Protein AF-A0AAW0BLL5-F1 (afdb_monomer)

InterPro domains:
  IPR046528 Domain of unknown function DUF6593 [PF20236] (553-670)

Nearest PDB structures (foldseek):
  6ybp-assembly1_L  TM=1.704E-01  e=4.106E+00  Methylorubrum extorquens AM1

Organism: NCBI:txid297713

Foldseek 3Di:
DDDDDDDPDDDPPPDDDPDDDDDDDDDDDDDDDPPPDPPQDLQQLQQQQQLLVLQAGFAPFLQDDPLADPVCNQAADDAQFKFFQDPNRYTGTQAGQQDDQPPPRNVSRGDFPPRDHDHPPPFDFWDKDWFAAFDKGKFLVVVFKDKDQDDLVNDDVVVLVVLVVCVVVVVFDPVQNWHMKIWGPDQWMKMKTFRRIKMKTAGPPQVSVVVVCLVCLLRRCCCCCVVVVPLAFQFGMWRFGMFIWHLKMKIKIAHRDDRIDMWIKGQDPPAQARIDIDDGDRMDMDIDDRVVSVPPPDPPRPNRNRTRHTWGKGKGFDPVSNVPDDPPDDDDQDDDDPVPDDPVRVPDPPPRDPDDDPDDDDDDDDDDDDDDDPDDDDDPPDNPPHDPHDDLVSLVFVVLCVVDVQARIEIETSVLQNVLNDPSRRGDDDSVSSVVSQVVFWDWDADPSYIYTDGDDPPDDPPDPPDDPDDDDDDDDDDDDDDDDDDDDDDDDDDDDDDDDDDDDDDDDDDDDDDDDDDDDDDDDDDDDDDDDDDPDDLPQDDKDKWQWADLQNQQIFTADPVGTAWGWDDDPQKIWIWGQDPPDRDIDTQKIFGQDPVPDHTQWMDGDNDIDGVCQLFPDDPVDPLKGWHQAPVRFIKIWDADPVPVRQKIFIATPVRWGQKIKHADDFDADPRHTGGIMIMGNSNTPSNVCVDSSNVSSVSVSVSSSSVCVVVVD

Structure (mmCIF, N/CA/C/O backbone):
data_AF-A0AAW0BLL5-F1
#
_entry.id   AF-A0AAW0BLL5-F1
#
loop_
_atom_site.group_PDB
_atom_site.id
_atom_site.type_symbol
_atom_site.label_atom_id
_atom_site.label_alt_id
_atom_site.label_comp_id
_atom_site.label_asym_id
_atom_site.label_entity_id
_atom_site.label_seq_id
_atom_site.pdbx_PDB_ins_code
_atom_site.Cartn_x
_atom_site.Cartn_y
_atom_site.Cartn_z
_atom_site.occupancy
_atom_site.B_iso_or_equiv
_atom_site.auth_seq_id
_atom_site.auth_comp_id
_atom_site.auth_asym_id
_atom_site.auth_atom_id
_atom_site.pdbx_PDB_model_num
ATOM 1 N N . MET A 1 1 ? 34.070 11.604 49.510 1.00 28.98 1 MET A N 1
ATOM 2 C CA . MET A 1 1 ? 33.841 10.903 50.792 1.00 28.98 1 MET A CA 1
ATOM 3 C C . MET A 1 1 ? 32.939 9.720 50.487 1.00 28.98 1 MET A C 1
ATOM 5 O O . MET A 1 1 ? 31.862 9.936 49.952 1.00 28.98 1 MET A O 1
ATOM 9 N N . ASN A 1 2 ? 33.438 8.503 50.698 1.00 28.92 2 ASN A N 1
ATOM 10 C CA . ASN A 1 2 ? 32.759 7.248 50.365 1.00 28.92 2 ASN A CA 1
ATOM 11 C C . ASN A 1 2 ? 31.466 7.073 51.177 1.00 28.92 2 ASN A C 1
ATOM 13 O O . ASN A 1 2 ? 31.506 7.176 52.401 1.00 28.92 2 ASN A O 1
ATOM 17 N N . LEU A 1 3 ? 30.361 6.737 50.506 1.00 26.28 3 LEU A N 1
ATOM 18 C CA . LEU A 1 3 ? 29.150 6.177 51.114 1.00 26.28 3 LEU A CA 1
ATOM 19 C C . LEU A 1 3 ? 28.816 4.844 50.416 1.00 26.28 3 LEU A C 1
ATOM 21 O O . LEU A 1 3 ? 29.040 4.729 49.209 1.00 26.28 3 LEU A O 1
ATOM 25 N N . PRO A 1 4 ? 28.353 3.821 51.157 1.00 29.73 4 PRO A N 1
ATOM 26 C CA . PRO A 1 4 ? 28.261 2.454 50.662 1.00 29.73 4 PRO A CA 1
ATOM 27 C C . PRO A 1 4 ? 26.994 2.225 49.829 1.00 29.73 4 PRO A C 1
ATOM 29 O O . PRO A 1 4 ? 25.919 2.728 50.150 1.00 29.73 4 PRO A O 1
ATOM 32 N N . TYR A 1 5 ? 27.135 1.415 48.779 1.00 30.62 5 TYR A N 1
ATOM 33 C CA . TYR A 1 5 ? 26.040 0.875 47.977 1.00 30.62 5 TYR A CA 1
ATOM 34 C C . TYR A 1 5 ? 25.144 -0.030 48.834 1.00 30.62 5 TYR A C 1
ATOM 36 O O . TYR A 1 5 ? 25.553 -1.126 49.217 1.00 30.62 5 TYR A O 1
ATOM 44 N N . THR A 1 6 ? 23.909 0.396 49.093 1.00 31.52 6 THR A N 1
ATOM 45 C CA . THR A 1 6 ? 22.823 -0.487 49.532 1.00 31.52 6 THR A CA 1
ATOM 46 C C . THR A 1 6 ? 21.923 -0.798 48.339 1.00 31.52 6 THR A C 1
ATOM 48 O O . THR A 1 6 ? 21.369 0.081 47.684 1.00 31.52 6 THR A O 1
ATOM 51 N N . SER A 1 7 ? 21.837 -2.086 48.017 1.00 33.00 7 SER A N 1
ATOM 52 C CA . SER A 1 7 ? 21.013 -2.660 46.957 1.00 33.00 7 SER A CA 1
ATOM 53 C C . SER A 1 7 ? 19.534 -2.304 47.128 1.00 33.00 7 SER A C 1
ATOM 55 O O . SER A 1 7 ? 18.974 -2.508 48.202 1.00 33.00 7 SER A O 1
ATOM 57 N N . LEU A 1 8 ? 18.885 -1.871 46.044 1.00 38.97 8 LEU A N 1
ATOM 58 C CA . LEU A 1 8 ? 17.465 -1.485 45.976 1.00 38.97 8 LEU A CA 1
ATOM 59 C C . LEU A 1 8 ? 16.452 -2.627 46.222 1.00 38.97 8 LEU A C 1
ATOM 61 O O . LEU A 1 8 ? 15.250 -2.405 46.111 1.00 38.97 8 LEU A O 1
ATOM 65 N N . PHE A 1 9 ? 16.911 -3.838 46.549 1.00 35.56 9 PHE A N 1
ATOM 66 C CA . PHE A 1 9 ? 16.061 -4.992 46.838 1.00 35.56 9 PHE A CA 1
ATOM 67 C C . PHE A 1 9 ? 16.647 -5.789 48.001 1.00 35.56 9 PHE A C 1
ATOM 69 O O . PHE A 1 9 ? 17.462 -6.689 47.810 1.00 35.56 9 PHE A O 1
ATOM 76 N N . VAL A 1 10 ? 16.239 -5.445 49.218 1.00 29.97 10 VAL A N 1
ATOM 77 C CA . VAL A 1 10 ? 16.421 -6.314 50.383 1.00 29.97 10 VAL A CA 1
ATOM 78 C C . VAL A 1 10 ? 15.165 -7.194 50.471 1.00 29.97 10 VAL A C 1
ATOM 80 O O . VAL A 1 10 ? 14.057 -6.669 50.445 1.00 29.97 10 VAL A O 1
ATOM 83 N N . ASP A 1 11 ? 15.349 -8.519 50.507 1.00 33.34 11 ASP A N 1
ATOM 84 C CA . ASP A 1 11 ? 14.316 -9.572 50.648 1.00 33.34 11 ASP A CA 1
ATOM 85 C C . ASP A 1 11 ? 13.387 -9.901 49.456 1.00 33.34 11 ASP A C 1
ATOM 87 O O . ASP A 1 11 ? 12.201 -10.183 49.625 1.00 33.34 11 ASP A O 1
ATOM 91 N N . ALA A 1 12 ? 13.929 -10.014 48.238 1.00 36.16 12 ALA A N 1
ATOM 92 C CA . ALA A 1 12 ? 13.234 -10.676 47.122 1.00 36.16 12 ALA A CA 1
ATOM 93 C C . ALA A 1 12 ? 13.733 -12.119 46.898 1.00 36.16 12 ALA A C 1
ATOM 95 O O . ALA A 1 12 ? 14.298 -12.447 45.855 1.00 36.16 12 ALA A O 1
ATOM 96 N N . SER A 1 13 ? 13.528 -13.015 47.865 1.00 31.67 13 SER A N 1
ATOM 97 C CA . SER A 1 13 ? 13.696 -14.455 47.635 1.00 31.67 13 SER A CA 1
ATOM 98 C C . SER A 1 13 ? 12.507 -14.990 46.821 1.00 31.67 13 SER A C 1
ATOM 100 O O . SER A 1 13 ? 11.453 -15.309 47.361 1.00 31.67 13 SER A O 1
ATOM 102 N N . GLY A 1 14 ? 12.659 -15.066 45.492 1.00 34.56 14 GLY A N 1
ATOM 103 C CA . GLY A 1 14 ? 11.693 -15.771 44.632 1.00 34.56 14 GLY A CA 1
ATOM 104 C C . GLY A 1 14 ? 11.524 -15.286 43.190 1.00 34.56 14 GLY A C 1
ATOM 105 O O . GLY A 1 14 ? 10.816 -15.944 42.434 1.00 34.56 14 GLY A O 1
ATOM 106 N N . PHE A 1 15 ? 12.162 -14.189 42.768 1.00 30.89 15 PHE A N 1
ATOM 107 C CA . PHE A 1 15 ? 12.068 -13.708 41.384 1.00 30.89 15 PHE A CA 1
ATOM 108 C C . PHE A 1 15 ? 13.418 -13.790 40.669 1.00 30.89 15 PHE A C 1
ATOM 110 O O . PHE A 1 15 ? 14.371 -13.113 41.039 1.00 30.89 15 PHE A O 1
ATOM 117 N N . ALA A 1 16 ? 13.486 -14.595 39.608 1.00 26.45 16 ALA A N 1
ATOM 118 C CA . ALA A 1 16 ? 14.581 -14.554 38.647 1.00 26.45 16 ALA A CA 1
ATOM 119 C C . ALA A 1 16 ? 14.215 -13.576 37.520 1.00 26.45 16 ALA A C 1
ATOM 121 O O . ALA A 1 16 ? 13.350 -13.870 36.697 1.00 26.45 16 ALA A O 1
ATOM 122 N N . ILE A 1 17 ? 14.869 -12.413 37.479 1.00 32.06 17 ILE A N 1
ATOM 123 C CA . ILE A 1 17 ? 14.867 -11.533 36.304 1.00 32.06 17 ILE A CA 1
ATOM 124 C C . ILE A 1 17 ? 16.175 -11.795 35.564 1.00 32.06 17 ILE A C 1
ATOM 126 O O . ILE A 1 17 ? 17.236 -11.320 35.958 1.00 32.06 17 ILE A O 1
ATOM 130 N N . SER A 1 18 ? 16.116 -12.589 34.502 1.00 26.69 18 SER A N 1
ATOM 131 C CA . SER A 1 18 ? 17.258 -12.824 33.623 1.00 26.69 18 SER A CA 1
ATOM 132 C C . SER A 1 18 ? 17.246 -11.832 32.459 1.00 26.69 18 SER A C 1
ATOM 134 O O . SER A 1 18 ? 16.441 -11.976 31.540 1.00 26.69 18 SER A O 1
ATOM 136 N N . GLY A 1 19 ? 18.177 -10.871 32.489 1.00 25.64 19 GLY A N 1
ATOM 137 C CA . GLY A 1 19 ? 18.662 -10.153 31.304 1.00 25.64 19 GLY A CA 1
ATOM 138 C C . GLY A 1 19 ? 18.459 -8.635 31.312 1.00 25.64 19 GLY A C 1
ATOM 139 O O . GLY A 1 19 ? 17.373 -8.154 31.006 1.00 25.64 19 GLY A O 1
ATOM 140 N N . GLY A 1 20 ? 19.542 -7.892 31.566 1.00 26.08 20 GLY A N 1
ATOM 141 C CA . GLY A 1 20 ? 19.657 -6.460 31.268 1.00 26.08 20 GLY A CA 1
ATOM 142 C C . GLY A 1 20 ? 20.627 -5.733 32.201 1.00 26.08 20 GLY A C 1
ATOM 143 O O . GLY A 1 20 ? 20.253 -5.391 33.317 1.00 26.08 20 GLY A O 1
ATOM 144 N N . GLU A 1 21 ? 21.863 -5.490 31.753 1.00 25.39 21 GLU A N 1
ATOM 145 C CA . GLU A 1 21 ? 22.774 -4.542 32.411 1.00 25.39 21 GLU A CA 1
ATOM 146 C C . GLU A 1 21 ? 22.278 -3.107 32.182 1.00 25.39 21 GLU A C 1
ATOM 148 O O . GLU A 1 21 ? 22.071 -2.684 31.043 1.00 25.39 21 GLU A O 1
ATOM 153 N N . PHE A 1 22 ? 22.094 -2.348 33.263 1.00 24.59 22 PHE A N 1
ATOM 154 C CA . PHE A 1 22 ? 21.776 -0.922 33.218 1.00 24.59 22 PHE A CA 1
ATOM 155 C C . PHE A 1 22 ? 23.043 -0.115 33.512 1.00 24.59 22 PHE A C 1
ATOM 157 O O . PHE A 1 22 ? 23.469 -0.028 34.661 1.00 24.59 22 PHE A O 1
ATOM 164 N N . ASN A 1 23 ? 23.631 0.499 32.483 1.00 26.11 23 ASN A N 1
ATOM 165 C CA . ASN A 1 23 ? 24.697 1.485 32.658 1.00 26.11 23 ASN A CA 1
ATOM 166 C C . ASN A 1 23 ? 24.082 2.881 32.830 1.00 26.11 23 ASN A C 1
ATOM 168 O O . ASN A 1 23 ? 23.466 3.418 31.908 1.00 26.11 23 ASN A O 1
ATOM 172 N N . PHE A 1 24 ? 24.252 3.464 34.017 1.00 23.66 24 PHE A N 1
ATOM 173 C CA . PHE A 1 24 ? 23.923 4.858 34.300 1.00 23.66 24 PHE A CA 1
ATOM 174 C C . PHE A 1 24 ? 25.091 5.750 33.865 1.00 23.66 24 PHE A C 1
ATOM 176 O O . PHE A 1 24 ? 26.174 5.667 34.439 1.00 23.66 24 PHE A O 1
ATOM 183 N N . TYR A 1 25 ? 24.873 6.618 32.875 1.00 26.02 25 TYR A N 1
ATOM 184 C CA . TYR A 1 25 ? 25.766 7.746 32.608 1.00 26.02 25 TYR A CA 1
ATOM 185 C C . TYR A 1 25 ? 25.210 8.998 33.294 1.00 26.02 25 TYR A C 1
ATOM 187 O O . TYR A 1 25 ? 24.037 9.336 33.133 1.00 26.02 25 TYR A O 1
ATOM 195 N N . GLU A 1 26 ? 26.063 9.648 34.085 1.00 24.44 26 GLU A N 1
ATOM 196 C CA . GLU A 1 26 ? 25.800 10.892 34.811 1.00 24.44 26 GLU A CA 1
ATOM 197 C C . GLU A 1 26 ? 25.256 11.993 33.891 1.00 24.44 26 GLU A C 1
ATOM 199 O O . GLU A 1 26 ? 25.853 12.355 32.876 1.00 24.44 26 GLU A O 1
ATOM 204 N N . ALA A 1 27 ? 24.108 12.548 34.277 1.00 29.27 27 ALA A N 1
ATOM 205 C CA . ALA A 1 27 ? 23.470 13.657 33.594 1.00 29.27 27 ALA A CA 1
ATOM 206 C C . ALA A 1 27 ? 24.204 14.968 33.905 1.00 29.27 27 ALA A C 1
ATOM 208 O O . ALA A 1 27 ? 24.096 15.509 35.004 1.00 29.27 27 ALA A O 1
ATOM 209 N N . SER A 1 28 ? 24.893 15.529 32.915 1.00 25.80 28 SER A N 1
ATOM 210 C CA . SER A 1 28 ? 25.250 16.946 32.927 1.00 25.80 28 SER A CA 1
ATOM 211 C C . SER A 1 28 ? 25.034 17.574 31.545 1.00 25.80 28 SER A C 1
ATOM 213 O O . SER A 1 28 ? 25.518 17.089 30.528 1.00 25.80 28 SER A O 1
ATOM 215 N N . SER A 1 29 ? 24.272 18.674 31.546 1.00 26.89 29 SER A N 1
ATOM 216 C CA . SER A 1 29 ? 23.929 19.557 30.419 1.00 26.89 29 SER A CA 1
ATOM 217 C C . SER A 1 29 ? 22.899 19.037 29.397 1.00 26.89 29 SER A C 1
ATOM 219 O O . SER A 1 29 ? 23.215 18.597 28.293 1.00 26.89 29 SER A O 1
ATOM 221 N N . LEU A 1 30 ? 21.616 19.187 29.748 1.00 27.44 30 LEU A N 1
ATOM 222 C CA . LEU A 1 30 ? 20.492 19.156 28.809 1.00 27.44 30 LEU A CA 1
ATOM 223 C C . LEU A 1 30 ? 20.574 20.361 27.851 1.00 27.44 30 LEU A C 1
ATOM 225 O O . LEU A 1 30 ? 20.083 21.446 28.160 1.00 27.44 30 LEU A O 1
ATOM 229 N N . ARG A 1 31 ? 21.126 20.162 26.650 1.00 26.16 31 ARG A N 1
ATOM 230 C CA . ARG A 1 31 ? 20.551 20.810 25.463 1.00 26.16 31 ARG A CA 1
ATOM 231 C C . ARG A 1 31 ? 19.366 19.961 25.034 1.00 26.16 31 ARG A C 1
ATOM 233 O O . ARG A 1 31 ? 19.500 18.749 24.882 1.00 26.16 31 ARG A O 1
ATOM 240 N N . SER A 1 32 ? 18.210 20.596 24.871 1.00 25.44 32 SER A N 1
ATOM 241 C CA . SER A 1 32 ? 17.046 19.975 24.249 1.00 25.44 32 SER A CA 1
ATOM 242 C C . SER A 1 32 ? 17.483 19.305 22.941 1.00 25.44 32 SER A C 1
ATOM 244 O O . SER A 1 32 ? 18.130 19.959 22.116 1.00 25.44 32 SER A O 1
ATOM 246 N N . PRO A 1 33 ? 17.192 18.007 22.740 1.00 25.20 33 PRO A N 1
ATOM 247 C CA . PRO A 1 33 ? 17.473 17.381 21.463 1.00 25.20 33 PRO A CA 1
ATOM 248 C C . PRO A 1 33 ? 16.667 18.129 20.392 1.00 25.20 33 PRO A C 1
ATOM 250 O O . PRO A 1 33 ? 15.486 18.421 20.621 1.00 25.20 33 PRO A O 1
ATOM 253 N N . PRO A 1 34 ? 17.273 18.480 19.243 1.00 24.16 34 PRO A N 1
ATOM 254 C CA . PRO A 1 34 ? 16.509 19.013 18.129 1.00 24.16 34 PRO A CA 1
ATOM 255 C C . PRO A 1 34 ? 15.421 17.997 17.780 1.00 24.16 34 PRO A C 1
ATOM 257 O O . PRO A 1 34 ? 15.668 16.789 17.789 1.00 24.16 34 PRO A O 1
ATOM 260 N N . SER A 1 35 ? 14.207 18.489 17.532 1.00 26.72 35 SER A N 1
ATOM 261 C CA . SER A 1 35 ? 13.072 17.677 17.100 1.00 26.72 35 SER A CA 1
ATOM 262 C C . SER A 1 35 ? 13.528 16.720 16.004 1.00 26.72 35 SER A C 1
ATOM 264 O O . SER A 1 35 ? 13.932 17.165 14.928 1.00 26.72 35 SER A O 1
ATOM 266 N N . VAL A 1 36 ? 13.504 15.419 16.291 1.00 30.33 36 VAL A N 1
ATOM 267 C CA . VAL A 1 36 ? 13.809 14.374 15.317 1.00 30.33 36 VAL A CA 1
ATOM 268 C C . VAL A 1 36 ? 12.790 14.520 14.191 1.00 30.33 36 VAL A C 1
ATOM 270 O O . VAL A 1 36 ? 11.631 14.140 14.347 1.00 30.33 36 VAL A O 1
ATOM 273 N N . GLY A 1 37 ? 13.199 15.131 13.079 1.00 29.41 37 GLY A N 1
ATOM 274 C CA . GLY A 1 37 ? 12.426 15.106 11.847 1.00 29.41 37 GLY A CA 1
ATOM 275 C C . GLY A 1 37 ? 12.238 13.643 11.470 1.00 29.41 37 GLY A C 1
ATOM 276 O O . GLY A 1 37 ? 13.215 12.925 11.266 1.00 29.41 37 GLY A O 1
ATOM 277 N N . SER A 1 38 ? 10.995 13.172 11.463 1.00 38.88 38 SER A N 1
ATOM 278 C CA . SER A 1 38 ? 10.661 11.829 11.007 1.00 38.88 38 SER A CA 1
ATOM 279 C C . SER A 1 38 ? 11.177 11.659 9.581 1.00 38.88 38 SER A C 1
ATOM 281 O O . SER A 1 38 ? 10.716 12.365 8.686 1.00 38.88 38 SER A O 1
ATOM 283 N N . VAL A 1 39 ? 12.127 10.748 9.362 1.00 46.22 39 VAL A N 1
ATOM 284 C CA . VAL A 1 39 ? 12.511 10.332 8.009 1.00 46.22 39 VAL A CA 1
ATOM 285 C C . VAL A 1 39 ? 11.271 9.695 7.387 1.00 46.22 39 VAL A C 1
ATOM 287 O O . VAL A 1 39 ? 10.833 8.628 7.819 1.00 46.22 39 VAL A O 1
ATOM 290 N N . GLU A 1 40 ? 10.643 10.392 6.444 1.00 60.44 40 GLU A N 1
ATOM 291 C CA . GLU A 1 40 ? 9.487 9.868 5.725 1.00 60.44 40 GLU A CA 1
ATOM 292 C C . GLU A 1 40 ? 9.938 8.718 4.829 1.00 60.44 40 GLU A C 1
ATOM 294 O O . GLU A 1 40 ? 10.860 8.861 4.031 1.00 60.44 40 GLU A O 1
ATOM 299 N N . THR A 1 41 ? 9.295 7.562 4.978 1.00 73.75 41 THR A N 1
ATOM 300 C CA . THR A 1 41 ? 9.522 6.415 4.098 1.00 73.75 41 THR A CA 1
ATOM 301 C C . THR A 1 41 ? 8.913 6.675 2.721 1.00 73.75 41 THR A C 1
ATOM 303 O O . THR A 1 41 ? 8.006 7.495 2.556 1.00 73.75 41 THR A O 1
ATOM 306 N N . GLU A 1 42 ? 9.354 5.928 1.715 1.00 76.56 42 GLU A N 1
ATOM 307 C CA . GLU A 1 42 ? 8.877 6.040 0.331 1.00 76.56 42 GLU A CA 1
ATOM 308 C C . GLU A 1 42 ? 7.381 5.723 0.224 1.00 76.56 42 GLU A C 1
ATOM 310 O O . GLU A 1 42 ? 6.656 6.313 -0.579 1.00 76.56 42 GLU A O 1
ATOM 315 N N . TYR A 1 43 ? 6.910 4.841 1.105 1.00 84.31 43 TYR A N 1
ATOM 316 C CA . TYR A 1 43 ? 5.500 4.582 1.361 1.00 84.31 43 TYR A CA 1
ATOM 317 C C . TYR A 1 43 ? 4.747 5.840 1.816 1.00 84.31 43 TYR A C 1
ATOM 319 O O . TYR A 1 43 ? 3.695 6.169 1.272 1.00 84.31 43 TYR A O 1
ATOM 327 N N . THR A 1 44 ? 5.279 6.555 2.808 1.00 85.50 44 THR A N 1
ATOM 328 C CA . THR A 1 44 ? 4.633 7.747 3.371 1.00 85.50 44 THR A CA 1
ATOM 329 C C . THR A 1 44 ? 4.527 8.854 2.329 1.00 85.50 44 THR A C 1
ATOM 331 O O . THR A 1 44 ? 3.472 9.481 2.218 1.00 85.50 44 THR A O 1
ATOM 334 N N . VAL A 1 45 ? 5.571 9.037 1.512 1.00 86.62 45 VAL A N 1
ATOM 335 C CA . VAL A 1 45 ? 5.546 9.960 0.368 1.00 86.62 45 VAL A CA 1
ATOM 336 C C . VAL A 1 45 ? 4.454 9.549 -0.621 1.00 86.62 45 VAL A C 1
ATOM 338 O O . VAL A 1 45 ? 3.614 10.375 -0.974 1.00 86.62 45 VAL A O 1
ATOM 341 N N . TYR A 1 46 ? 4.405 8.270 -1.014 1.00 91.00 46 TYR A N 1
ATOM 342 C CA . TYR A 1 46 ? 3.385 7.750 -1.930 1.00 91.00 46 TYR A CA 1
ATOM 343 C C . TYR A 1 46 ? 1.961 8.021 -1.430 1.00 91.00 46 TYR A C 1
ATOM 345 O O . TYR A 1 46 ? 1.140 8.584 -2.158 1.00 91.00 46 TYR A O 1
ATOM 353 N N . VAL A 1 47 ? 1.683 7.676 -0.169 1.00 91.31 47 VAL A N 1
ATOM 354 C CA . VAL A 1 47 ? 0.359 7.850 0.431 1.00 91.31 47 VAL A CA 1
ATOM 355 C C . VAL A 1 47 ? -0.015 9.323 0.498 1.00 91.31 47 VAL A C 1
ATOM 357 O O . VAL A 1 47 ? -1.037 9.715 -0.063 1.00 91.31 47 VAL A O 1
ATOM 360 N N . ARG A 1 48 ? 0.822 10.159 1.123 1.00 88.81 48 ARG A N 1
ATOM 361 C CA . ARG A 1 48 ? 0.549 11.595 1.287 1.00 88.81 48 ARG A CA 1
ATOM 362 C C . ARG A 1 48 ? 0.241 12.270 -0.047 1.00 88.81 48 ARG A C 1
ATOM 364 O O . ARG A 1 48 ? -0.700 13.054 -0.137 1.00 88.81 48 ARG A O 1
ATOM 371 N N . MET A 1 49 ? 1.030 11.959 -1.072 1.00 88.88 49 MET A N 1
ATOM 372 C CA . MET A 1 49 ? 0.924 12.583 -2.389 1.00 88.88 49 MET A CA 1
ATOM 373 C C . MET A 1 49 ? -0.364 12.192 -3.122 1.00 88.88 49 MET A C 1
ATOM 375 O O . MET A 1 49 ? -0.960 13.032 -3.799 1.00 88.88 49 MET A O 1
ATOM 379 N N . LEU A 1 50 ? -0.825 10.945 -2.973 1.00 92.19 50 LEU A N 1
ATOM 380 C CA . LEU A 1 50 ? -2.023 10.453 -3.658 1.00 92.19 50 LEU A CA 1
ATOM 381 C C . LEU A 1 50 ? -3.329 10.661 -2.882 1.00 92.19 50 LEU A C 1
ATOM 383 O O . LEU A 1 50 ? -4.390 10.647 -3.506 1.00 92.19 50 LEU A O 1
ATOM 387 N N . LEU A 1 51 ? -3.291 10.925 -1.571 1.00 91.56 51 LEU A N 1
ATOM 388 C CA . LEU A 1 51 ? -4.501 11.242 -0.797 1.00 91.56 51 LEU A CA 1
ATOM 389 C C . LEU A 1 51 ? -5.255 12.455 -1.371 1.00 91.56 51 LEU A C 1
ATOM 391 O O . LEU A 1 51 ? -6.482 12.452 -1.411 1.00 91.56 51 LEU A O 1
ATOM 395 N N . THR A 1 52 ? -4.547 13.442 -1.929 1.00 89.00 52 THR A N 1
ATOM 396 C CA . THR A 1 52 ? -5.151 14.619 -2.594 1.00 89.00 52 THR A CA 1
ATOM 397 C C . THR A 1 52 ? -6.086 14.272 -3.762 1.00 89.00 52 THR A C 1
ATOM 399 O O . THR A 1 52 ? -6.865 15.114 -4.201 1.00 89.00 52 THR A O 1
ATOM 402 N N . LYS A 1 53 ? -6.062 13.028 -4.260 1.00 90.19 53 LYS A N 1
ATOM 403 C CA . LYS A 1 53 ? -6.920 12.559 -5.356 1.00 90.19 53 LYS A CA 1
ATOM 404 C C . LYS A 1 53 ? -8.311 12.118 -4.951 1.00 90.19 53 LYS A C 1
ATOM 406 O O . LYS A 1 53 ? -9.077 11.760 -5.840 1.00 90.19 53 LYS A O 1
ATOM 411 N N . LYS A 1 54 ? -8.645 12.128 -3.656 1.00 92.44 54 LYS A N 1
ATOM 412 C CA . LYS A 1 54 ? -9.991 11.777 -3.162 1.00 92.44 54 LYS A CA 1
ATOM 413 C C . LYS A 1 54 ? -10.463 10.392 -3.654 1.00 92.44 54 LYS A C 1
ATOM 415 O O . LYS A 1 54 ? -11.650 10.149 -3.843 1.00 92.44 54 LYS A O 1
ATOM 420 N N . LYS A 1 55 ? -9.522 9.467 -3.893 1.00 92.94 55 LYS A N 1
ATOM 421 C CA . LYS A 1 55 ? -9.798 8.094 -4.360 1.00 92.94 55 LYS A CA 1
ATOM 422 C C . LYS A 1 55 ? -9.815 7.062 -3.228 1.00 92.94 55 LYS A C 1
ATOM 424 O O . LYS A 1 55 ? -10.094 5.898 -3.491 1.00 92.94 55 LYS A O 1
ATOM 429 N N . GLY A 1 56 ? -9.593 7.480 -1.983 1.00 94.31 56 GLY A N 1
ATOM 430 C CA . GLY A 1 56 ? -9.443 6.605 -0.816 1.00 94.31 56 GLY A CA 1
ATOM 431 C C . GLY A 1 56 ? -7.989 6.461 -0.395 1.00 94.31 56 GLY A C 1
ATOM 432 O O . GLY A 1 56 ? -7.141 7.267 -0.782 1.00 94.31 56 GLY A O 1
ATOM 433 N N . TYR A 1 57 ? -7.705 5.425 0.384 1.00 95.38 57 TYR A N 1
ATOM 434 C CA . TYR A 1 57 ? -6.362 5.091 0.823 1.00 95.38 57 TYR A CA 1
ATOM 435 C C . TYR A 1 57 ? -5.567 4.384 -0.290 1.00 95.38 57 TYR A C 1
ATOM 437 O O . TYR A 1 57 ? -5.958 3.289 -0.706 1.00 95.38 57 TYR A O 1
ATOM 445 N N . PRO A 1 58 ? -4.462 4.969 -0.786 1.00 95.69 58 PRO A N 1
ATOM 446 C CA . PRO A 1 58 ? -3.608 4.337 -1.792 1.00 95.69 58 PRO A CA 1
ATOM 447 C C . PRO A 1 58 ? -2.789 3.186 -1.190 1.00 95.69 58 PRO A C 1
ATOM 449 O O . PRO A 1 58 ? -2.100 3.356 -0.184 1.00 95.69 58 PRO A O 1
ATOM 452 N N . LEU A 1 59 ? -2.796 2.023 -1.843 1.00 95.19 59 LEU A N 1
ATOM 453 C CA . LEU A 1 59 ? -1.975 0.877 -1.446 1.00 95.19 59 LEU A CA 1
ATOM 454 C C . LEU A 1 59 ? -0.633 0.888 -2.183 1.00 95.19 59 LEU A C 1
ATOM 456 O O . LEU A 1 59 ? -0.572 0.892 -3.412 1.00 95.19 59 LEU A O 1
ATOM 460 N N . TRP A 1 60 ? 0.458 0.868 -1.419 1.00 92.69 60 TRP A N 1
ATOM 461 C CA . TRP A 1 60 ? 1.822 0.745 -1.951 1.00 92.69 60 TRP A CA 1
ATOM 462 C C . TRP A 1 60 ? 2.156 -0.684 -2.380 1.00 92.69 60 TRP A C 1
ATOM 464 O O . TRP A 1 60 ? 2.967 -0.909 -3.282 1.00 92.69 60 TRP A O 1
ATOM 474 N N . ASN A 1 61 ? 1.510 -1.667 -1.751 1.00 91.62 61 ASN A N 1
ATOM 475 C CA . ASN A 1 61 ? 1.583 -3.060 -2.155 1.00 91.62 61 ASN A CA 1
ATOM 476 C C . ASN A 1 61 ? 0.176 -3.618 -2.440 1.00 91.62 61 ASN A C 1
ATOM 478 O O . ASN A 1 61 ? -0.407 -4.272 -1.577 1.00 91.62 61 ASN A O 1
ATOM 482 N N . PRO A 1 62 ? -0.344 -3.426 -3.667 1.00 93.00 62 PRO A N 1
ATOM 483 C CA . PRO A 1 62 ? -1.610 -4.014 -4.124 1.00 93.00 62 PRO A CA 1
ATOM 484 C C . PRO A 1 62 ? -1.648 -5.552 -4.187 1.00 93.00 62 PRO A C 1
ATOM 486 O O . PRO A 1 62 ? -2.687 -6.128 -4.514 1.00 93.00 62 PRO A O 1
ATOM 489 N N . SER A 1 63 ? -0.520 -6.231 -3.940 1.00 87.19 63 SER A N 1
ATOM 490 C CA . SER A 1 63 ? -0.416 -7.686 -4.081 1.00 87.19 63 SER A CA 1
ATOM 491 C C . SER A 1 63 ? -1.269 -8.422 -3.053 1.00 87.19 63 SER A C 1
ATOM 493 O O . SER A 1 63 ? -1.177 -8.171 -1.854 1.00 87.19 63 SER A O 1
ATOM 495 N N . VAL A 1 64 ? -2.013 -9.427 -3.512 1.00 86.56 64 VAL A N 1
ATOM 496 C CA . VAL A 1 64 ? -2.749 -10.330 -2.622 1.00 86.56 64 VAL A CA 1
ATOM 497 C C . VAL A 1 64 ? -1.796 -11.354 -1.997 1.00 86.56 64 VAL A C 1
ATOM 499 O O . VAL A 1 64 ? -0.976 -11.962 -2.688 1.00 86.56 64 VAL A O 1
ATOM 502 N N . SER A 1 65 ? -1.904 -11.558 -0.682 1.00 83.69 65 SER A N 1
ATOM 503 C CA . SER A 1 65 ? -1.055 -12.501 0.053 1.00 83.69 65 SER A CA 1
ATOM 504 C C . SER A 1 65 ? -1.273 -13.954 -0.384 1.00 83.69 65 SER A C 1
ATOM 506 O O . SER A 1 65 ? -2.401 -14.442 -0.456 1.00 83.69 65 SER A O 1
ATOM 508 N N . ASN A 1 66 ? -0.171 -14.687 -0.575 1.00 81.75 66 ASN A N 1
ATOM 509 C CA . ASN A 1 66 ? -0.190 -16.121 -0.890 1.00 81.75 66 ASN A CA 1
ATOM 510 C C . ASN A 1 66 ? -0.679 -17.003 0.269 1.00 81.75 66 ASN A C 1
ATOM 512 O O . ASN A 1 66 ? -0.973 -18.176 0.052 1.00 81.75 66 ASN A O 1
ATOM 516 N N . ALA A 1 67 ? -0.777 -16.449 1.481 1.00 82.00 67 ALA A N 1
ATOM 517 C CA . ALA A 1 67 ? -1.309 -17.149 2.646 1.00 82.00 67 ALA A CA 1
ATOM 518 C C . ALA A 1 67 ? -2.848 -17.225 2.659 1.00 82.00 67 ALA A C 1
ATOM 520 O O . ALA A 1 67 ? -3.410 -17.913 3.507 1.00 82.00 67 ALA A O 1
ATOM 521 N N . LEU A 1 68 ? -3.537 -16.506 1.763 1.00 84.94 68 LEU A N 1
ATOM 522 C CA . LEU A 1 68 ? -4.999 -16.490 1.696 1.00 84.94 68 LEU A CA 1
ATOM 523 C C . LEU A 1 68 ? -5.547 -17.600 0.775 1.00 84.94 68 LEU A C 1
ATOM 525 O O . LEU A 1 68 ? -4.850 -18.046 -0.150 1.00 84.94 68 LEU A O 1
ATOM 529 N N . PRO A 1 69 ? -6.799 -18.052 0.995 1.00 86.38 69 PRO A N 1
ATOM 530 C CA . PRO A 1 69 ? -7.454 -19.041 0.139 1.00 86.38 69 PRO A CA 1
ATOM 531 C C . PRO A 1 69 ? -7.435 -18.652 -1.344 1.00 86.38 69 PRO A C 1
ATOM 533 O O . PRO A 1 69 ? -7.405 -17.469 -1.689 1.00 86.38 69 PRO A O 1
ATOM 536 N N . LEU A 1 70 ? -7.454 -19.652 -2.232 1.00 83.50 70 LEU A N 1
ATOM 537 C CA . LEU A 1 70 ? -7.420 -19.424 -3.684 1.00 83.50 70 LEU A CA 1
ATOM 538 C C . LEU A 1 70 ? -8.565 -18.528 -4.160 1.00 83.50 70 LEU A C 1
ATOM 540 O O . LEU A 1 70 ? -8.324 -17.644 -4.975 1.00 83.50 70 LEU A O 1
ATOM 544 N N . ASP A 1 71 ? -9.766 -18.706 -3.616 1.00 84.25 71 ASP A N 1
ATOM 545 C CA . ASP A 1 71 ? -10.938 -17.923 -4.017 1.00 84.25 71 ASP A CA 1
ATOM 546 C C . ASP A 1 71 ? -10.777 -16.438 -3.675 1.00 84.25 71 ASP A C 1
ATOM 548 O O . ASP A 1 71 ? -11.079 -15.579 -4.497 1.00 84.25 71 ASP A O 1
ATOM 552 N N . TYR A 1 72 ? -10.175 -16.116 -2.525 1.00 88.62 72 TYR A N 1
ATOM 553 C CA . TYR A 1 72 ? -9.831 -14.728 -2.208 1.00 88.62 72 TYR A CA 1
ATOM 554 C C . TYR A 1 72 ? -8.726 -14.201 -3.119 1.00 88.62 72 TYR A C 1
ATOM 556 O O . TYR A 1 72 ? -8.759 -13.055 -3.550 1.00 88.62 72 TYR A O 1
ATOM 564 N N . ARG A 1 73 ? -7.729 -15.033 -3.442 1.00 87.31 73 ARG A N 1
ATOM 565 C CA . ARG A 1 73 ? -6.641 -14.637 -4.346 1.00 87.31 73 ARG A CA 1
ATOM 566 C C . ARG A 1 73 ? -7.130 -14.308 -5.751 1.00 87.31 73 ARG A C 1
ATOM 568 O O . ARG A 1 73 ? -6.470 -13.518 -6.411 1.00 87.31 73 ARG A O 1
ATOM 575 N N . LYS A 1 74 ? -8.253 -14.867 -6.199 1.00 85.81 74 LYS A N 1
ATOM 576 C CA . LYS A 1 74 ? -8.868 -14.544 -7.495 1.00 85.81 74 LYS A CA 1
ATOM 577 C C . LYS A 1 74 ? -9.560 -13.184 -7.514 1.00 85.81 74 LYS A C 1
ATOM 579 O O . LYS A 1 74 ? -9.496 -12.501 -8.523 1.00 85.81 74 LYS A O 1
ATOM 584 N N . ILE A 1 75 ? -10.167 -12.778 -6.400 1.00 89.06 75 ILE A N 1
ATOM 585 C CA . ILE A 1 75 ? -11.020 -11.577 -6.335 1.00 89.06 75 ILE A CA 1
ATOM 586 C C . ILE A 1 75 ? -10.277 -10.374 -5.723 1.00 89.06 75 ILE A C 1
ATOM 588 O O . ILE A 1 75 ? -10.503 -9.221 -6.101 1.00 89.06 75 ILE A O 1
ATOM 592 N N . GLY A 1 76 ? -9.366 -10.635 -4.784 1.00 92.38 76 GLY A N 1
ATOM 593 C CA . GLY A 1 76 ? -8.683 -9.623 -3.983 1.00 92.38 76 GLY A CA 1
ATOM 594 C C . GLY A 1 76 ? -9.593 -8.963 -2.942 1.00 92.38 76 GLY A C 1
ATOM 595 O O . GLY A 1 76 ? -10.657 -9.478 -2.601 1.00 92.38 76 GLY A O 1
ATOM 596 N N . VAL A 1 77 ? -9.150 -7.805 -2.442 1.00 95.75 77 VAL A N 1
ATOM 597 C CA . VAL A 1 77 ? -9.908 -6.967 -1.489 1.00 95.75 77 VAL A CA 1
ATOM 598 C C . VAL A 1 77 ? -11.294 -6.667 -2.045 1.00 95.75 77 VAL A C 1
ATOM 600 O O . VAL A 1 77 ? -11.405 -6.316 -3.211 1.00 95.75 77 VAL A O 1
ATOM 603 N N . SER A 1 78 ? -12.344 -6.797 -1.251 1.00 94.88 78 SER A N 1
ATOM 604 C CA . SER A 1 78 ? -13.733 -6.693 -1.694 1.00 94.88 78 SER A CA 1
ATOM 605 C C . SER A 1 78 ? -14.584 -5.886 -0.719 1.00 94.88 78 SER A C 1
ATOM 607 O O . SER A 1 78 ? -14.272 -5.766 0.466 1.00 94.88 78 SER A O 1
ATOM 609 N N . ILE A 1 79 ? -15.697 -5.343 -1.216 1.00 96.62 79 ILE A N 1
ATOM 610 C CA . ILE A 1 79 ? -16.680 -4.645 -0.381 1.00 96.62 79 ILE A CA 1
ATOM 611 C C . ILE A 1 79 ? -17.176 -5.597 0.723 1.00 96.62 79 ILE A C 1
ATOM 613 O O . ILE A 1 79 ? -17.527 -6.756 0.473 1.00 96.62 79 ILE A O 1
ATOM 617 N N . GLY A 1 80 ? -17.186 -5.096 1.957 1.00 96.75 80 GLY A N 1
ATOM 618 C CA . GLY A 1 80 ? -17.513 -5.841 3.170 1.00 96.75 80 GLY A CA 1
ATOM 619 C C . GLY A 1 80 ? -16.322 -6.496 3.868 1.00 96.75 80 GLY A C 1
ATOM 620 O O . GLY A 1 80 ? -16.505 -7.045 4.954 1.00 96.75 80 GLY A O 1
ATOM 621 N N . ASP A 1 81 ? -15.116 -6.448 3.300 1.00 97.69 81 ASP A N 1
ATOM 622 C CA . ASP A 1 81 ? -13.927 -6.930 4.000 1.00 97.69 81 ASP A CA 1
ATOM 623 C C . ASP A 1 81 ? -13.624 -6.050 5.217 1.00 97.69 81 ASP A C 1
ATOM 625 O O . ASP A 1 81 ? -13.591 -4.822 5.135 1.00 97.69 81 ASP A O 1
ATOM 629 N N . VAL A 1 82 ? -13.349 -6.690 6.348 1.00 97.56 82 VAL A N 1
ATOM 630 C CA . VAL A 1 82 ? -12.769 -6.066 7.536 1.00 97.56 82 VAL A CA 1
ATOM 631 C C . VAL A 1 82 ? -11.298 -6.436 7.576 1.00 97.56 82 VAL A C 1
ATOM 633 O O . VAL A 1 82 ? -10.924 -7.611 7.499 1.00 97.56 82 VAL A O 1
ATOM 636 N N . GLY A 1 83 ? -10.443 -5.428 7.691 1.00 95.06 83 GLY A N 1
ATOM 637 C CA . GLY A 1 83 ? -9.004 -5.623 7.622 1.00 95.06 83 GLY A CA 1
ATOM 638 C C . GLY A 1 83 ? -8.203 -4.472 8.194 1.00 95.06 83 GLY A C 1
ATOM 639 O O . GLY A 1 83 ? -8.730 -3.574 8.847 1.00 95.06 83 GLY A O 1
ATOM 640 N N . SER A 1 84 ? -6.894 -4.509 7.964 1.00 93.00 84 SER A N 1
ATOM 641 C CA . SER A 1 84 ? -5.985 -3.444 8.380 1.00 93.00 84 SER A CA 1
ATOM 642 C C . SER A 1 84 ? -4.842 -3.269 7.377 1.00 93.00 84 SER A C 1
ATOM 644 O O . SER A 1 84 ? -4.428 -4.227 6.734 1.00 93.00 84 SER A O 1
ATOM 646 N N . ILE A 1 85 ? -4.289 -2.060 7.252 1.00 90.62 85 ILE A N 1
ATOM 647 C CA . ILE A 1 85 ? -3.134 -1.818 6.366 1.00 90.62 85 ILE A CA 1
ATOM 648 C C . ILE A 1 85 ? -1.819 -2.235 7.042 1.00 90.62 85 ILE A C 1
ATOM 650 O O . ILE A 1 85 ? -1.505 -1.740 8.123 1.00 90.62 85 ILE A O 1
ATOM 654 N N . SER A 1 86 ? -1.055 -3.155 6.460 1.00 85.69 86 SER A N 1
ATOM 655 C CA . SER A 1 86 ? 0.257 -3.582 6.970 1.00 85.69 86 SER A CA 1
ATOM 656 C C . SER A 1 86 ? 1.346 -2.527 6.778 1.00 85.69 86 SER A C 1
ATOM 658 O O . SER A 1 86 ? 1.222 -1.644 5.936 1.00 85.69 86 SER A O 1
ATOM 660 N N . GLU A 1 87 ? 2.457 -2.667 7.508 1.00 81.81 87 GLU A N 1
ATOM 661 C CA . GLU A 1 87 ? 3.642 -1.799 7.388 1.00 81.81 87 GLU A CA 1
ATOM 662 C C . GLU A 1 87 ? 4.252 -1.764 5.978 1.00 81.81 87 GLU A C 1
ATOM 664 O O . GLU A 1 87 ? 4.822 -0.749 5.589 1.00 81.81 87 GLU A O 1
ATOM 669 N N . ASP A 1 88 ? 4.105 -2.832 5.185 1.00 81.44 88 ASP A N 1
ATOM 670 C CA . ASP A 1 88 ? 4.539 -2.865 3.780 1.00 81.44 88 ASP A CA 1
ATOM 671 C C . ASP A 1 88 ? 3.514 -2.252 2.805 1.00 81.44 88 ASP A C 1
ATOM 673 O O . ASP A 1 88 ? 3.724 -2.274 1.590 1.00 81.44 88 ASP A O 1
ATOM 677 N N . GLY A 1 89 ? 2.415 -1.695 3.323 1.00 87.25 89 GLY A N 1
ATOM 678 C CA . GLY A 1 89 ? 1.394 -0.995 2.551 1.00 87.25 89 GLY A CA 1
ATOM 679 C C . GLY A 1 89 ? 0.422 -1.904 1.804 1.00 87.25 89 GLY A C 1
ATOM 680 O O . GLY A 1 89 ? -0.115 -1.487 0.775 1.00 87.25 89 GLY A O 1
ATOM 681 N N . SER A 1 90 ? 0.226 -3.135 2.285 1.00 89.81 90 SER A N 1
ATOM 682 C CA . SER A 1 90 ? -0.771 -4.083 1.773 1.00 89.81 90 SER A CA 1
ATOM 683 C C . SER A 1 90 ? -2.022 -4.110 2.655 1.00 89.81 90 SER A C 1
ATOM 685 O O . SER A 1 90 ? -1.983 -3.741 3.830 1.00 89.81 90 SER A O 1
ATOM 687 N N . PHE A 1 91 ? -3.147 -4.566 2.110 1.00 93.94 91 PHE A N 1
ATOM 688 C CA . PHE A 1 91 ? -4.352 -4.807 2.903 1.00 93.94 91 PHE A CA 1
ATOM 689 C C . PHE A 1 91 ? -4.319 -6.209 3.530 1.00 93.94 91 PHE A C 1
ATOM 691 O O . PHE A 1 91 ? -4.253 -7.220 2.827 1.00 93.94 91 PHE A O 1
ATOM 698 N N . GLN A 1 92 ? -4.401 -6.279 4.858 1.00 91.94 92 GLN A N 1
ATOM 699 C CA . GLN A 1 92 ? -4.495 -7.525 5.616 1.00 91.94 92 GLN A CA 1
ATOM 700 C C . GLN A 1 92 ? -5.956 -7.865 5.901 1.00 91.94 92 GLN A C 1
ATOM 702 O O . GLN A 1 92 ? -6.588 -7.254 6.762 1.00 91.94 92 GLN A O 1
ATOM 707 N N . TYR A 1 93 ? -6.460 -8.872 5.195 1.00 94.38 93 TYR A N 1
ATOM 708 C CA . TYR A 1 93 ? -7.800 -9.421 5.381 1.00 94.38 93 TYR A CA 1
ATOM 709 C C . TYR A 1 93 ? -7.967 -10.126 6.737 1.00 94.38 93 TYR A C 1
ATOM 711 O O . TYR A 1 93 ? -7.101 -10.920 7.130 1.00 94.38 93 TYR A O 1
ATOM 719 N N . LEU A 1 94 ? -9.106 -9.895 7.400 1.00 93.88 94 LEU A N 1
ATOM 720 C CA . LEU A 1 94 ? -9.560 -10.657 8.568 1.00 93.88 94 LEU A CA 1
ATOM 721 C C . LEU A 1 94 ? -10.770 -11.529 8.226 1.00 93.88 94 LEU A C 1
ATOM 723 O O . LEU A 1 94 ? -10.657 -12.749 8.251 1.00 93.88 94 LEU A O 1
ATOM 727 N N . PHE A 1 95 ? -11.902 -10.912 7.897 1.00 95.94 95 PHE A N 1
ATOM 728 C CA . PHE A 1 95 ? -13.159 -11.579 7.542 1.00 95.94 95 PHE A CA 1
ATOM 729 C C . PHE A 1 95 ? -14.013 -10.643 6.673 1.00 95.94 95 PHE A C 1
ATOM 731 O O . PHE A 1 95 ? -13.752 -9.442 6.630 1.00 95.94 95 PHE A O 1
ATOM 738 N N . ASN A 1 96 ? -15.040 -11.165 6.004 1.00 97.00 96 ASN A N 1
ATOM 739 C CA . ASN A 1 96 ? -16.010 -10.373 5.247 1.00 97.00 96 ASN A CA 1
ATOM 740 C C . ASN A 1 96 ? -17.383 -10.406 5.935 1.00 97.00 96 ASN A C 1
ATOM 742 O O . ASN A 1 96 ? -17.888 -11.481 6.273 1.00 97.00 96 ASN A O 1
ATOM 746 N N . ILE A 1 97 ? -17.999 -9.234 6.117 1.00 97.38 97 ILE A N 1
ATOM 747 C CA . ILE A 1 97 ? -19.265 -9.081 6.853 1.00 97.38 97 ILE A CA 1
ATOM 748 C C . ILE A 1 97 ? -20.471 -9.694 6.141 1.00 97.38 97 ILE A C 1
ATOM 750 O O . ILE A 1 97 ? -21.477 -9.955 6.786 1.00 97.38 97 ILE A O 1
ATOM 754 N N . PHE A 1 98 ? -20.394 -9.933 4.832 1.00 96.00 98 PHE A N 1
ATOM 755 C CA . PHE A 1 98 ? -21.494 -10.513 4.058 1.00 96.00 98 PHE A CA 1
ATOM 756 C C . PHE A 1 98 ? -21.481 -12.036 4.029 1.00 96.00 98 PHE A C 1
ATOM 758 O O . PHE A 1 98 ? -22.459 -12.653 3.614 1.00 96.00 98 PHE A O 1
ATOM 765 N N . LEU A 1 99 ? -20.359 -12.649 4.396 1.00 94.88 99 LEU A N 1
ATOM 766 C CA . LEU A 1 99 ? -20.199 -14.091 4.312 1.00 94.88 99 LEU A CA 1
ATOM 767 C C . LEU A 1 99 ? -20.585 -14.739 5.644 1.00 94.88 99 LEU A C 1
ATOM 769 O O . LEU A 1 99 ? -20.259 -14.199 6.702 1.00 94.88 99 LEU A O 1
ATOM 773 N N . PRO A 1 100 ? -21.233 -15.914 5.630 1.00 94.56 100 PRO A N 1
ATOM 774 C CA . PRO A 1 100 ? -21.491 -16.654 6.855 1.00 94.56 100 PRO A CA 1
ATOM 775 C C . PRO A 1 100 ? -20.180 -17.101 7.512 1.00 94.56 100 PRO A C 1
ATOM 777 O O . PRO A 1 100 ? -19.131 -17.193 6.870 1.00 94.56 100 PRO A O 1
ATOM 780 N N . ALA A 1 101 ? -20.225 -17.347 8.823 1.00 93.50 101 ALA A N 1
ATOM 781 C CA . ALA A 1 101 ? -19.046 -17.701 9.620 1.00 93.50 101 ALA A CA 1
ATOM 782 C C . ALA A 1 101 ? -18.324 -18.958 9.101 1.00 93.50 101 ALA A C 1
ATOM 784 O O . ALA A 1 101 ? -17.105 -19.084 9.211 1.00 93.50 101 ALA A O 1
ATOM 785 N N . ASP A 1 102 ? -19.082 -19.888 8.525 1.00 90.62 102 ASP A N 1
ATOM 786 C CA . ASP A 1 102 ? -18.613 -21.160 7.994 1.00 90.62 102 ASP A CA 1
ATOM 787 C C . ASP A 1 102 ? -18.155 -21.079 6.527 1.00 90.62 102 ASP A C 1
ATOM 789 O O . ASP A 1 102 ? -17.532 -22.030 6.041 1.00 90.62 102 ASP A O 1
ATOM 793 N N . ALA A 1 103 ? -18.375 -19.962 5.826 1.00 89.44 103 ALA A N 1
ATOM 794 C CA . ALA A 1 103 ? -17.844 -19.765 4.479 1.00 89.44 103 ALA A CA 1
ATOM 795 C C . ALA A 1 103 ? -16.321 -19.943 4.469 1.00 89.44 103 ALA A C 1
ATOM 797 O O . ALA A 1 103 ? -15.635 -19.528 5.401 1.00 89.44 103 ALA A O 1
ATOM 798 N N . ALA A 1 104 ? -15.768 -20.522 3.400 1.00 86.44 104 ALA A N 1
ATOM 799 C CA . ALA A 1 104 ? -14.341 -20.855 3.319 1.00 86.44 104 ALA A CA 1
ATOM 800 C C . ALA A 1 104 ? -13.413 -19.665 3.644 1.00 86.44 104 ALA A C 1
ATOM 802 O O . ALA A 1 104 ? -12.398 -19.835 4.320 1.00 86.44 104 ALA A O 1
ATOM 803 N N . LEU A 1 105 ? -13.791 -18.458 3.209 1.00 86.44 105 LEU A N 1
ATOM 804 C CA . LEU A 1 105 ? -13.037 -17.225 3.448 1.00 86.44 105 LEU A CA 1
ATOM 805 C C . LEU A 1 105 ? -13.050 -16.785 4.912 1.00 86.44 105 LEU A C 1
ATOM 807 O O . LEU A 1 105 ? -11.997 -16.470 5.464 1.00 86.44 105 LEU A O 1
ATOM 811 N N . ASN A 1 106 ? -14.220 -16.799 5.549 1.00 93.00 106 ASN A N 1
ATOM 812 C CA . ASN A 1 106 ? -14.361 -16.448 6.961 1.00 93.00 106 ASN A CA 1
ATOM 813 C C . ASN A 1 106 ? -13.771 -17.534 7.864 1.00 93.00 106 ASN A C 1
ATOM 815 O O . ASN A 1 106 ? -13.075 -17.231 8.825 1.00 93.00 106 ASN A O 1
ATOM 819 N N . ARG A 1 107 ? -13.914 -18.810 7.502 1.00 87.44 107 ARG A N 1
ATOM 820 C CA . ARG A 1 107 ? -13.346 -19.947 8.238 1.00 87.44 107 ARG A CA 1
ATOM 821 C C . ARG A 1 107 ? -11.816 -19.927 8.294 1.00 87.44 107 ARG A C 1
ATOM 823 O O . ARG A 1 107 ? -11.246 -20.389 9.275 1.00 87.44 107 ARG A O 1
ATOM 830 N N . ALA A 1 108 ? -11.147 -19.396 7.267 1.00 83.81 108 ALA A N 1
ATOM 831 C CA . ALA A 1 108 ? -9.683 -19.386 7.182 1.00 83.81 108 ALA A CA 1
ATOM 832 C C . ALA A 1 108 ? -9.004 -18.589 8.311 1.00 83.81 108 ALA A C 1
ATOM 834 O O . ALA A 1 108 ? -7.882 -18.908 8.703 1.00 83.81 108 ALA A O 1
ATOM 835 N N . ARG A 1 109 ? -9.670 -17.549 8.822 1.00 84.50 109 ARG A N 1
ATOM 836 C CA . ARG A 1 109 ? -9.197 -16.731 9.950 1.00 84.50 109 ARG A CA 1
ATOM 837 C C . ARG A 1 109 ? -10.140 -16.791 11.154 1.00 84.50 109 ARG A C 1
ATOM 839 O O . ARG A 1 109 ? -9.735 -16.421 12.243 1.00 84.50 109 ARG A O 1
ATOM 846 N N . GLY A 1 110 ? -11.354 -17.306 10.987 1.00 90.25 110 GLY A N 1
ATOM 847 C CA . GLY A 1 110 ? -12.425 -17.197 11.967 1.00 90.25 110 GLY A CA 1
ATOM 848 C C . GLY A 1 110 ? -13.151 -15.854 11.869 1.00 90.25 110 GLY A C 1
ATOM 849 O O . GLY A 1 110 ? -12.810 -14.986 11.069 1.00 90.25 110 GLY A O 1
ATOM 850 N N . VAL A 1 111 ? -14.176 -15.704 12.703 1.00 95.44 111 VAL A N 1
ATOM 851 C CA . VAL A 1 111 ? -14.975 -14.479 12.825 1.00 95.44 111 VAL A CA 1
ATOM 852 C C . VAL A 1 111 ? -15.111 -14.084 14.300 1.00 95.44 111 VAL A C 1
ATOM 854 O O . VAL A 1 111 ? -14.860 -14.913 15.182 1.00 95.44 111 VAL A O 1
ATOM 857 N N . PRO A 1 112 ? -15.499 -12.834 14.599 1.00 95.06 112 PRO A N 1
ATOM 858 C CA . PRO A 1 112 ? -15.779 -12.394 15.963 1.00 95.06 112 PRO A CA 1
ATOM 859 C C . PRO A 1 112 ? -16.878 -13.209 16.662 1.00 95.06 112 PRO A C 1
ATOM 861 O O . PRO A 1 112 ? -17.770 -13.772 16.028 1.00 95.06 112 PRO A O 1
ATOM 864 N N . ASN A 1 113 ? -16.841 -13.241 17.996 1.00 88.50 113 ASN A N 1
ATOM 865 C CA . ASN A 1 113 ? -17.892 -13.885 18.785 1.00 88.50 113 ASN A CA 1
ATOM 866 C C . ASN A 1 113 ? -19.236 -13.174 18.573 1.00 88.50 113 ASN A C 1
ATOM 868 O O . ASN A 1 113 ? -19.294 -11.946 18.594 1.00 88.50 113 ASN A O 1
ATOM 872 N N . GLY A 1 114 ? -20.309 -13.950 18.396 1.00 88.25 114 GLY A N 1
ATOM 873 C CA . GLY A 1 114 ? -21.640 -13.406 18.110 1.00 88.25 114 GLY A CA 1
ATOM 874 C C . GLY A 1 114 ? -21.779 -12.802 16.709 1.00 88.25 114 GLY A C 1
ATOM 875 O O . GLY A 1 114 ? -22.708 -12.036 16.476 1.00 88.25 114 GLY A O 1
ATOM 876 N N . PHE A 1 115 ? -20.860 -13.114 15.788 1.00 95.12 115 PHE A N 1
ATOM 877 C CA . PHE A 1 115 ? -20.921 -12.644 14.408 1.00 95.12 115 PHE A CA 1
ATOM 878 C C . PHE A 1 115 ? -22.183 -13.140 13.693 1.00 95.12 115 PHE A C 1
ATOM 880 O O . PHE A 1 115 ? -22.437 -14.343 13.604 1.00 95.12 115 PHE A O 1
ATOM 887 N N . SER A 1 116 ? -22.924 -12.193 13.126 1.00 94.62 116 SER A N 1
ATOM 888 C CA . SER A 1 116 ? -24.029 -12.419 12.202 1.00 94.62 116 SER A CA 1
ATOM 889 C C . SER A 1 116 ? -23.735 -11.692 10.888 1.00 94.62 116 SER A C 1
ATOM 891 O O . SER A 1 116 ? -23.371 -10.516 10.928 1.00 94.62 116 SER A O 1
ATOM 893 N N . PRO A 1 117 ? -23.873 -12.340 9.720 1.00 96.31 117 PRO A N 1
ATOM 894 C CA . PRO A 1 117 ? -23.636 -11.669 8.448 1.00 96.31 117 PRO A CA 1
ATOM 895 C C . PRO A 1 117 ? -24.604 -10.509 8.226 1.00 96.31 117 PRO A C 1
ATOM 897 O O . PRO A 1 117 ? -25.792 -10.612 8.538 1.00 96.31 117 PRO A O 1
ATOM 900 N N . LEU A 1 118 ? -24.107 -9.424 7.639 1.00 94.94 118 LEU A N 1
ATOM 901 C CA . LEU A 1 118 ? -24.955 -8.367 7.109 1.00 94.94 118 LEU A CA 1
ATOM 902 C C . LEU A 1 118 ? -25.659 -8.889 5.850 1.00 94.94 118 LEU A C 1
ATOM 904 O O . LEU A 1 118 ? -25.002 -9.424 4.956 1.00 94.94 118 LEU A O 1
ATOM 908 N N . SER A 1 119 ? -26.985 -8.745 5.763 1.00 90.75 119 SER A N 1
ATOM 909 C CA . SER A 1 119 ? -27.703 -9.145 4.548 1.00 90.75 119 SER A CA 1
ATOM 910 C C . SER A 1 119 ? -27.352 -8.218 3.384 1.00 90.75 119 SER A C 1
ATOM 912 O O . SER A 1 119 ? -27.235 -7.003 3.551 1.00 90.75 119 SER A O 1
ATOM 914 N N . ARG A 1 120 ? -27.197 -8.805 2.193 1.00 87.56 120 ARG A N 1
ATOM 915 C CA . ARG A 1 120 ? -27.096 -8.049 0.939 1.00 87.56 120 ARG A CA 1
ATOM 916 C C . ARG A 1 120 ? -28.462 -7.680 0.368 1.00 87.56 120 ARG A C 1
ATOM 918 O O . ARG A 1 120 ? -28.530 -6.864 -0.549 1.00 87.56 120 ARG A O 1
ATOM 925 N N . ASP A 1 121 ? -29.533 -8.265 0.893 1.00 84.12 121 ASP A N 1
ATOM 926 C CA . ASP A 1 121 ? -30.878 -8.053 0.379 1.00 84.12 121 ASP A CA 1
ATOM 927 C C . ASP A 1 121 ? -31.293 -6.592 0.573 1.00 84.12 121 ASP A C 1
ATOM 929 O O . ASP A 1 121 ? -31.202 -6.036 1.667 1.00 84.12 121 ASP A O 1
ATOM 933 N N . GLY A 1 122 ? -31.736 -5.955 -0.512 1.00 78.75 122 GLY A N 1
ATOM 934 C CA . GLY A 1 122 ? -32.139 -4.548 -0.502 1.00 78.75 122 GLY A CA 1
ATOM 935 C C . GLY A 1 122 ? -30.984 -3.541 -0.531 1.00 78.75 122 GLY A C 1
ATOM 936 O O . GLY A 1 122 ? -31.246 -2.338 -0.558 1.00 78.75 122 GLY A O 1
ATOM 937 N N . LEU A 1 123 ? -29.721 -3.985 -0.576 1.00 86.19 123 LEU A N 1
ATOM 938 C CA . LEU A 1 123 ? -28.612 -3.087 -0.889 1.00 86.19 123 LEU A CA 1
ATOM 939 C C . LEU A 1 123 ? -28.670 -2.686 -2.368 1.00 86.19 123 LEU A C 1
ATOM 941 O O . LEU A 1 123 ? -28.813 -3.561 -3.227 1.00 86.19 123 LEU A O 1
ATOM 945 N N . PRO A 1 124 ? -28.518 -1.390 -2.698 1.00 88.06 124 PRO A N 1
ATOM 946 C CA . PRO A 1 124 ? -28.323 -1.002 -4.085 1.00 88.06 124 PRO A CA 1
ATOM 947 C C . PRO A 1 124 ? -27.044 -1.666 -4.620 1.00 88.06 124 PRO A C 1
ATOM 949 O O . PRO A 1 124 ? -26.101 -1.871 -3.841 1.00 88.06 124 PRO A O 1
ATOM 952 N N . PRO A 1 125 ? -26.991 -1.995 -5.925 1.00 87.50 125 PRO A N 1
ATOM 953 C CA . PRO A 1 125 ? -25.753 -2.413 -6.564 1.00 87.50 125 PRO A CA 1
ATOM 954 C C . PRO A 1 125 ? -24.652 -1.378 -6.326 1.00 87.50 125 PRO A C 1
ATOM 956 O O . PRO A 1 125 ? -24.928 -0.176 -6.290 1.00 87.50 125 PRO A O 1
ATOM 959 N N . ALA A 1 126 ? -23.414 -1.847 -6.183 1.00 89.00 126 ALA A N 1
ATOM 960 C CA . ALA A 1 126 ? -22.271 -0.950 -6.144 1.00 89.00 126 ALA A CA 1
ATOM 961 C C . ALA A 1 126 ? -22.170 -0.197 -7.479 1.00 89.00 126 ALA A C 1
ATOM 963 O O . ALA A 1 126 ? -22.359 -0.785 -8.548 1.00 89.00 126 ALA A O 1
ATOM 964 N N . GLU A 1 127 ? -21.867 1.097 -7.421 1.00 91.50 127 GLU A N 1
ATOM 965 C CA . GLU A 1 127 ? -21.519 1.846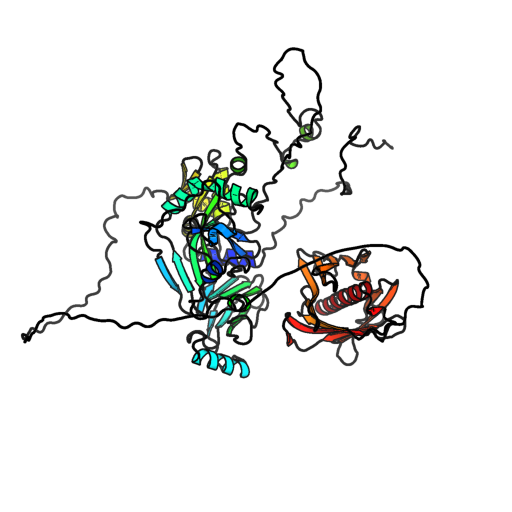 -8.622 1.00 91.50 127 GLU A CA 1
ATOM 966 C C . GLU A 1 127 ? -20.179 1.351 -9.141 1.00 91.50 127 GLU A C 1
ATOM 968 O O . GLU A 1 127 ? -19.241 1.160 -8.364 1.00 91.50 127 GLU A O 1
ATOM 973 N N . SER A 1 128 ? -20.095 1.158 -10.456 1.00 92.06 128 SER A N 1
ATOM 974 C CA . SER A 1 128 ? -18.880 0.702 -11.111 1.00 92.06 128 SER A CA 1
ATOM 975 C C . SER A 1 128 ? -18.477 1.637 -12.243 1.00 92.06 128 SER A C 1
ATOM 977 O O . SER A 1 128 ? -19.323 2.113 -13.002 1.00 92.06 128 SER A O 1
ATOM 979 N N . TYR A 1 129 ? -17.179 1.916 -12.337 1.00 92.19 129 TYR A N 1
ATOM 980 C CA . TYR A 1 129 ? -16.594 2.722 -13.402 1.00 92.19 129 TYR A CA 1
ATOM 981 C C . TYR A 1 129 ? -15.241 2.149 -13.816 1.00 92.19 129 TYR A C 1
ATOM 983 O O . TYR A 1 129 ? -14.420 1.821 -12.958 1.00 92.19 129 TYR A O 1
ATOM 991 N N . ASP A 1 130 ? -14.989 2.092 -15.121 1.00 93.25 130 ASP A N 1
ATOM 992 C CA . ASP A 1 130 ? -13.733 1.585 -15.664 1.00 93.25 130 ASP A CA 1
ATOM 993 C C . ASP A 1 130 ? -12.789 2.718 -16.076 1.00 93.25 130 ASP A C 1
ATOM 995 O O . ASP A 1 130 ? -13.107 3.593 -16.884 1.00 93.25 130 ASP A O 1
ATOM 999 N N . ASP A 1 131 ? -11.577 2.662 -15.539 1.00 92.38 131 ASP A N 1
ATOM 1000 C CA . ASP A 1 131 ? -10.436 3.434 -15.997 1.00 92.38 131 ASP A CA 1
ATOM 1001 C C . ASP A 1 131 ? -9.819 2.732 -17.225 1.00 92.38 131 ASP A C 1
ATOM 1003 O O . ASP A 1 131 ? -9.461 1.550 -17.147 1.00 92.38 131 ASP A O 1
ATOM 1007 N N . PRO A 1 132 ? -9.634 3.427 -18.363 1.00 93.19 132 PRO A N 1
ATOM 1008 C CA . PRO A 1 132 ? -9.120 2.807 -19.581 1.00 93.19 132 PRO A CA 1
ATOM 1009 C C . PRO A 1 132 ? -7.647 2.374 -19.448 1.00 93.19 132 PRO A C 1
ATOM 1011 O O . PRO A 1 132 ? -6.909 2.901 -18.601 1.00 93.19 132 PRO A O 1
ATOM 1014 N N . PRO A 1 133 ? -7.166 1.456 -20.310 1.00 92.12 133 PRO A N 1
ATOM 1015 C CA . PRO A 1 133 ? -5.757 1.087 -20.382 1.00 92.12 133 PRO A CA 1
ATOM 1016 C C . PRO A 1 133 ? -4.811 2.287 -20.485 1.00 92.12 133 PRO A C 1
ATOM 1018 O O . PRO A 1 133 ? -5.059 3.268 -21.183 1.00 92.12 133 PRO A O 1
ATOM 1021 N N . GLY A 1 134 ? -3.697 2.211 -19.759 1.00 89.94 134 GLY A N 1
ATOM 1022 C CA . GLY A 1 134 ? -2.716 3.286 -19.665 1.00 89.94 134 GLY A CA 1
ATOM 1023 C C . GLY A 1 134 ? -3.101 4.431 -18.728 1.00 89.94 134 GLY A C 1
ATOM 1024 O O . GLY A 1 134 ? -2.367 5.423 -18.677 1.00 89.94 134 GLY A O 1
ATOM 1025 N N . THR A 1 135 ? -4.198 4.334 -17.977 1.00 93.00 135 THR A N 1
ATOM 1026 C CA . THR A 1 135 ? -4.530 5.325 -16.944 1.00 93.00 135 THR A CA 1
ATOM 1027 C C . THR A 1 135 ? -3.364 5.501 -15.967 1.00 93.00 135 THR A C 1
ATOM 1029 O O . THR A 1 135 ? -2.634 4.561 -15.651 1.00 93.00 135 THR A O 1
ATOM 1032 N N . HIS A 1 136 ? -3.146 6.730 -15.508 1.00 93.06 136 HIS A N 1
ATOM 1033 C CA . HIS A 1 136 ? -2.166 7.022 -14.470 1.00 93.06 136 HIS A CA 1
ATOM 1034 C C . HIS A 1 136 ? -2.728 8.059 -13.505 1.00 93.06 136 HIS A C 1
ATOM 1036 O O . HIS A 1 136 ? -3.495 8.939 -13.892 1.00 93.06 136 HIS A O 1
ATOM 1042 N N . ILE A 1 137 ? -2.340 7.939 -12.244 1.00 92.88 137 ILE A N 1
ATOM 1043 C CA . ILE A 1 137 ? -2.754 8.807 -11.153 1.00 92.88 137 ILE A CA 1
ATOM 1044 C C . ILE A 1 137 ? -1.472 9.342 -10.530 1.00 92.88 137 ILE A C 1
ATOM 1046 O O . ILE A 1 137 ? -0.674 8.586 -9.986 1.00 92.88 137 ILE A O 1
ATOM 1050 N N . ALA A 1 138 ? -1.263 10.646 -10.628 1.00 89.69 138 ALA A N 1
ATOM 1051 C CA . ALA A 1 138 ? -0.114 11.327 -10.048 1.00 89.69 138 ALA A CA 1
ATOM 1052 C C . ALA A 1 138 ? -0.583 12.550 -9.266 1.00 89.69 138 ALA A C 1
ATOM 1054 O O . ALA A 1 138 ? -1.654 13.066 -9.574 1.00 89.69 138 ALA A O 1
ATOM 1055 N N . ASN A 1 139 ? 0.168 13.014 -8.266 1.00 81.56 139 ASN A N 1
ATOM 1056 C CA . ASN A 1 139 ? -0.219 14.151 -7.417 1.00 81.56 139 ASN A CA 1
ATOM 1057 C C . ASN A 1 139 ? -0.628 15.407 -8.220 1.00 81.56 139 ASN A C 1
ATOM 1059 O O . ASN A 1 139 ? -0.266 15.585 -9.379 1.00 81.56 139 ASN A O 1
ATOM 1063 N N . THR A 1 140 ? -1.450 16.274 -7.615 1.00 58.22 140 THR A N 1
ATOM 1064 C CA . THR A 1 140 ? -2.171 17.379 -8.293 1.00 58.22 140 THR A CA 1
ATOM 1065 C C . THR A 1 140 ? -1.289 18.447 -8.937 1.00 58.22 140 THR A C 1
ATOM 1067 O O . THR A 1 140 ? -1.778 19.196 -9.778 1.00 58.22 140 THR A O 1
ATOM 1070 N N . ILE A 1 141 ? 0.029 18.406 -8.736 1.00 59.44 141 ILE A N 1
ATOM 1071 C CA . ILE A 1 141 ? 0.986 19.118 -9.596 1.00 59.44 141 ILE A CA 1
ATOM 1072 C C . ILE A 1 141 ? 1.142 18.407 -10.960 1.00 59.44 141 ILE A C 1
ATOM 1074 O O . ILE A 1 141 ? 2.234 18.283 -11.504 1.00 59.44 141 ILE A O 1
ATOM 1078 N N . SER A 1 142 ? 0.043 17.911 -11.536 1.00 51.34 142 SER A N 1
ATOM 1079 C CA . SER A 1 142 ? 0.028 17.162 -12.797 1.00 51.34 142 SER A CA 1
ATOM 1080 C C . SER A 1 142 ? 0.564 17.983 -13.974 1.00 51.34 142 SER A C 1
ATOM 1082 O O . SER A 1 142 ? 0.931 17.396 -14.985 1.00 51.34 142 SER A O 1
ATOM 1084 N N . SER A 1 143 ? 0.667 19.313 -13.852 1.00 52.28 143 SER A N 1
ATOM 1085 C CA . SER A 1 143 ? 1.388 20.158 -14.813 1.00 52.28 143 SER A CA 1
ATOM 1086 C C . SER A 1 143 ? 2.900 19.898 -14.840 1.00 52.28 143 SER A C 1
ATOM 1088 O O . SER A 1 143 ? 3.563 20.287 -15.795 1.00 52.28 143 SER A O 1
ATOM 1090 N N . THR A 1 144 ? 3.460 19.235 -13.825 1.00 66.88 144 THR A N 1
ATOM 1091 C CA . THR A 1 144 ? 4.888 18.903 -13.750 1.00 66.88 144 THR A CA 1
ATOM 1092 C C . THR A 1 144 ? 5.190 17.480 -14.210 1.00 66.88 144 THR A C 1
ATOM 1094 O O . THR A 1 144 ? 6.298 17.241 -14.674 1.00 66.88 144 THR A O 1
ATOM 1097 N N . ILE A 1 145 ? 4.236 16.541 -14.142 1.00 82.12 145 ILE A N 1
ATOM 1098 C CA . ILE A 1 145 ? 4.445 15.159 -14.602 1.00 82.12 145 ILE A CA 1
ATOM 1099 C C . ILE A 1 145 ? 3.880 14.999 -16.013 1.00 82.12 145 ILE A C 1
ATOM 1101 O O . ILE A 1 145 ? 2.674 14.940 -16.232 1.00 82.12 145 ILE A O 1
ATOM 1105 N N . SER A 1 146 ? 4.782 14.885 -16.979 1.00 86.88 146 SER A N 1
ATOM 1106 C CA . SER A 1 146 ? 4.462 14.586 -18.373 1.00 86.88 146 SER A CA 1
ATOM 1107 C C . SER A 1 146 ? 4.448 13.077 -18.601 1.00 86.88 146 SER A C 1
ATOM 1109 O O . SER A 1 146 ? 5.376 12.378 -18.197 1.00 86.88 146 SER A O 1
ATOM 1111 N N . LYS A 1 147 ? 3.410 12.573 -19.273 1.00 90.44 147 LYS A N 1
ATOM 1112 C CA . LYS A 1 147 ? 3.322 11.189 -19.754 1.00 90.44 147 LYS A CA 1
ATOM 1113 C C . LYS A 1 147 ? 3.452 11.183 -21.274 1.00 90.44 147 LYS A C 1
ATOM 1115 O O . LYS A 1 147 ? 2.736 11.901 -21.964 1.00 90.44 147 LYS A O 1
ATOM 1120 N N . THR A 1 148 ? 4.324 10.330 -21.795 1.00 90.75 148 THR A N 1
ATOM 1121 C CA . THR A 1 148 ? 4.504 10.100 -23.232 1.00 90.75 148 THR A CA 1
ATOM 1122 C C . THR A 1 148 ? 4.456 8.608 -23.536 1.00 90.75 148 THR A C 1
ATOM 1124 O O . THR A 1 148 ? 4.978 7.791 -22.778 1.00 90.75 148 THR A O 1
ATOM 1127 N N . GLU A 1 149 ? 3.804 8.232 -24.631 1.00 90.81 149 GLU A N 1
ATOM 1128 C CA . GLU A 1 149 ? 3.837 6.853 -25.121 1.00 90.81 149 GLU A CA 1
ATOM 1129 C C . GLU A 1 149 ? 5.170 6.558 -25.801 1.00 90.81 149 GLU A C 1
ATOM 1131 O O . GLU A 1 149 ? 5.710 7.381 -26.548 1.00 90.81 149 GLU A O 1
ATOM 1136 N N . LEU A 1 150 ? 5.697 5.361 -25.558 1.00 90.62 150 LEU A N 1
ATOM 1137 C CA . LEU A 1 150 ? 6.937 4.926 -26.177 1.00 90.62 150 LEU A CA 1
ATOM 1138 C C . LEU A 1 150 ? 6.716 4.513 -27.629 1.00 90.62 150 LEU A C 1
ATOM 1140 O O . LEU A 1 150 ? 5.750 3.838 -27.992 1.00 90.62 150 LEU A O 1
ATOM 1144 N N . LYS A 1 151 ? 7.683 4.874 -28.467 1.00 89.44 151 LYS A N 1
ATOM 1145 C CA . LYS A 1 151 ? 7.781 4.427 -29.855 1.00 89.44 151 LYS A CA 1
ATOM 1146 C C . LYS A 1 151 ? 8.594 3.136 -29.934 1.00 89.44 151 LYS A C 1
ATOM 1148 O O . LYS A 1 151 ? 9.483 2.904 -29.121 1.00 89.44 151 LYS A O 1
ATOM 1153 N N . ARG A 1 152 ? 8.362 2.342 -30.986 1.00 86.69 152 ARG A N 1
ATOM 1154 C CA . ARG A 1 152 ? 9.117 1.105 -31.271 1.00 86.69 152 ARG A CA 1
ATOM 1155 C C . ARG A 1 152 ? 10.635 1.309 -31.215 1.00 86.69 152 ARG A C 1
ATOM 1157 O O . ARG A 1 152 ? 11.338 0.473 -30.668 1.00 86.69 152 ARG A O 1
ATOM 1164 N N . SER A 1 153 ? 11.125 2.421 -31.767 1.00 83.19 153 SER A N 1
ATOM 1165 C CA . SER A 1 153 ? 12.555 2.757 -31.817 1.00 83.19 153 SER A CA 1
ATOM 1166 C C . SER A 1 153 ? 13.180 3.057 -30.453 1.00 83.19 153 SER A C 1
ATOM 1168 O O . SER A 1 153 ? 14.399 3.084 -30.346 1.00 83.19 153 SER A O 1
ATOM 1170 N N . GLN A 1 154 ? 12.367 3.299 -29.422 1.00 82.81 154 GLN A N 1
ATOM 1171 C CA . GLN A 1 154 ? 12.819 3.618 -28.065 1.00 82.81 154 GLN A CA 1
ATOM 1172 C C . GLN A 1 154 ? 12.938 2.373 -27.179 1.00 82.81 154 GLN A C 1
ATOM 1174 O O . GLN A 1 154 ? 13.219 2.494 -25.989 1.00 82.81 154 GLN A O 1
ATOM 1179 N N . ILE A 1 155 ? 12.700 1.185 -27.737 1.00 77.50 155 ILE A N 1
ATOM 1180 C CA . ILE A 1 155 ? 12.816 -0.087 -27.033 1.00 77.50 155 ILE A CA 1
ATOM 1181 C C . ILE A 1 155 ? 13.790 -0.984 -27.780 1.00 77.50 155 ILE A C 1
ATOM 1183 O O . ILE A 1 155 ? 13.780 -1.044 -29.006 1.00 77.50 155 ILE A O 1
ATOM 1187 N N . GLU A 1 156 ? 14.601 -1.715 -27.013 1.00 80.31 156 GLU A N 1
ATOM 1188 C CA . GLU A 1 156 ? 15.536 -2.715 -27.525 1.00 80.31 156 GLU A CA 1
ATOM 1189 C C . GLU A 1 156 ? 14.899 -3.601 -28.615 1.00 80.31 156 GLU A C 1
ATOM 1191 O O . GLU A 1 156 ? 13.836 -4.186 -28.367 1.00 80.31 156 GLU A O 1
ATOM 1196 N N . PRO A 1 157 ? 15.538 -3.779 -29.788 1.00 79.94 157 PRO A N 1
ATOM 1197 C CA . PRO A 1 157 ? 14.950 -4.501 -30.920 1.00 79.94 157 PRO A CA 1
ATOM 1198 C C . PRO A 1 157 ? 14.446 -5.908 -30.571 1.00 79.94 157 PRO A C 1
ATOM 1200 O O . PRO A 1 157 ? 13.366 -6.310 -31.005 1.00 79.94 157 PRO A O 1
ATOM 1203 N N . SER A 1 158 ? 15.182 -6.633 -29.719 1.00 77.00 158 SER A N 1
ATOM 1204 C CA . SER A 1 158 ? 14.782 -7.964 -29.238 1.00 77.00 158 SER A CA 1
ATOM 1205 C C . SER A 1 158 ? 13.467 -7.943 -28.447 1.00 77.00 158 SER A C 1
ATOM 1207 O O . SER A 1 158 ? 12.661 -8.859 -28.559 1.00 77.00 158 SER A O 1
ATOM 1209 N N . ARG A 1 159 ? 13.219 -6.880 -27.674 1.00 78.31 159 ARG A N 1
ATOM 1210 C CA . ARG A 1 159 ? 11.990 -6.690 -26.888 1.00 78.31 159 ARG A CA 1
ATOM 1211 C C . ARG A 1 159 ? 10.837 -6.200 -27.744 1.00 78.31 159 ARG A C 1
ATOM 1213 O O . ARG A 1 159 ? 9.704 -6.588 -27.491 1.00 78.31 159 ARG A O 1
ATOM 1220 N N . ALA A 1 160 ? 11.108 -5.351 -28.734 1.00 84.81 160 ALA A N 1
ATOM 1221 C CA . ALA A 1 160 ? 10.076 -4.853 -29.635 1.00 84.81 160 ALA A CA 1
ATOM 1222 C C . ALA A 1 160 ? 9.346 -6.012 -30.333 1.00 84.81 160 ALA A C 1
ATOM 1224 O O . ALA A 1 160 ? 8.120 -5.992 -30.425 1.00 84.81 160 ALA A O 1
ATOM 1225 N N . GLN A 1 161 ? 10.080 -7.058 -30.733 1.00 85.44 161 GLN A N 1
ATOM 1226 C CA . GLN A 1 161 ? 9.478 -8.258 -31.314 1.00 85.44 161 GLN A CA 1
ATOM 1227 C C . GLN A 1 161 ? 8.636 -9.053 -30.302 1.00 85.44 161 GLN A C 1
ATOM 1229 O O . GLN A 1 161 ? 7.528 -9.476 -30.635 1.00 85.44 161 GLN A O 1
ATOM 1234 N N . ASP A 1 162 ? 9.125 -9.227 -29.068 1.00 85.31 162 ASP A N 1
ATOM 1235 C CA . ASP A 1 162 ? 8.382 -9.895 -27.986 1.00 85.31 162 ASP A CA 1
ATOM 1236 C C . ASP A 1 162 ? 7.056 -9.173 -27.686 1.00 85.31 162 ASP A C 1
ATOM 1238 O O . ASP A 1 162 ? 6.011 -9.806 -27.521 1.00 85.31 162 ASP A O 1
ATOM 1242 N N . VAL A 1 163 ? 7.095 -7.839 -27.648 1.00 86.81 163 VAL A N 1
ATOM 1243 C CA . VAL A 1 163 ? 5.926 -6.978 -27.435 1.00 86.81 163 VAL A CA 1
ATOM 1244 C C . VAL A 1 163 ? 4.942 -7.096 -28.598 1.00 86.81 163 VAL A C 1
ATOM 1246 O O . VAL A 1 163 ? 3.754 -7.287 -28.364 1.00 86.81 163 VAL A O 1
ATOM 1249 N N . GLU A 1 164 ? 5.412 -7.065 -29.846 1.00 88.31 164 GLU A N 1
ATOM 1250 C CA . GLU A 1 164 ? 4.556 -7.251 -31.028 1.00 88.31 164 GLU A CA 1
ATOM 1251 C C . GLU A 1 164 ? 3.863 -8.612 -31.044 1.00 88.31 164 GLU A C 1
ATOM 1253 O O . GLU A 1 164 ? 2.679 -8.704 -31.367 1.00 88.31 164 GLU A O 1
ATOM 1258 N N . ASN A 1 165 ? 4.568 -9.668 -30.645 1.00 86.75 165 ASN A N 1
ATOM 1259 C CA . ASN A 1 165 ? 3.981 -10.997 -30.521 1.00 86.75 165 ASN A CA 1
ATOM 1260 C C . ASN A 1 165 ? 2.922 -11.043 -29.410 1.00 86.75 165 ASN A C 1
ATOM 1262 O O . ASN A 1 165 ? 1.880 -11.674 -29.578 1.00 86.75 165 ASN A O 1
ATOM 1266 N N . ALA A 1 166 ? 3.157 -10.361 -28.287 1.00 85.00 166 ALA A N 1
ATOM 1267 C CA . ALA A 1 166 ? 2.196 -10.271 -27.193 1.00 85.00 166 ALA A CA 1
ATOM 1268 C C . ALA A 1 166 ? 0.953 -9.438 -27.555 1.00 85.00 166 ALA A C 1
ATOM 1270 O O . ALA A 1 166 ? -0.144 -9.820 -27.153 1.00 85.00 166 ALA A O 1
ATOM 1271 N N . LEU A 1 167 ? 1.105 -8.372 -28.349 1.00 87.56 167 LEU A N 1
ATOM 1272 C CA . LEU A 1 167 ? -0.007 -7.596 -28.912 1.00 87.56 167 LEU A CA 1
ATOM 1273 C C . LEU A 1 167 ? -0.857 -8.458 -29.854 1.00 87.56 167 LEU A C 1
ATOM 1275 O O . LEU A 1 167 ? -2.060 -8.555 -29.665 1.00 87.56 167 LEU A O 1
ATOM 1279 N N . ARG A 1 168 ? -0.233 -9.173 -30.804 1.00 88.00 168 ARG A N 1
ATOM 1280 C CA . ARG A 1 168 ? -0.947 -10.103 -31.710 1.00 88.00 168 ARG A CA 1
ATOM 1281 C C . ARG A 1 168 ? -1.695 -11.210 -30.966 1.00 88.00 168 ARG A C 1
ATOM 1283 O O . ARG A 1 168 ? -2.699 -11.706 -31.458 1.00 88.00 168 ARG A O 1
ATOM 1290 N N . ALA A 1 169 ? -1.182 -11.613 -29.806 1.00 85.31 169 ALA A N 1
ATOM 1291 C CA . ALA A 1 169 ? -1.792 -12.617 -28.944 1.00 85.31 169 ALA A CA 1
ATOM 1292 C C . ALA A 1 169 ? -2.781 -12.032 -27.914 1.00 85.31 169 ALA A C 1
ATOM 1294 O O . ALA A 1 169 ? -3.179 -12.765 -27.012 1.00 85.31 169 ALA A O 1
ATOM 1295 N N . ASN A 1 170 ? -3.126 -10.737 -27.991 1.00 83.44 170 ASN A N 1
ATOM 1296 C CA . ASN A 1 170 ? -3.997 -10.024 -27.046 1.00 83.44 170 ASN A CA 1
ATOM 1297 C C . ASN A 1 170 ? -3.590 -10.180 -25.567 1.00 83.44 170 ASN A C 1
ATOM 1299 O O . ASN A 1 170 ? -4.423 -10.176 -24.667 1.00 83.44 170 ASN A O 1
ATOM 1303 N N . LYS A 1 171 ? -2.288 -10.330 -25.292 1.00 81.88 171 LYS A N 1
ATOM 1304 C CA . LYS A 1 171 ? -1.751 -10.464 -23.924 1.00 81.88 171 LYS A CA 1
ATOM 1305 C C . LYS A 1 171 ? -1.471 -9.122 -23.250 1.00 81.88 171 LYS A C 1
ATOM 1307 O O . LYS A 1 171 ? -1.220 -9.098 -22.046 1.00 81.88 171 LYS A O 1
ATOM 1312 N N . ILE A 1 172 ? -1.431 -8.047 -24.035 1.00 85.44 172 ILE A N 1
ATOM 1313 C CA . ILE A 1 172 ? -1.204 -6.658 -23.626 1.00 85.44 172 ILE A CA 1
ATOM 1314 C C . ILE A 1 172 ? -2.200 -5.799 -24.424 1.00 85.44 172 ILE A C 1
ATOM 1316 O O . ILE A 1 172 ? -2.344 -6.056 -25.622 1.00 85.44 172 ILE A O 1
ATOM 1320 N N . PRO A 1 173 ? -2.843 -4.784 -23.821 1.00 86.62 173 PRO A N 1
ATOM 1321 C CA . PRO A 1 173 ? -3.744 -3.890 -24.543 1.00 86.62 173 PRO A CA 1
ATOM 1322 C C . PRO A 1 173 ? -3.034 -3.105 -25.650 1.00 86.62 173 PRO A C 1
ATOM 1324 O O . PRO A 1 173 ? -1.881 -2.676 -25.497 1.00 86.62 173 PRO A O 1
ATOM 1327 N N . HIS A 1 174 ? -3.741 -2.884 -26.758 1.00 85.25 174 HIS A N 1
ATOM 1328 C CA . HIS A 1 174 ? -3.217 -2.158 -27.913 1.00 85.25 174 HIS A CA 1
ATOM 1329 C C . HIS A 1 174 ? -2.876 -0.700 -27.601 1.00 85.25 174 HIS A C 1
ATOM 1331 O O . HIS A 1 174 ? -2.046 -0.133 -28.297 1.00 85.25 174 HIS A O 1
ATOM 1337 N N . GLU A 1 175 ? -3.446 -0.110 -26.556 1.00 86.12 175 GLU A N 1
ATOM 1338 C CA . GLU A 1 175 ? -3.198 1.256 -26.091 1.00 86.12 175 GLU A CA 1
ATOM 1339 C C . GLU A 1 175 ? -1.840 1.377 -25.392 1.00 86.12 175 GLU A C 1
ATOM 1341 O O . GLU A 1 175 ? -1.192 2.417 -25.449 1.00 86.12 175 GLU A O 1
ATOM 1346 N N . VAL A 1 176 ? -1.361 0.304 -24.750 1.00 84.75 176 VAL A N 1
ATOM 1347 C CA . VAL A 1 176 ? -0.050 0.330 -24.089 1.00 84.75 176 VAL A CA 1
ATOM 1348 C C . VAL A 1 176 ? 1.075 0.274 -25.119 1.00 84.75 176 VAL A C 1
ATOM 1350 O O . VAL A 1 176 ? 2.120 0.890 -24.914 1.00 84.75 176 VAL A O 1
ATOM 1353 N N . ARG A 1 177 ? 0.871 -0.453 -26.229 1.00 87.06 177 ARG A N 1
ATOM 1354 C CA . ARG A 1 177 ? 1.848 -0.706 -27.307 1.00 87.06 177 ARG A CA 1
ATOM 1355 C C . ARG A 1 177 ? 3.216 -1.107 -26.757 1.00 87.06 177 ARG A C 1
ATOM 1357 O O . ARG A 1 177 ? 3.440 -2.270 -26.453 1.00 87.06 177 ARG A O 1
ATOM 1364 N N . TYR A 1 178 ? 4.115 -0.135 -26.626 1.00 88.62 178 TYR A N 1
ATOM 1365 C CA . TYR A 1 178 ? 5.501 -0.299 -26.203 1.00 88.62 178 TYR A CA 1
ATOM 1366 C C . TYR A 1 178 ? 5.735 0.159 -24.751 1.00 88.62 178 TYR A C 1
ATOM 1368 O O . TYR A 1 178 ? 6.731 -0.219 -24.148 1.00 88.62 178 TYR A O 1
ATOM 1376 N N . GLY A 1 179 ? 4.808 0.888 -24.131 1.00 91.62 179 GLY A N 1
ATOM 1377 C CA . GLY A 1 179 ? 4.907 1.361 -22.752 1.00 91.62 179 GLY A CA 1
ATOM 1378 C C . GLY A 1 179 ? 4.824 2.880 -22.633 1.00 91.62 179 GLY A C 1
ATOM 1379 O O . GLY A 1 179 ? 4.492 3.585 -23.585 1.00 91.62 179 GLY A O 1
ATOM 1380 N N . PHE A 1 180 ? 5.147 3.384 -21.446 1.00 92.06 180 PHE A N 1
ATOM 1381 C CA . PHE A 1 180 ? 4.990 4.787 -21.076 1.00 92.06 180 PHE A CA 1
ATOM 1382 C C . PHE A 1 180 ? 6.285 5.346 -20.491 1.00 92.06 180 PHE A C 1
ATOM 1384 O O . PHE A 1 180 ? 6.941 4.694 -19.676 1.00 92.06 180 PHE A O 1
ATOM 1391 N N . LYS A 1 181 ? 6.618 6.580 -20.859 1.00 91.31 181 LYS A N 1
ATOM 1392 C CA . LYS A 1 181 ? 7.666 7.381 -20.235 1.00 91.31 181 LYS A CA 1
ATOM 1393 C C . LYS A 1 181 ? 7.035 8.540 -19.472 1.00 91.31 181 LYS A C 1
ATOM 1395 O O . LYS A 1 181 ? 6.225 9.284 -20.021 1.00 91.31 181 LYS A O 1
ATOM 1400 N N . PHE A 1 182 ? 7.438 8.680 -18.220 1.00 89.88 182 PHE A N 1
ATOM 1401 C CA . PHE A 1 182 ? 7.056 9.753 -17.320 1.00 89.88 182 PHE A CA 1
ATOM 1402 C C . PHE A 1 182 ? 8.257 10.662 -17.097 1.00 89.88 182 PHE A C 1
ATOM 1404 O O . PHE A 1 182 ? 9.352 10.160 -16.852 1.00 89.88 182 PHE A O 1
ATOM 1411 N N . SER A 1 183 ? 8.065 11.974 -17.168 1.00 87.62 183 SER A N 1
ATOM 1412 C CA . SER A 1 183 ? 9.113 12.955 -16.874 1.00 87.62 183 SER A CA 1
ATOM 1413 C C . SER A 1 183 ? 8.588 14.101 -16.025 1.00 87.62 183 SER A C 1
ATOM 1415 O O . SER A 1 183 ? 7.482 14.585 -16.261 1.00 87.62 183 SER A O 1
ATOM 1417 N N . THR A 1 184 ? 9.377 14.537 -15.049 1.00 85.12 184 THR A N 1
ATOM 1418 C CA . THR A 1 184 ? 9.014 15.607 -14.120 1.00 85.12 184 THR A CA 1
ATOM 1419 C C . THR A 1 184 ? 10.221 16.396 -13.654 1.00 85.12 184 THR A C 1
ATOM 1421 O O . THR A 1 184 ? 11.299 15.841 -13.487 1.00 85.12 184 THR A O 1
ATOM 1424 N N . ASN A 1 185 ? 10.019 17.685 -13.404 1.00 83.50 185 ASN A N 1
ATOM 1425 C CA . ASN A 1 185 ? 11.023 18.564 -12.800 1.00 83.50 185 ASN A CA 1
ATOM 1426 C C . ASN A 1 185 ? 10.753 18.797 -11.302 1.00 83.50 185 ASN A C 1
ATOM 1428 O O . ASN A 1 185 ? 11.406 19.632 -10.685 1.00 83.50 185 ASN A O 1
ATOM 1432 N N . SER A 1 186 ? 9.762 18.107 -10.727 1.00 82.81 186 SER A N 1
ATOM 1433 C CA . SER A 1 186 ? 9.453 18.204 -9.299 1.00 82.81 186 SER A CA 1
ATOM 1434 C C . SER A 1 186 ? 10.511 17.475 -8.475 1.00 82.81 186 SER A C 1
ATOM 1436 O O . SER A 1 186 ? 10.966 16.403 -8.873 1.00 82.81 186 SER A O 1
ATOM 1438 N N . SER A 1 187 ? 10.839 18.010 -7.299 1.00 82.56 187 SER A N 1
ATOM 1439 C CA . SER A 1 187 ? 11.715 17.343 -6.332 1.00 82.56 187 SER A CA 1
ATOM 1440 C C . SER A 1 187 ? 11.016 16.198 -5.598 1.00 82.56 187 SER A C 1
ATOM 1442 O O . SER A 1 187 ? 11.672 15.286 -5.109 1.00 82.56 187 SER A O 1
ATOM 1444 N N . GLU A 1 188 ? 9.685 16.211 -5.541 1.00 86.00 188 GLU A N 1
ATOM 1445 C CA . GLU A 1 188 ? 8.887 15.196 -4.861 1.00 86.00 188 GLU A CA 1
ATOM 1446 C C . GLU A 1 188 ? 7.618 14.855 -5.650 1.00 86.00 188 GLU A C 1
ATOM 1448 O O . GLU A 1 188 ? 7.013 15.713 -6.306 1.00 86.00 188 GLU A O 1
ATOM 1453 N N . GLY A 1 189 ? 7.195 13.595 -5.576 1.00 87.94 189 GLY A N 1
ATOM 1454 C CA . GLY A 1 189 ? 5.917 13.170 -6.121 1.00 87.94 189 GLY A CA 1
ATOM 1455 C C . GLY A 1 189 ? 5.662 11.674 -6.019 1.00 87.94 189 GLY A C 1
ATOM 1456 O O . GLY A 1 189 ? 6.469 10.891 -5.514 1.00 87.94 189 GLY A O 1
ATOM 1457 N N . ALA A 1 190 ? 4.495 11.283 -6.520 1.00 91.44 190 ALA A N 1
ATOM 1458 C CA . ALA A 1 190 ? 4.060 9.898 -6.576 1.00 91.44 190 ALA A CA 1
ATOM 1459 C C . ALA A 1 190 ? 3.272 9.638 -7.858 1.00 91.44 190 ALA A C 1
ATOM 1461 O O . ALA A 1 190 ? 2.527 10.507 -8.317 1.00 91.44 190 ALA A O 1
ATOM 1462 N N . ILE A 1 191 ? 3.436 8.443 -8.423 1.00 92.62 191 ILE A N 1
ATOM 1463 C CA . ILE A 1 191 ? 2.755 8.005 -9.642 1.00 92.62 191 ILE A CA 1
ATOM 1464 C C . ILE A 1 191 ? 2.257 6.578 -9.430 1.00 92.62 191 ILE A C 1
ATOM 1466 O O . ILE A 1 191 ? 3.029 5.682 -9.096 1.00 92.62 191 ILE A O 1
ATOM 1470 N N . LEU A 1 192 ? 0.973 6.362 -9.677 1.00 95.44 192 LEU A N 1
ATOM 1471 C CA . LEU A 1 192 ? 0.368 5.058 -9.899 1.00 95.44 192 LEU A CA 1
ATOM 1472 C C . LEU A 1 192 ? 0.056 4.925 -11.390 1.00 95.44 192 LEU A C 1
ATOM 1474 O O . LEU A 1 192 ? -0.579 5.795 -11.979 1.00 95.44 192 LEU A O 1
ATOM 1478 N N . VAL A 1 193 ? 0.485 3.831 -12.002 1.00 94.94 193 VAL A N 1
ATOM 1479 C CA . VAL A 1 193 ? 0.254 3.516 -13.412 1.00 94.94 193 VAL A CA 1
ATOM 1480 C C . VAL A 1 193 ? -0.598 2.258 -13.497 1.00 94.94 193 VAL A C 1
ATOM 1482 O O . VAL A 1 193 ? -0.249 1.236 -12.906 1.00 94.94 193 VAL A O 1
ATOM 1485 N N . LEU A 1 194 ? -1.682 2.336 -14.263 1.00 95.00 194 LEU A N 1
ATOM 1486 C CA . LEU A 1 194 ? -2.642 1.269 -14.534 1.00 95.00 194 LEU A CA 1
ATOM 1487 C C . LEU A 1 194 ? -2.548 0.891 -16.022 1.00 95.00 194 LEU A C 1
ATOM 1489 O O . LEU A 1 194 ? -3.362 1.332 -16.837 1.00 95.00 194 LEU A O 1
ATOM 1493 N N . PRO A 1 195 ? -1.517 0.128 -16.433 1.00 92.44 195 PRO A N 1
ATOM 1494 C CA . PRO A 1 195 ? -1.305 -0.197 -17.840 1.00 92.44 195 PRO A CA 1
ATOM 1495 C C . PRO A 1 195 ? -2.500 -0.906 -18.478 1.00 92.44 195 PRO A C 1
ATOM 1497 O O . PRO A 1 195 ? -2.845 -0.585 -19.606 1.00 92.44 195 PRO A O 1
ATOM 1500 N N . GLU A 1 196 ? -3.154 -1.816 -17.758 1.00 91.25 196 GLU A N 1
ATOM 1501 C CA . GLU A 1 196 ? -4.334 -2.549 -18.245 1.00 91.25 196 GLU A CA 1
ATOM 1502 C C . GLU A 1 196 ? -5.658 -1.896 -17.810 1.00 91.25 196 GLU A C 1
ATOM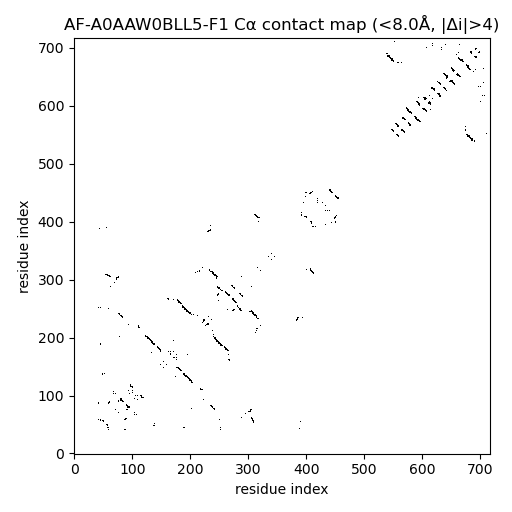 1504 O O . GLU A 1 196 ? -6.717 -2.507 -17.912 1.00 91.25 196 GLU A O 1
ATOM 1509 N N . GLY A 1 197 ? -5.601 -0.647 -17.333 1.00 93.12 197 GLY A N 1
ATOM 1510 C CA . GLY A 1 197 ? -6.757 0.071 -16.810 1.00 93.12 197 GLY A CA 1
ATOM 1511 C C . GLY A 1 197 ? -7.117 -0.392 -15.406 1.00 93.12 197 GLY A C 1
ATOM 1512 O O . GLY A 1 197 ? -6.318 -1.042 -14.724 1.00 93.12 197 GLY A O 1
ATOM 1513 N N . GLY A 1 198 ? -8.309 -0.051 -14.949 1.00 94.06 198 GLY A N 1
ATOM 1514 C CA . GLY A 1 198 ? -8.793 -0.458 -13.639 1.00 94.06 198 GLY A CA 1
ATOM 1515 C C . GLY A 1 198 ? -10.302 -0.371 -13.541 1.00 94.06 198 GLY A C 1
ATOM 1516 O O . GLY A 1 198 ? -10.938 0.237 -14.388 1.00 94.06 198 GLY A O 1
ATOM 1517 N N . THR A 1 199 ? -10.852 -0.975 -12.501 1.00 95.38 199 THR A N 1
ATOM 1518 C CA . THR A 1 199 ? -12.282 -0.947 -12.210 1.00 95.38 199 THR A CA 1
ATOM 1519 C C . THR A 1 199 ? -12.459 -0.411 -10.808 1.00 95.38 199 THR A C 1
ATOM 1521 O O . THR A 1 199 ? -11.860 -0.906 -9.848 1.00 95.38 199 THR A O 1
ATOM 1524 N N . ARG A 1 200 ? -13.257 0.638 -10.701 1.00 95.75 200 ARG A N 1
ATOM 1525 C CA . ARG A 1 200 ? -13.702 1.220 -9.449 1.00 95.75 200 ARG A CA 1
ATOM 1526 C C . ARG A 1 200 ? -15.048 0.621 -9.086 1.00 95.75 200 ARG A C 1
ATOM 1528 O O . ARG A 1 200 ? -15.914 0.535 -9.945 1.00 95.75 200 ARG A O 1
ATOM 1535 N N . GLU A 1 201 ? -15.217 0.260 -7.823 1.00 95.50 201 GLU A N 1
ATOM 1536 C CA . GLU A 1 201 ? -16.482 -0.187 -7.242 1.00 95.50 201 GLU A CA 1
ATOM 1537 C C . GLU A 1 201 ? -16.729 0.575 -5.938 1.00 95.50 201 GLU A C 1
ATOM 1539 O O . GLU A 1 201 ? -15.833 0.630 -5.092 1.00 95.50 201 GLU A O 1
ATOM 1544 N N . ASP A 1 202 ? -17.917 1.155 -5.768 1.00 95.81 202 ASP A N 1
ATOM 1545 C CA . ASP A 1 202 ? -18.300 1.922 -4.579 1.00 95.81 202 ASP A CA 1
ATOM 1546 C C . ASP A 1 202 ? -19.714 1.580 -4.111 1.00 95.81 202 ASP A C 1
ATOM 1548 O O . ASP A 1 202 ? -20.671 1.631 -4.883 1.00 95.81 202 ASP A O 1
ATOM 1552 N N . GLN A 1 203 ? -19.868 1.293 -2.816 1.00 94.56 203 GLN A N 1
ATOM 1553 C CA . GLN A 1 203 ? -21.184 1.080 -2.233 1.00 94.56 203 GLN A CA 1
ATOM 1554 C C . GLN A 1 203 ? -21.857 2.394 -1.832 1.00 94.56 203 GLN A C 1
ATOM 1556 O O . GLN A 1 203 ? -21.327 3.169 -1.032 1.00 94.56 203 GLN A O 1
ATOM 1561 N N . LEU A 1 204 ? -23.062 2.614 -2.365 1.00 88.31 204 LEU A N 1
ATOM 1562 C CA . LEU A 1 204 ? -23.819 3.853 -2.165 1.00 88.31 204 LEU A CA 1
ATOM 1563 C C . LEU A 1 204 ? -24.398 3.986 -0.756 1.00 88.31 204 LEU A C 1
ATOM 1565 O O . LEU A 1 204 ? -24.299 5.046 -0.139 1.00 88.31 204 LEU A O 1
ATOM 1569 N N . ASN A 1 205 ? -24.992 2.911 -0.233 1.00 88.00 205 ASN A N 1
ATOM 1570 C CA . ASN A 1 205 ? -25.568 2.914 1.108 1.00 88.00 205 ASN A CA 1
ATOM 1571 C C . ASN A 1 205 ? -24.468 2.661 2.149 1.00 88.00 205 ASN A C 1
ATOM 1573 O O . ASN A 1 205 ? -24.147 1.512 2.450 1.00 88.00 205 ASN A O 1
ATOM 1577 N N . LYS A 1 206 ? -23.875 3.742 2.663 1.00 89.44 206 LYS A N 1
ATOM 1578 C CA . LYS A 1 206 ? -22.819 3.708 3.690 1.00 89.44 206 LYS A CA 1
ATOM 1579 C C . LYS A 1 206 ? -23.393 3.551 5.100 1.00 89.44 206 LYS A C 1
ATOM 1581 O O . LYS A 1 206 ? -22.769 2.901 5.936 1.00 89.44 206 LYS A O 1
ATOM 1586 N N . ASP A 1 207 ? -24.603 4.057 5.330 1.00 90.44 207 ASP A N 1
ATOM 1587 C CA . ASP A 1 207 ? -25.263 4.081 6.641 1.00 90.44 207 ASP A CA 1
ATOM 1588 C C . ASP A 1 207 ? -25.450 2.677 7.222 1.00 90.44 207 ASP A C 1
ATOM 1590 O O . ASP A 1 207 ? -25.246 2.448 8.413 1.00 90.44 207 ASP A O 1
ATOM 1594 N N . ILE A 1 208 ? -25.768 1.695 6.377 1.00 93.31 208 ILE A N 1
ATOM 1595 C CA . ILE A 1 208 ? -25.926 0.303 6.814 1.00 93.31 208 ILE A CA 1
ATOM 1596 C C . ILE A 1 208 ? -24.600 -0.340 7.257 1.00 93.31 208 ILE A C 1
ATOM 1598 O O . ILE A 1 208 ? -24.579 -1.106 8.221 1.00 93.31 208 ILE A O 1
ATOM 1602 N N . PHE A 1 209 ? -23.479 0.005 6.616 1.00 95.62 209 PHE A N 1
ATOM 1603 C CA . PHE A 1 209 ? -22.146 -0.447 7.037 1.00 95.62 209 PHE A CA 1
ATOM 1604 C C . PHE A 1 209 ? -21.747 0.228 8.342 1.00 95.62 209 PHE A C 1
ATOM 1606 O O . PHE A 1 209 ? -21.172 -0.401 9.228 1.00 95.62 209 PHE A O 1
ATOM 1613 N N . GLU A 1 210 ? -22.078 1.508 8.470 1.00 93.75 210 GLU A N 1
ATOM 1614 C CA . GLU A 1 210 ? -21.857 2.302 9.666 1.00 93.75 210 GLU A CA 1
ATOM 1615 C C . GLU A 1 210 ? -22.642 1.782 10.874 1.00 93.75 210 GLU A C 1
ATOM 1617 O O . GLU A 1 210 ? -22.063 1.660 11.956 1.00 93.75 210 GLU A O 1
ATOM 1622 N N . ALA A 1 211 ? -23.918 1.436 10.701 1.00 93.50 211 ALA A N 1
ATOM 1623 C CA . ALA A 1 211 ? -24.763 0.836 11.733 1.00 93.50 211 ALA A CA 1
ATOM 1624 C C . ALA A 1 211 ? -24.268 -0.563 12.134 1.00 93.50 211 ALA A C 1
ATOM 1626 O O . ALA A 1 211 ? -24.224 -0.912 13.318 1.00 93.50 211 ALA A O 1
ATOM 1627 N N . TYR A 1 212 ? -23.821 -1.355 11.155 1.00 95.38 212 TYR A N 1
ATOM 1628 C CA . TYR A 1 212 ? -23.218 -2.658 11.420 1.00 95.38 212 TYR A CA 1
ATOM 1629 C C . TYR A 1 212 ? -21.906 -2.516 12.211 1.00 95.38 212 TYR A C 1
ATOM 1631 O O . TYR A 1 212 ? -21.705 -3.185 13.226 1.00 95.38 212 TYR A O 1
ATOM 1639 N N . ALA A 1 213 ? -21.034 -1.584 11.816 1.00 95.75 213 ALA A N 1
ATOM 1640 C CA . ALA A 1 213 ? -19.804 -1.289 12.544 1.00 95.75 213 ALA A CA 1
ATOM 1641 C C . ALA A 1 213 ? -20.073 -0.764 13.966 1.00 95.75 213 ALA A C 1
ATOM 1643 O O . ALA A 1 213 ? -19.340 -1.139 14.880 1.00 95.75 213 ALA A O 1
ATOM 1644 N N . GLU A 1 214 ? -21.132 0.027 14.185 1.00 94.00 214 GLU A N 1
ATOM 1645 C CA . GLU A 1 214 ? -21.547 0.508 15.519 1.00 94.00 214 GLU A CA 1
ATOM 1646 C C . GLU A 1 214 ? -21.700 -0.640 16.511 1.00 94.00 214 GLU A C 1
ATOM 1648 O O . GLU A 1 214 ? -21.182 -0.601 17.626 1.00 94.00 214 GLU A O 1
ATOM 1653 N N . THR A 1 215 ? -22.391 -1.684 16.061 1.00 92.69 215 THR A N 1
ATOM 1654 C CA . THR A 1 215 ? -22.793 -2.817 16.892 1.00 92.69 215 THR A CA 1
ATOM 1655 C C . THR A 1 215 ? -21.616 -3.750 17.175 1.00 92.69 215 THR A C 1
ATOM 1657 O O . THR A 1 215 ? -21.558 -4.383 18.229 1.00 92.69 215 THR A O 1
ATOM 1660 N N . HIS A 1 216 ? -20.650 -3.834 16.253 1.00 94.81 216 HIS A N 1
ATOM 1661 C CA . HIS A 1 216 ? -19.635 -4.885 16.283 1.00 94.81 216 HIS A CA 1
ATOM 1662 C C . HIS A 1 216 ? -18.183 -4.406 16.460 1.00 94.81 216 HIS A C 1
ATOM 1664 O O . HIS A 1 216 ? -17.324 -5.244 16.746 1.00 94.81 216 HIS A O 1
ATOM 1670 N N . ALA A 1 217 ? -17.885 -3.103 16.380 1.00 93.62 217 ALA A N 1
ATOM 1671 C CA . ALA A 1 217 ? -16.521 -2.551 16.410 1.00 93.62 217 ALA A CA 1
ATOM 1672 C C . ALA A 1 217 ? -15.630 -3.118 17.531 1.00 93.62 217 ALA A C 1
ATOM 1674 O O . ALA A 1 217 ? -14.503 -3.552 17.287 1.00 93.62 217 ALA A O 1
ATOM 1675 N N . ILE A 1 218 ? -16.139 -3.161 18.767 1.00 92.19 218 ILE A N 1
ATOM 1676 C CA . ILE A 1 218 ? -15.385 -3.665 19.926 1.00 92.19 218 ILE A CA 1
ATOM 1677 C C . ILE A 1 218 ? -15.082 -5.163 19.772 1.00 92.19 218 ILE A C 1
ATOM 1679 O O . ILE A 1 218 ? -13.952 -5.596 20.012 1.00 92.19 218 ILE A O 1
ATOM 1683 N N . SER A 1 219 ? -16.065 -5.954 19.330 1.00 93.25 219 SER A N 1
ATOM 1684 C CA . SER A 1 219 ? -15.899 -7.398 19.112 1.00 93.25 219 SER A CA 1
ATOM 1685 C C . SER A 1 219 ? -14.856 -7.704 18.031 1.00 93.25 219 SER A C 1
ATOM 1687 O O . SER A 1 219 ? -14.107 -8.674 18.155 1.00 93.25 219 SER A O 1
ATOM 1689 N N . TRP A 1 220 ? -14.734 -6.846 17.011 1.00 95.12 220 TRP A N 1
ATOM 1690 C CA . TRP A 1 220 ? -13.743 -7.002 15.944 1.00 95.12 220 TRP A CA 1
ATOM 1691 C C . TRP A 1 220 ? -12.322 -6.837 16.471 1.00 95.12 220 TRP A C 1
ATOM 1693 O O . TRP A 1 220 ? -11.462 -7.672 16.193 1.00 95.12 220 TRP A O 1
ATOM 1703 N N . TYR A 1 221 ? -12.080 -5.817 17.298 1.00 91.44 221 TYR A N 1
ATOM 1704 C CA . TYR A 1 221 ? -10.786 -5.638 17.957 1.00 91.44 221 TYR A CA 1
ATOM 1705 C C . TYR A 1 221 ? -10.468 -6.763 18.938 1.00 91.44 221 TYR A C 1
ATOM 1707 O O . TYR A 1 221 ? -9.326 -7.219 18.999 1.00 91.44 221 TYR A O 1
ATOM 1715 N N . GLN A 1 222 ? -11.458 -7.242 19.693 1.00 90.06 222 GLN A N 1
ATOM 1716 C CA . GLN A 1 222 ? -11.270 -8.392 20.577 1.00 90.06 222 GLN A CA 1
ATOM 1717 C C . GLN A 1 222 ? -10.882 -9.641 19.783 1.00 90.06 222 GLN A C 1
ATOM 1719 O O . GLN A 1 222 ? -9.941 -10.329 20.170 1.00 90.06 222 GLN A O 1
ATOM 1724 N N . HIS A 1 223 ? -11.536 -9.904 18.653 1.00 90.38 223 HIS A N 1
ATOM 1725 C CA . HIS A 1 223 ? -11.176 -11.005 17.766 1.00 90.38 223 HIS A CA 1
ATOM 1726 C C . HIS A 1 223 ? -9.753 -10.840 17.208 1.00 90.38 223 HIS A C 1
ATOM 1728 O O . HIS A 1 223 ? -8.902 -11.707 17.412 1.00 90.38 223 HIS A O 1
ATOM 1734 N N . ALA A 1 224 ? -9.444 -9.698 16.592 1.00 89.12 224 ALA A N 1
ATOM 1735 C CA . ALA A 1 224 ? -8.138 -9.457 15.982 1.00 89.12 224 ALA A CA 1
ATOM 1736 C C . ALA A 1 224 ? -6.976 -9.522 16.992 1.00 89.12 224 ALA A C 1
ATOM 1738 O O . ALA A 1 224 ? -5.924 -10.094 16.703 1.00 89.12 224 ALA A O 1
ATOM 1739 N N . ASN A 1 225 ? -7.162 -8.977 18.197 1.00 86.69 225 ASN A N 1
ATOM 1740 C CA . ASN A 1 225 ? -6.083 -8.876 19.179 1.00 86.69 225 ASN A CA 1
ATOM 1741 C C . ASN A 1 225 ? -6.011 -10.063 20.140 1.00 86.69 225 ASN A C 1
ATOM 1743 O O . ASN A 1 225 ? -4.905 -10.468 20.486 1.00 86.69 225 ASN A O 1
ATOM 1747 N N . ARG A 1 226 ? -7.146 -10.621 20.582 1.00 82.81 226 ARG A N 1
ATOM 1748 C CA . ARG A 1 226 ? -7.162 -11.723 21.562 1.00 82.81 226 ARG A CA 1
ATOM 1749 C C . ARG A 1 226 ? -7.176 -13.100 20.908 1.00 82.81 226 ARG A C 1
ATOM 1751 O O . ARG A 1 226 ? -6.569 -14.010 21.452 1.00 82.81 226 ARG A O 1
ATOM 1758 N N . VAL A 1 227 ? -7.859 -13.254 19.772 1.00 81.25 227 VAL A N 1
ATOM 1759 C CA . VAL A 1 227 ? -7.967 -14.550 19.078 1.00 81.25 227 VAL A CA 1
ATOM 1760 C C . VAL A 1 227 ? -6.850 -14.701 18.051 1.00 81.25 227 VAL A C 1
ATOM 1762 O O . VAL A 1 227 ? -6.154 -15.710 18.046 1.00 81.25 227 VAL A O 1
ATOM 1765 N N . LEU A 1 228 ? -6.636 -13.685 17.208 1.00 83.31 228 LEU A N 1
ATOM 1766 C CA . LEU A 1 228 ? -5.619 -13.745 16.149 1.00 83.31 228 LEU A CA 1
ATOM 1767 C C . LEU A 1 228 ? -4.232 -13.269 16.591 1.00 83.31 228 LEU A C 1
ATOM 1769 O O . LEU A 1 228 ? -3.270 -13.450 15.847 1.00 83.31 228 LEU A O 1
ATOM 1773 N N . GLY A 1 229 ? -4.119 -12.646 17.769 1.00 79.81 229 GLY A N 1
ATOM 1774 C CA . GLY A 1 229 ? -2.842 -12.183 18.318 1.00 79.81 229 GLY A CA 1
ATOM 1775 C C . GLY A 1 229 ? -2.145 -11.107 17.479 1.00 79.81 229 GLY A C 1
ATOM 1776 O O . GLY A 1 229 ? -0.928 -10.974 17.563 1.00 79.81 229 GLY A O 1
ATOM 1777 N N . GLN A 1 230 ? -2.878 -10.347 16.654 1.00 78.12 230 GLN A N 1
ATOM 1778 C CA . GLN A 1 230 ? -2.266 -9.414 15.697 1.00 78.12 230 GLN A CA 1
ATOM 1779 C C . GLN A 1 230 ? -1.672 -8.157 16.333 1.00 78.12 230 GLN A C 1
ATOM 1781 O O . GLN A 1 230 ? -0.854 -7.491 15.704 1.00 78.12 230 GLN A O 1
ATOM 1786 N N . GLY A 1 231 ? -2.089 -7.810 17.553 1.00 77.31 231 GLY A N 1
ATOM 1787 C CA . GLY A 1 231 ? -1.612 -6.600 18.217 1.00 77.31 231 GLY A CA 1
ATOM 1788 C C . GLY A 1 231 ? -1.926 -5.321 17.428 1.00 77.31 231 GLY A C 1
ATOM 1789 O O . GLY A 1 231 ? -1.082 -4.438 17.304 1.00 77.31 231 GLY A O 1
ATOM 1790 N N . LEU A 1 232 ? -3.131 -5.214 16.873 1.00 81.19 232 LEU A N 1
ATOM 1791 C CA . LEU A 1 232 ? -3.591 -4.011 16.193 1.00 81.19 232 LEU A CA 1
ATOM 1792 C C . LEU A 1 232 ? -3.783 -2.866 17.193 1.00 81.19 232 LEU A C 1
ATOM 1794 O O . LEU A 1 232 ? -4.417 -3.041 18.241 1.00 81.19 232 LEU A O 1
ATOM 1798 N N . GLY A 1 233 ? -3.281 -1.683 16.832 1.00 79.69 233 GLY A N 1
ATOM 1799 C CA . GLY A 1 233 ? -3.616 -0.433 17.512 1.00 79.69 233 GLY A CA 1
ATOM 1800 C C . GLY A 1 233 ? -5.114 -0.148 17.400 1.00 79.69 233 GLY A C 1
ATOM 1801 O O . GLY A 1 233 ? -5.754 -0.573 16.440 1.00 79.69 233 GLY A O 1
ATOM 1802 N N . CYS A 1 234 ? -5.684 0.561 18.375 1.00 84.31 234 CYS A N 1
ATOM 1803 C CA . CYS A 1 234 ? -7.139 0.718 18.505 1.00 84.31 234 CYS A CA 1
ATOM 1804 C C . CYS A 1 234 ? -7.791 1.567 17.396 1.00 84.31 234 CYS A C 1
ATOM 1806 O O . CYS A 1 234 ? -8.986 1.816 17.440 1.00 84.31 234 CYS A O 1
ATOM 1808 N N . ASP A 1 235 ? -7.022 2.022 16.417 1.00 84.81 235 ASP A N 1
ATOM 1809 C CA . ASP A 1 235 ? -7.398 2.861 15.286 1.00 84.81 235 ASP A CA 1
ATOM 1810 C C . ASP A 1 235 ? -7.000 2.229 13.945 1.00 84.81 235 ASP A C 1
ATOM 1812 O O . ASP A 1 235 ? -6.835 2.939 12.964 1.00 84.81 235 ASP A O 1
ATOM 1816 N N . SER A 1 236 ? -6.766 0.917 13.893 1.00 86.94 236 SER A N 1
ATOM 1817 C CA . SER A 1 236 ? -6.156 0.238 12.745 1.00 86.94 236 SER A CA 1
ATOM 1818 C C . SER A 1 236 ? -7.129 -0.496 11.823 1.00 86.94 236 SER A C 1
ATOM 1820 O O . SER A 1 236 ? -6.714 -0.856 10.717 1.00 86.94 236 SER A O 1
ATOM 1822 N N . LEU A 1 237 ? -8.360 -0.762 12.269 1.00 94.38 237 LEU A N 1
ATOM 1823 C CA . LEU A 1 237 ? -9.355 -1.511 11.501 1.00 94.38 237 LEU A CA 1
ATOM 1824 C C . LEU A 1 237 ? -10.075 -0.629 10.478 1.00 94.38 237 LEU A C 1
ATOM 1826 O O . LEU A 1 237 ? -10.507 0.482 10.783 1.00 94.38 237 LEU A O 1
ATOM 1830 N N . LEU A 1 238 ? -10.242 -1.185 9.282 1.00 95.94 238 LEU A N 1
ATOM 1831 C CA . LEU A 1 238 ? -10.956 -0.599 8.158 1.00 95.94 238 LEU A CA 1
ATOM 1832 C C . LEU A 1 238 ? -12.035 -1.580 7.696 1.00 95.94 238 LEU A C 1
ATOM 1834 O O . LEU A 1 238 ? -11.734 -2.747 7.431 1.00 95.94 238 LEU A O 1
ATOM 1838 N N . LEU A 1 239 ? -13.273 -1.098 7.592 1.00 97.94 239 LEU A N 1
ATOM 1839 C CA . LEU A 1 239 ? -14.360 -1.794 6.907 1.00 97.94 239 LEU A CA 1
ATOM 1840 C C . LEU A 1 239 ? -14.463 -1.263 5.476 1.00 97.94 239 LEU A C 1
ATOM 1842 O O . LEU A 1 239 ? -14.757 -0.085 5.279 1.00 97.94 239 LEU A O 1
ATOM 1846 N N . VAL A 1 240 ? -14.223 -2.124 4.490 1.00 98.25 240 VAL A N 1
ATOM 1847 C CA . VAL A 1 240 ? -14.174 -1.756 3.071 1.00 98.25 240 VAL A CA 1
ATOM 1848 C C . VAL A 1 240 ? -15.579 -1.535 2.513 1.00 98.25 240 VAL A C 1
ATOM 1850 O O . VAL A 1 240 ? -16.424 -2.430 2.544 1.00 98.25 240 VAL A O 1
ATOM 1853 N N . THR A 1 241 ? -15.806 -0.355 1.944 1.00 97.56 241 THR A N 1
ATOM 1854 C CA . THR A 1 241 ? -17.046 0.045 1.258 1.00 97.56 241 THR A CA 1
ATOM 1855 C C . THR A 1 241 ? -16.831 0.316 -0.232 1.00 97.56 241 THR A C 1
ATOM 1857 O O . THR A 1 241 ? -17.800 0.376 -0.983 1.00 97.56 241 THR A O 1
ATOM 1860 N N . GLY A 1 242 ? -15.579 0.437 -0.683 1.00 97.31 242 GLY A N 1
ATOM 1861 C CA . GLY A 1 242 ? -15.239 0.597 -2.094 1.00 97.31 242 GLY A CA 1
ATOM 1862 C C . GLY A 1 242 ? -13.780 0.264 -2.402 1.00 97.31 242 GLY A C 1
ATOM 1863 O O . GLY A 1 242 ? -12.913 0.311 -1.525 1.00 97.31 242 GLY A O 1
ATOM 1864 N N . THR A 1 243 ? -13.497 -0.079 -3.656 1.00 97.44 243 THR A N 1
ATOM 1865 C CA . THR A 1 243 ? -12.156 -0.450 -4.133 1.00 97.44 243 THR A CA 1
ATOM 1866 C C . THR A 1 243 ? -11.877 0.069 -5.540 1.00 97.44 243 THR A C 1
ATOM 1868 O O . THR A 1 243 ? -12.777 0.087 -6.371 1.00 97.44 243 THR A O 1
ATOM 1871 N N . ASP A 1 244 ? -10.633 0.448 -5.834 1.00 97.12 244 ASP A N 1
ATOM 1872 C CA . ASP A 1 244 ? -10.133 0.528 -7.215 1.00 97.12 244 ASP A CA 1
ATOM 1873 C C . ASP A 1 244 ? -9.211 -0.678 -7.435 1.00 97.12 244 ASP A C 1
ATOM 1875 O O . ASP A 1 244 ? -8.255 -0.878 -6.674 1.00 97.12 244 ASP A O 1
ATOM 1879 N N . LYS A 1 245 ? -9.496 -1.493 -8.450 1.00 95.75 245 LYS A N 1
ATOM 1880 C CA . LYS A 1 245 ? -8.764 -2.722 -8.775 1.00 95.75 245 LYS A CA 1
ATOM 1881 C C . LYS A 1 245 ? -8.163 -2.672 -10.168 1.00 95.75 245 LYS A C 1
ATOM 1883 O O . LYS A 1 245 ? -8.655 -1.983 -11.050 1.00 95.75 245 LYS A O 1
ATOM 1888 N N . THR A 1 246 ? -7.106 -3.440 -10.385 1.00 94.12 246 THR A N 1
ATOM 1889 C CA . THR A 1 246 ? -6.469 -3.593 -11.695 1.00 94.12 246 THR A CA 1
ATOM 1890 C C . THR A 1 246 ? -5.858 -4.983 -11.855 1.00 94.12 246 THR A C 1
ATOM 1892 O O . THR A 1 246 ? -5.642 -5.700 -10.876 1.00 94.12 246 THR A O 1
ATOM 1895 N N . ALA A 1 247 ? -5.570 -5.370 -13.097 1.00 90.25 247 ALA A N 1
ATOM 1896 C CA . ALA A 1 247 ? -4.844 -6.594 -13.422 1.00 90.25 247 ALA A CA 1
ATOM 1897 C C . ALA A 1 247 ? -3.319 -6.415 -13.364 1.00 90.25 247 ALA A C 1
ATOM 1899 O O . ALA A 1 247 ? -2.580 -7.385 -13.182 1.00 90.25 247 ALA A O 1
ATOM 1900 N N . ALA A 1 248 ? -2.828 -5.181 -13.510 1.00 91.00 248 ALA A N 1
ATOM 1901 C CA . ALA A 1 248 ? -1.410 -4.860 -13.448 1.00 91.00 248 ALA A CA 1
ATOM 1902 C C . ALA A 1 248 ? -1.194 -3.407 -13.030 1.00 91.00 248 ALA A C 1
ATOM 1904 O O . ALA A 1 248 ? -1.952 -2.523 -13.412 1.00 91.00 248 ALA A O 1
ATOM 1905 N N . TRP A 1 249 ? -0.130 -3.153 -12.276 1.00 93.62 249 TRP A N 1
ATOM 1906 C CA . TRP A 1 249 ? 0.142 -1.844 -11.692 1.00 93.62 249 TRP A CA 1
ATOM 1907 C C . TRP A 1 249 ? 1.638 -1.537 -11.644 1.00 93.62 249 TRP A C 1
ATOM 1909 O O . TRP A 1 249 ? 2.487 -2.431 -11.562 1.00 93.62 249 TRP A O 1
ATOM 1919 N N . GLY A 1 250 ? 1.953 -0.245 -11.646 1.00 93.75 250 GLY A N 1
ATOM 1920 C CA . GLY A 1 250 ? 3.257 0.291 -11.280 1.00 93.75 250 GLY A CA 1
ATOM 1921 C C . GLY A 1 250 ? 3.087 1.433 -10.286 1.00 93.75 250 GLY A C 1
ATOM 1922 O O . GLY A 1 250 ? 2.364 2.375 -10.581 1.00 93.75 250 GLY A O 1
ATOM 1923 N N . VAL A 1 251 ? 3.737 1.359 -9.127 1.00 93.88 251 VAL A N 1
ATOM 1924 C CA . VAL A 1 251 ? 3.748 2.444 -8.131 1.00 93.88 251 VAL A CA 1
ATOM 1925 C C . VAL A 1 251 ? 5.136 3.046 -8.047 1.00 93.88 251 VAL A C 1
ATOM 1927 O O . VAL A 1 251 ? 6.136 2.333 -8.153 1.00 93.88 251 VAL A O 1
ATOM 1930 N N . VAL A 1 252 ? 5.189 4.358 -7.869 1.00 91.94 252 VAL A N 1
ATOM 1931 C CA . VAL A 1 252 ? 6.418 5.140 -7.795 1.00 91.94 252 VAL A CA 1
ATOM 1932 C C . VAL A 1 252 ? 6.241 6.224 -6.747 1.00 91.94 252 VAL A C 1
ATOM 1934 O O . VAL A 1 252 ? 5.213 6.902 -6.734 1.00 91.94 252 VAL A O 1
ATOM 1937 N N . SER A 1 253 ? 7.262 6.440 -5.930 1.00 90.38 253 SER A N 1
ATOM 1938 C CA . SER A 1 253 ? 7.433 7.664 -5.151 1.00 90.38 253 SER A CA 1
ATOM 1939 C C . SER A 1 253 ? 8.876 8.138 -5.217 1.00 90.38 253 SER A C 1
ATOM 1941 O O . SER A 1 253 ? 9.799 7.354 -5.426 1.00 90.38 253 SER A O 1
ATOM 1943 N N . PHE A 1 254 ? 9.073 9.442 -5.103 1.00 87.00 254 PHE A N 1
ATOM 1944 C CA . PHE A 1 254 ? 10.385 10.073 -5.142 1.00 87.00 254 PHE A CA 1
ATOM 1945 C C . PHE A 1 254 ? 10.356 11.338 -4.301 1.00 87.00 254 PHE A C 1
ATOM 1947 O O . PHE A 1 254 ? 9.307 11.968 -4.168 1.00 87.00 254 PHE A O 1
ATOM 1954 N N . ARG A 1 255 ? 11.508 11.688 -3.739 1.00 84.12 255 ARG A N 1
ATOM 1955 C CA . ARG A 1 255 ? 11.714 12.848 -2.878 1.00 84.12 255 ARG A CA 1
ATOM 1956 C C . ARG A 1 255 ? 13.139 13.349 -3.079 1.00 84.12 255 ARG A C 1
ATOM 1958 O O . ARG A 1 255 ? 14.019 12.558 -3.407 1.00 84.12 255 ARG A O 1
ATOM 1965 N N . ASP A 1 256 ? 13.339 14.647 -2.884 1.00 77.06 256 ASP A N 1
ATOM 1966 C CA . ASP A 1 256 ? 14.631 15.323 -3.015 1.00 77.06 256 ASP A CA 1
ATOM 1967 C C . ASP A 1 256 ? 15.310 15.115 -4.392 1.00 77.06 256 ASP A C 1
ATOM 1969 O O . ASP A 1 256 ? 16.534 15.092 -4.498 1.00 77.06 256 ASP A O 1
ATOM 1973 N N . ALA A 1 257 ? 14.527 14.979 -5.471 1.00 72.62 257 ALA A N 1
ATOM 1974 C CA . ALA A 1 257 ? 15.056 14.854 -6.831 1.00 72.62 257 ALA A CA 1
ATOM 1975 C C . ALA A 1 257 ? 15.662 16.187 -7.317 1.00 72.62 257 ALA A C 1
ATOM 1977 O O . ALA A 1 257 ? 14.966 17.199 -7.405 1.00 72.62 257 ALA A O 1
ATOM 1978 N N . THR A 1 258 ? 16.959 16.191 -7.638 1.00 62.06 258 THR A N 1
ATOM 1979 C CA . THR A 1 258 ? 17.739 17.407 -7.948 1.00 62.06 258 THR A CA 1
ATOM 1980 C C . THR A 1 258 ? 17.854 17.733 -9.440 1.00 62.06 258 THR A C 1
ATOM 1982 O O . THR A 1 258 ? 17.960 18.904 -9.790 1.00 62.06 258 THR A O 1
ATOM 1985 N N . GLU A 1 259 ? 17.805 16.735 -10.329 1.00 64.94 259 GLU A N 1
ATOM 1986 C CA . GLU A 1 259 ? 18.027 16.897 -11.784 1.00 64.94 259 GLU A CA 1
ATOM 1987 C C . GLU A 1 259 ? 16.783 16.570 -12.632 1.00 64.94 259 GLU A C 1
ATOM 1989 O O . GLU A 1 259 ? 16.872 16.246 -13.817 1.00 64.94 259 GLU A O 1
ATOM 1994 N N . GLY A 1 260 ? 15.597 16.646 -12.022 1.00 67.25 260 GLY A N 1
ATOM 1995 C CA . GLY A 1 260 ? 14.374 16.103 -12.606 1.00 67.25 260 GLY A CA 1
ATOM 1996 C C . GLY A 1 260 ? 14.382 14.569 -12.631 1.00 67.25 260 GLY A C 1
ATOM 1997 O O . GLY A 1 260 ? 15.402 13.906 -12.457 1.00 67.25 260 GLY A O 1
ATOM 1998 N N . MET A 1 261 ? 13.209 13.976 -12.808 1.00 78.88 261 MET A N 1
ATOM 1999 C CA . MET A 1 261 ? 13.011 12.533 -12.812 1.00 78.88 261 MET A CA 1
ATOM 2000 C C . MET A 1 261 ? 12.432 12.089 -14.153 1.00 78.88 261 MET A C 1
ATOM 2002 O O . MET A 1 261 ? 11.507 12.701 -14.684 1.00 78.88 261 MET A O 1
ATOM 2006 N N . SER A 1 262 ? 12.980 11.004 -14.704 1.00 83.06 262 SER A N 1
ATOM 2007 C CA . SER A 1 262 ? 12.480 10.348 -15.911 1.00 83.06 262 SER A CA 1
ATOM 2008 C C . SER A 1 262 ? 12.355 8.848 -15.665 1.00 83.06 262 SER A C 1
ATOM 2010 O O . SER A 1 262 ? 13.361 8.147 -15.569 1.00 83.06 262 SER A O 1
ATOM 2012 N N . LEU A 1 263 ? 11.124 8.344 -15.630 1.00 87.44 263 LEU A N 1
ATOM 2013 C CA . LEU A 1 263 ? 10.813 6.931 -15.445 1.00 87.44 263 LEU A CA 1
ATOM 2014 C C . LEU A 1 263 ? 10.219 6.329 -16.711 1.00 87.44 263 LEU A C 1
ATOM 2016 O O . LEU A 1 263 ? 9.463 6.965 -17.434 1.00 87.44 263 LEU A O 1
ATOM 2020 N N . THR A 1 264 ? 10.537 5.069 -16.983 1.00 89.25 264 THR A N 1
ATOM 2021 C CA . THR A 1 264 ? 10.019 4.357 -18.157 1.00 89.25 264 THR A CA 1
ATOM 2022 C C . THR A 1 264 ? 9.461 3.009 -17.743 1.00 89.25 264 THR A C 1
ATOM 2024 O O . THR A 1 264 ? 10.202 2.174 -17.223 1.00 89.25 264 THR A O 1
ATOM 2027 N N . MET A 1 265 ? 8.162 2.813 -17.971 1.00 90.31 265 MET A N 1
ATOM 2028 C CA . MET A 1 265 ? 7.464 1.551 -17.762 1.00 90.31 265 MET A CA 1
ATOM 2029 C C . MET A 1 265 ? 7.239 0.863 -19.101 1.00 90.31 265 MET A C 1
ATOM 2031 O O . MET A 1 265 ? 6.595 1.420 -19.988 1.00 90.31 265 MET A O 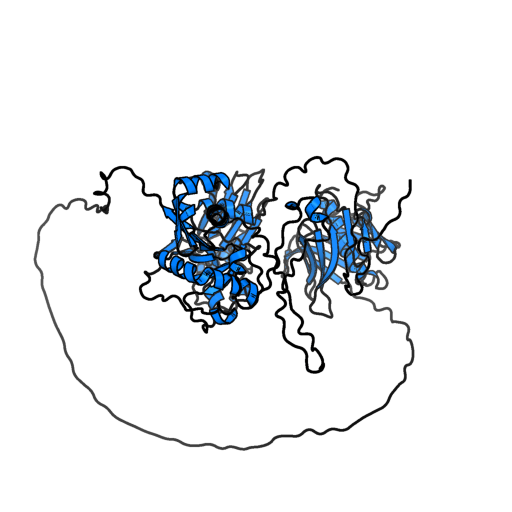1
ATOM 2035 N N . VAL A 1 266 ? 7.723 -0.366 -19.233 1.00 90.19 266 VAL A N 1
ATOM 2036 C CA . VAL A 1 266 ? 7.587 -1.158 -20.460 1.00 90.19 266 VAL A CA 1
ATOM 2037 C C . VAL A 1 266 ? 6.935 -2.501 -20.165 1.00 90.19 266 VAL A C 1
ATOM 2039 O O . VAL A 1 266 ? 7.125 -3.045 -19.070 1.00 90.19 266 VAL A O 1
ATOM 2042 N N . PRO A 1 267 ? 6.228 -3.098 -21.135 1.00 88.44 267 PRO A N 1
ATOM 2043 C CA . PRO A 1 267 ? 5.855 -4.495 -21.038 1.00 88.44 267 PRO A CA 1
ATOM 2044 C C . PRO A 1 267 ? 7.096 -5.402 -20.998 1.00 88.44 267 PRO A C 1
ATOM 2046 O O . PRO A 1 267 ? 8.111 -5.158 -21.665 1.00 88.44 267 PRO A O 1
ATOM 2049 N N . ASP A 1 268 ? 7.029 -6.470 -20.207 1.00 79.62 268 ASP A N 1
ATOM 2050 C CA . ASP A 1 268 ? 8.061 -7.503 -20.145 1.00 79.62 268 ASP A CA 1
ATOM 2051 C C . ASP A 1 268 ? 7.460 -8.906 -20.035 1.00 79.62 268 ASP A C 1
ATOM 2053 O O . ASP A 1 268 ? 7.229 -9.441 -18.954 1.00 79.62 268 ASP A O 1
ATOM 2057 N N . ALA A 1 269 ? 7.285 -9.560 -21.181 1.00 65.12 269 ALA A N 1
ATOM 2058 C CA . ALA A 1 269 ? 6.799 -10.932 -21.216 1.00 65.12 269 ALA A CA 1
ATOM 2059 C C . ALA A 1 269 ? 7.801 -11.972 -20.671 1.00 65.12 269 ALA A C 1
ATOM 2061 O O . ALA A 1 269 ? 7.387 -13.102 -20.403 1.00 65.12 269 ALA A O 1
ATOM 2062 N N . ARG A 1 270 ? 9.082 -11.616 -20.499 1.00 65.94 270 ARG A N 1
ATOM 2063 C CA . ARG A 1 270 ? 10.182 -12.511 -20.092 1.00 65.94 270 ARG A CA 1
ATOM 2064 C C . ARG A 1 270 ? 10.364 -12.572 -18.581 1.00 65.94 270 ARG A C 1
ATOM 2066 O O . ARG A 1 270 ? 11.012 -13.484 -18.073 1.00 65.94 270 ARG A O 1
ATOM 2073 N N . THR A 1 271 ? 9.816 -11.603 -17.855 1.00 64.81 271 THR A N 1
ATOM 2074 C CA . THR A 1 271 ? 9.912 -11.553 -16.396 1.00 64.81 271 THR A CA 1
ATOM 2075 C C . THR A 1 271 ? 8.662 -12.104 -15.727 1.00 64.81 271 THR A C 1
ATOM 2077 O O . THR A 1 271 ? 7.679 -12.480 -16.368 1.00 64.81 271 THR A O 1
ATOM 2080 N N . GLN A 1 272 ? 8.711 -12.172 -14.397 1.00 63.44 272 GLN A N 1
ATOM 2081 C CA . GLN A 1 272 ? 7.537 -12.523 -13.617 1.00 63.44 272 GLN A CA 1
ATOM 2082 C C . GLN A 1 272 ? 6.487 -11.405 -13.632 1.00 63.44 272 GLN A C 1
ATOM 2084 O O . GLN A 1 272 ? 5.331 -11.718 -13.440 1.00 63.44 272 GLN A O 1
ATOM 2089 N N . CYS A 1 273 ? 6.800 -10.139 -13.894 1.00 70.00 273 CYS A N 1
ATOM 2090 C CA . CYS A 1 273 ? 5.770 -9.095 -13.985 1.00 70.00 273 CYS A CA 1
ATOM 2091 C C . CYS A 1 273 ? 5.399 -8.852 -15.451 1.00 70.00 273 CYS A C 1
ATOM 2093 O O . CYS A 1 273 ? 6.274 -8.901 -16.309 1.00 70.00 273 CYS A O 1
ATOM 2095 N N . LYS A 1 274 ? 4.121 -8.570 -15.756 1.00 81.25 274 LYS A N 1
ATOM 2096 C CA . LYS A 1 274 ? 3.709 -8.196 -17.126 1.00 81.25 274 LYS A CA 1
ATOM 2097 C C . LYS A 1 274 ? 4.348 -6.875 -17.583 1.00 81.25 274 LYS A C 1
ATOM 2099 O O . LYS A 1 274 ? 4.603 -6.704 -18.772 1.00 81.25 274 LYS A O 1
ATOM 2104 N N . TYR A 1 275 ? 4.640 -5.982 -16.638 1.00 87.88 275 TYR A N 1
ATOM 2105 C CA . TYR A 1 275 ? 5.261 -4.676 -16.854 1.00 87.88 275 TYR A CA 1
ATOM 2106 C C . TYR A 1 275 ? 6.405 -4.466 -15.863 1.00 87.88 275 TYR A C 1
ATOM 2108 O O . TYR A 1 275 ? 6.395 -5.044 -14.777 1.00 87.88 275 TYR A O 1
ATOM 2116 N N . GLN A 1 276 ? 7.383 -3.636 -16.224 1.00 87.19 276 GLN A N 1
ATOM 2117 C CA . GLN A 1 276 ? 8.496 -3.265 -15.347 1.00 87.19 276 GLN A CA 1
ATOM 2118 C C . GLN A 1 276 ? 8.966 -1.830 -15.604 1.00 87.19 276 GLN A C 1
ATOM 2120 O O . GLN A 1 276 ? 8.872 -1.337 -16.730 1.00 87.19 276 GLN A O 1
ATOM 2125 N N . PHE A 1 277 ? 9.555 -1.205 -14.585 1.00 87.31 277 PHE A N 1
ATOM 2126 C CA . PHE A 1 277 ? 10.304 0.042 -14.741 1.00 87.31 277 PHE A CA 1
ATOM 2127 C C . PHE A 1 277 ? 11.768 -0.243 -15.116 1.00 87.31 277 PHE A C 1
ATOM 2129 O O . PHE A 1 277 ? 12.370 -1.163 -14.566 1.00 87.31 277 PHE A O 1
ATOM 2136 N N . GLN A 1 278 ? 12.332 0.512 -16.065 1.00 73.31 278 GLN A N 1
ATOM 2137 C CA . GLN A 1 278 ? 13.702 0.305 -16.575 1.00 73.31 278 GLN A CA 1
ATOM 2138 C C . GLN A 1 278 ? 14.732 1.324 -16.076 1.00 73.31 278 GLN A C 1
ATOM 2140 O O . GLN A 1 278 ? 15.911 1.000 -16.008 1.00 73.31 278 GLN A O 1
ATOM 2145 N N . PHE A 1 279 ? 14.297 2.530 -15.721 1.00 60.28 279 PHE A N 1
ATOM 2146 C CA . PHE A 1 279 ? 15.168 3.624 -15.297 1.00 60.28 279 PHE A CA 1
ATOM 2147 C C . PHE A 1 279 ? 14.523 4.297 -14.101 1.00 60.28 279 PHE A C 1
ATOM 2149 O O . PHE A 1 279 ? 13.456 4.885 -14.248 1.00 60.28 279 PHE A O 1
ATOM 2156 N N . VAL A 1 280 ? 15.125 4.139 -12.926 1.00 60.56 280 VAL A N 1
ATOM 2157 C CA . VAL A 1 280 ? 14.594 4.663 -11.667 1.00 60.56 280 VAL A CA 1
ATOM 2158 C C . VAL A 1 280 ? 15.758 5.278 -10.889 1.00 60.56 280 VAL A C 1
ATOM 2160 O O . VAL A 1 280 ? 16.281 4.679 -9.957 1.00 60.56 280 VAL A O 1
ATOM 2163 N N . LEU A 1 281 ? 16.231 6.444 -11.333 1.00 60.75 281 LEU A N 1
ATOM 2164 C CA . LEU A 1 281 ? 17.226 7.220 -10.591 1.00 60.75 281 LEU A CA 1
ATOM 2165 C C . LEU A 1 281 ? 16.485 8.179 -9.649 1.00 60.75 281 LEU A C 1
ATOM 2167 O O . LEU A 1 281 ? 15.577 8.879 -10.095 1.00 60.75 281 LEU A O 1
ATOM 2171 N N . GLY A 1 282 ? 16.834 8.186 -8.360 1.00 68.00 282 GLY A N 1
ATOM 2172 C CA . GLY A 1 282 ? 16.231 9.098 -7.376 1.00 68.00 282 GLY A CA 1
ATOM 2173 C C . GLY A 1 282 ? 14.755 8.828 -7.053 1.00 68.00 282 GLY A C 1
ATOM 2174 O O . GLY A 1 282 ? 14.079 9.692 -6.504 1.00 68.00 282 GLY A O 1
ATOM 2175 N N . ALA A 1 283 ? 14.239 7.645 -7.396 1.00 79.44 283 ALA A N 1
ATOM 2176 C CA . ALA A 1 283 ? 12.868 7.237 -7.114 1.00 79.44 283 ALA A CA 1
ATOM 2177 C C . ALA A 1 283 ? 12.829 5.790 -6.609 1.00 79.44 283 ALA A C 1
ATOM 2179 O O . ALA A 1 283 ? 13.703 4.979 -6.915 1.00 79.44 283 ALA A O 1
ATOM 2180 N N . THR A 1 284 ? 11.777 5.445 -5.881 1.00 86.81 284 THR A N 1
ATOM 2181 C CA . THR A 1 284 ? 11.473 4.071 -5.494 1.00 86.81 284 THR A CA 1
ATOM 2182 C C . THR A 1 284 ? 10.260 3.620 -6.281 1.00 86.81 284 THR A C 1
ATOM 2184 O O . THR A 1 284 ? 9.216 4.268 -6.262 1.00 86.81 284 THR A O 1
ATOM 2187 N N . ALA A 1 285 ? 10.398 2.504 -6.995 1.00 88.81 285 ALA A N 1
ATOM 2188 C CA . ALA A 1 285 ? 9.364 1.999 -7.884 1.00 88.81 285 ALA A CA 1
ATOM 2189 C C . ALA A 1 285 ? 9.117 0.504 -7.680 1.00 88.81 285 ALA A C 1
ATOM 2191 O O . ALA A 1 285 ? 10.043 -0.281 -7.465 1.00 88.81 285 ALA A O 1
ATOM 2192 N N . ARG A 1 286 ? 7.855 0.090 -7.791 1.00 88.75 286 ARG A N 1
ATOM 2193 C CA . ARG A 1 286 ? 7.427 -1.313 -7.727 1.00 88.75 286 ARG A CA 1
ATOM 2194 C C . ARG A 1 286 ? 6.441 -1.597 -8.850 1.00 88.75 286 ARG A C 1
ATOM 2196 O O . ARG A 1 286 ? 5.719 -0.712 -9.295 1.00 88.75 286 ARG A O 1
ATOM 2203 N N . THR A 1 287 ? 6.401 -2.847 -9.294 1.00 90.19 287 THR A N 1
ATOM 2204 C CA . THR A 1 287 ? 5.426 -3.324 -10.284 1.00 90.19 287 THR A CA 1
ATOM 2205 C C . THR A 1 287 ? 4.834 -4.646 -9.839 1.00 90.19 287 THR A C 1
ATOM 2207 O O . THR A 1 287 ? 5.493 -5.433 -9.152 1.00 90.19 287 THR A O 1
ATOM 2210 N N . GLY A 1 288 ? 3.606 -4.908 -10.262 1.00 87.31 288 GLY A N 1
ATOM 2211 C CA . GLY A 1 288 ? 2.938 -6.170 -10.003 1.00 87.31 288 GLY A CA 1
ATOM 2212 C C . GLY A 1 288 ? 1.753 -6.406 -10.936 1.00 87.31 288 GLY A C 1
ATOM 2213 O O . GLY A 1 288 ? 1.445 -5.559 -11.778 1.00 87.31 288 GLY A O 1
ATOM 2214 N N . PRO A 1 289 ? 1.102 -7.572 -10.813 1.00 82.31 289 PRO A N 1
ATOM 2215 C CA . PRO A 1 289 ? 1.453 -8.685 -9.925 1.00 82.31 289 PRO A CA 1
ATOM 2216 C C . PRO A 1 289 ? 2.668 -9.494 -10.419 1.00 82.31 289 PRO A C 1
ATOM 2218 O O . PRO A 1 289 ? 2.966 -9.541 -11.614 1.00 82.31 289 PRO A O 1
ATOM 2221 N N . GLN A 1 290 ? 3.354 -10.193 -9.508 1.00 70.75 290 GLN A N 1
ATOM 2222 C CA . GLN A 1 290 ? 4.353 -11.206 -9.873 1.00 70.75 290 GLN A CA 1
ATOM 2223 C C . GLN A 1 290 ? 3.645 -12.500 -10.332 1.00 70.75 290 GLN A C 1
ATOM 2225 O O . GLN A 1 290 ? 2.887 -13.101 -9.577 1.00 70.75 290 GLN A O 1
ATOM 2230 N N . ARG A 1 291 ? 3.927 -12.985 -11.549 1.00 57.28 291 ARG A N 1
ATOM 2231 C CA . ARG A 1 291 ? 3.330 -14.171 -12.213 1.00 57.28 291 ARG A CA 1
ATOM 2232 C C . ARG A 1 291 ? 3.467 -15.476 -11.428 1.00 57.28 291 ARG A C 1
ATOM 2234 O O . ARG A 1 291 ? 2.706 -16.404 -11.686 1.00 57.28 291 ARG A O 1
ATOM 2241 N N . ASN A 1 292 ? 4.372 -15.571 -10.452 1.00 46.97 292 ASN A N 1
ATOM 2242 C CA . ASN A 1 292 ? 4.419 -16.736 -9.559 1.00 46.97 292 ASN A CA 1
ATOM 2243 C C . ASN A 1 292 ? 3.138 -16.875 -8.717 1.00 46.97 292 ASN A C 1
ATOM 2245 O O . ASN A 1 292 ? 2.803 -17.989 -8.326 1.00 46.97 292 ASN A O 1
ATOM 2249 N N . ASN A 1 293 ? 2.392 -15.783 -8.516 1.00 45.84 293 ASN A N 1
ATOM 2250 C CA . ASN A 1 293 ? 1.100 -15.780 -7.829 1.00 45.84 293 ASN A CA 1
ATOM 2251 C C . ASN A 1 293 ? -0.063 -16.269 -8.722 1.00 45.84 293 ASN A C 1
ATOM 2253 O O . ASN A 1 293 ? -1.164 -16.459 -8.221 1.00 45.84 293 ASN A O 1
ATOM 2257 N N . ILE A 1 294 ? 0.167 -16.485 -10.028 1.00 48.81 294 ILE A N 1
ATOM 2258 C CA . ILE A 1 294 ? -0.880 -16.767 -11.034 1.00 48.81 294 ILE A CA 1
ATOM 2259 C C . ILE A 1 294 ? -0.848 -18.229 -11.514 1.00 48.81 294 ILE A C 1
ATOM 2261 O O . ILE A 1 294 ? -1.792 -18.692 -12.139 1.00 48.81 294 ILE A O 1
ATOM 2265 N N . ARG A 1 295 ? 0.177 -19.030 -11.173 1.00 45.25 295 ARG A N 1
ATOM 2266 C CA . ARG A 1 295 ? 0.213 -20.460 -11.566 1.00 45.25 295 ARG A CA 1
ATOM 2267 C C . ARG A 1 295 ? -0.941 -21.301 -10.998 1.00 45.25 295 ARG A C 1
ATOM 2269 O O . ARG A 1 295 ? -1.123 -22.425 -11.448 1.00 45.25 295 ARG A O 1
ATOM 2276 N N . SER A 1 296 ? -1.697 -20.782 -10.030 1.00 45.66 296 SER A N 1
ATOM 2277 C CA . SER A 1 296 ? -2.865 -21.448 -9.445 1.00 45.66 296 SER A CA 1
ATOM 2278 C C . SER A 1 296 ? -4.219 -20.865 -9.872 1.00 45.66 296 SER A C 1
ATOM 2280 O O . SER A 1 296 ? -5.235 -21.316 -9.349 1.00 45.66 296 SER A O 1
ATOM 2282 N N . VAL A 1 297 ? -4.260 -19.862 -10.760 1.00 45.50 297 VAL A N 1
ATOM 2283 C CA . VAL A 1 297 ? -5.516 -19.267 -11.253 1.00 45.50 297 VAL A CA 1
ATOM 2284 C C . VAL A 1 297 ? -5.691 -19.629 -12.734 1.00 45.50 297 VAL A C 1
ATOM 2286 O O . VAL A 1 297 ? -4.774 -19.371 -13.517 1.00 45.50 297 VAL A O 1
ATOM 2289 N N . PRO A 1 298 ? -6.808 -20.273 -13.127 1.00 41.94 298 PRO A N 1
ATOM 2290 C CA . PRO A 1 298 ? -7.088 -20.596 -14.522 1.00 41.94 298 PRO A CA 1
ATOM 2291 C C . PRO A 1 298 ? -7.053 -19.349 -15.426 1.00 41.94 298 PRO A C 1
ATOM 2293 O O . PRO A 1 298 ? -7.369 -18.259 -14.956 1.00 41.94 298 PRO A O 1
ATOM 2296 N N . PRO A 1 299 ? -6.717 -19.489 -16.721 1.00 45.53 299 PRO A N 1
ATOM 2297 C CA . PRO A 1 299 ? -6.591 -18.366 -17.661 1.00 45.53 299 PRO A CA 1
ATOM 2298 C C . PRO A 1 299 ? -7.878 -17.567 -17.932 1.00 45.53 299 PRO A C 1
ATOM 2300 O O . PRO A 1 299 ? -7.804 -16.557 -18.621 1.00 45.53 299 PRO A O 1
ATOM 2303 N N . GLU A 1 300 ? -9.030 -18.040 -17.454 1.00 44.44 300 GLU A N 1
ATOM 2304 C CA . GLU A 1 300 ? -10.367 -17.509 -17.766 1.00 44.44 300 GLU A CA 1
ATOM 2305 C C . GLU A 1 300 ? -10.836 -16.394 -16.816 1.00 44.44 300 GLU A C 1
ATOM 2307 O O . GLU A 1 300 ? -11.915 -15.844 -17.010 1.00 44.44 300 GLU A O 1
ATOM 2312 N N . ASP A 1 301 ? -10.047 -16.055 -15.793 1.00 55.88 301 ASP A N 1
ATOM 2313 C CA . ASP A 1 301 ? -10.402 -15.026 -14.812 1.00 55.88 301 ASP A CA 1
ATOM 2314 C C . ASP A 1 301 ? -9.925 -13.634 -15.270 1.00 55.88 301 ASP A C 1
ATOM 2316 O O . ASP A 1 301 ? -8.812 -13.498 -15.788 1.00 55.88 301 ASP A O 1
ATOM 2320 N N . ASP A 1 302 ? -10.726 -12.591 -15.028 1.00 56.34 302 ASP A N 1
ATOM 2321 C CA . ASP A 1 302 ? -10.484 -11.195 -15.458 1.00 56.34 302 ASP A CA 1
ATOM 2322 C C . ASP A 1 302 ? -9.152 -10.613 -14.925 1.00 56.34 302 ASP A C 1
ATOM 2324 O O . ASP A 1 302 ? -8.639 -9.588 -15.374 1.00 56.34 302 ASP A O 1
ATOM 2328 N N . GLY A 1 303 ? -8.544 -11.283 -13.941 1.00 70.06 303 GLY A N 1
ATOM 2329 C CA . GLY A 1 303 ? -7.216 -10.971 -13.418 1.00 70.06 303 GLY A CA 1
ATOM 2330 C C . GLY A 1 303 ? -7.151 -9.681 -12.597 1.00 70.06 303 GLY A C 1
ATOM 233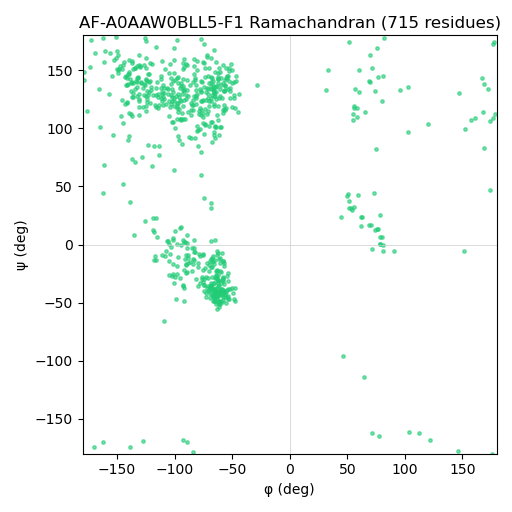1 O O . GLY A 1 303 ? -6.101 -9.398 -12.020 1.00 70.06 303 GLY A O 1
ATOM 2332 N N . ARG A 1 304 ? -8.252 -8.920 -12.493 1.00 84.19 304 ARG A N 1
ATOM 2333 C CA . ARG A 1 304 ? -8.385 -7.662 -11.740 1.00 84.19 304 ARG A CA 1
ATOM 2334 C C . ARG A 1 304 ? -8.524 -7.876 -10.230 1.00 84.19 304 ARG A C 1
ATOM 2336 O O . ARG A 1 304 ? -9.483 -7.453 -9.597 1.00 84.19 304 ARG A O 1
ATOM 2343 N N . ASN A 1 305 ? -7.525 -8.506 -9.627 1.00 90.25 305 ASN A N 1
ATOM 2344 C CA . ASN A 1 305 ? -7.493 -8.816 -8.194 1.00 90.25 305 ASN A CA 1
ATOM 2345 C C . ASN A 1 305 ? -6.544 -7.918 -7.384 1.00 90.25 305 ASN A C 1
ATOM 2347 O O . ASN A 1 305 ? -6.388 -8.113 -6.178 1.00 90.25 305 ASN A O 1
ATOM 2351 N N . GLN A 1 306 ? -5.865 -6.966 -8.032 1.00 93.12 306 GLN A N 1
ATOM 2352 C CA . GLN A 1 306 ? -4.899 -6.083 -7.380 1.00 93.12 306 GLN A CA 1
ATOM 2353 C C . GLN A 1 306 ? -5.587 -4.787 -6.964 1.00 93.12 306 GLN A C 1
ATOM 2355 O O . GLN A 1 306 ? -5.908 -3.959 -7.813 1.00 93.12 306 GLN A O 1
ATOM 2360 N N . CYS A 1 307 ? -5.803 -4.599 -5.666 1.00 96.19 307 CYS A N 1
ATOM 2361 C CA . CYS A 1 307 ? -6.451 -3.398 -5.147 1.00 96.19 307 CYS A CA 1
ATOM 2362 C C . CYS A 1 307 ? -5.430 -2.265 -4.974 1.00 96.19 307 CYS A C 1
ATOM 2364 O O . CYS A 1 307 ? -4.461 -2.414 -4.234 1.00 96.19 307 CYS A O 1
ATOM 2366 N N . VAL A 1 308 ? -5.630 -1.144 -5.666 1.00 97.00 308 VAL A N 1
ATOM 2367 C CA . VAL A 1 308 ? -4.720 0.016 -5.664 1.00 97.00 308 VAL A CA 1
ATOM 2368 C C . VAL A 1 308 ? -5.226 1.166 -4.794 1.00 97.00 308 VAL A C 1
ATOM 2370 O O . VAL A 1 308 ? -4.411 1.905 -4.243 1.00 97.00 308 VAL A O 1
ATOM 2373 N N . PHE A 1 309 ? -6.544 1.280 -4.614 1.00 97.25 309 PHE A N 1
ATOM 2374 C CA . PHE A 1 309 ? -7.164 2.148 -3.613 1.00 97.25 309 PHE A CA 1
ATOM 2375 C C . PHE A 1 309 ? -8.242 1.395 -2.850 1.00 97.25 309 PHE A C 1
ATOM 2377 O O . PHE A 1 309 ? -9.044 0.682 -3.451 1.00 97.25 309 PHE A O 1
ATOM 2384 N N . VAL A 1 310 ? -8.299 1.626 -1.543 1.00 97.25 310 VAL A N 1
ATOM 2385 C CA . VAL A 1 310 ? -9.375 1.146 -0.676 1.00 97.25 310 VAL A CA 1
ATOM 2386 C C . VAL A 1 310 ? -10.126 2.344 -0.124 1.00 97.25 310 VAL A C 1
ATOM 2388 O O . VAL A 1 310 ? -9.518 3.349 0.240 1.00 97.25 310 VAL A O 1
ATOM 2391 N N . ARG A 1 311 ? -11.448 2.237 -0.057 1.00 96.94 311 ARG A N 1
ATOM 2392 C CA . ARG A 1 311 ? -12.316 3.193 0.625 1.00 96.94 311 ARG A CA 1
ATOM 2393 C C . ARG A 1 311 ? -13.115 2.469 1.679 1.00 96.94 311 ARG A C 1
ATOM 2395 O O . ARG A 1 311 ? -13.564 1.341 1.455 1.00 96.94 311 ARG A O 1
ATOM 2402 N N . GLY A 1 312 ? -13.277 3.108 2.822 1.00 96.62 312 GLY A N 1
ATOM 2403 C CA . GLY A 1 312 ? -13.963 2.463 3.919 1.00 96.62 312 GLY A CA 1
ATOM 2404 C C . GLY A 1 312 ? -14.297 3.362 5.087 1.00 96.62 312 GLY A C 1
ATOM 2405 O O . GLY A 1 312 ? -14.099 4.580 5.071 1.00 96.62 312 GLY A O 1
ATOM 2406 N N . ILE A 1 313 ? -14.816 2.696 6.112 1.00 97.06 313 ILE A N 1
ATOM 2407 C CA . ILE A 1 313 ? -15.080 3.257 7.429 1.00 97.06 313 ILE A CA 1
ATOM 2408 C C . ILE A 1 313 ? -13.911 2.884 8.331 1.00 97.06 313 ILE A C 1
ATOM 2410 O O . ILE A 1 313 ? -13.648 1.699 8.565 1.00 97.06 313 ILE A O 1
ATOM 2414 N N . GLN A 1 314 ? -13.220 3.898 8.848 1.00 95.62 314 GLN A N 1
ATOM 2415 C CA . GLN A 1 314 ? -12.187 3.700 9.853 1.00 95.62 314 GLN A CA 1
ATOM 2416 C C . GLN A 1 314 ? -12.848 3.446 11.202 1.00 95.62 314 GLN A C 1
ATOM 2418 O O . GLN A 1 314 ? -13.618 4.276 11.694 1.00 95.62 314 GLN A O 1
ATOM 2423 N N . VAL A 1 315 ? -12.508 2.314 11.811 1.00 95.50 315 VAL A N 1
ATOM 2424 C CA . VAL A 1 315 ? -13.047 1.895 13.102 1.00 95.50 315 VAL A CA 1
ATOM 2425 C C . VAL A 1 315 ? -12.016 2.175 14.184 1.00 95.50 315 VAL A C 1
ATOM 2427 O O . VAL A 1 315 ? -11.028 1.450 14.314 1.00 95.50 315 VAL A O 1
ATOM 2430 N N . SER A 1 316 ? -12.254 3.210 14.985 1.00 94.50 316 SER A N 1
ATOM 2431 C CA . SER A 1 316 ? -11.391 3.569 16.110 1.00 94.50 316 SER A CA 1
ATOM 2432 C C . SER A 1 316 ? -12.100 3.326 17.435 1.00 94.50 316 SER A C 1
ATOM 2434 O O . SER A 1 316 ? -13.250 3.707 17.608 1.00 94.50 316 SER A O 1
ATOM 2436 N N . VAL A 1 317 ? -11.414 2.709 18.389 1.00 92.00 317 VAL A N 1
ATOM 2437 C CA . VAL A 1 317 ? -11.933 2.380 19.717 1.00 92.00 317 VAL A CA 1
ATOM 2438 C C . VAL A 1 317 ? -11.018 2.980 20.774 1.00 92.00 317 VAL A C 1
ATOM 2440 O O . VAL A 1 317 ? -9.796 2.994 20.642 1.00 92.00 317 VAL A O 1
ATOM 2443 N N . ARG A 1 318 ? -11.592 3.471 21.866 1.00 88.56 318 ARG A N 1
ATOM 2444 C CA . ARG A 1 318 ? -10.813 3.935 23.007 1.00 88.56 318 ARG A CA 1
ATOM 2445 C C . ARG A 1 318 ? -10.195 2.734 23.739 1.00 88.56 318 ARG A C 1
ATOM 2447 O O . ARG A 1 318 ? -10.923 1.792 24.054 1.00 88.56 318 ARG A O 1
ATOM 2454 N N . PRO A 1 319 ? -8.902 2.763 24.121 1.00 83.44 319 PRO A N 1
ATOM 2455 C CA . PRO A 1 319 ? -8.255 1.597 24.723 1.00 83.44 319 PRO A CA 1
ATOM 2456 C C . PRO A 1 319 ? -8.995 1.009 25.944 1.00 83.44 319 PRO A C 1
ATOM 2458 O O . PRO A 1 319 ? -9.244 -0.195 25.937 1.00 83.44 319 PRO A O 1
ATOM 2461 N N . PRO A 1 320 ? -9.452 1.803 26.940 1.00 80.19 320 PRO A N 1
ATOM 2462 C CA . PRO A 1 320 ? -10.328 1.319 28.011 1.00 80.19 320 PRO A CA 1
ATOM 2463 C C . PRO A 1 320 ? -11.538 0.477 27.578 1.00 80.19 320 PRO A C 1
ATOM 2465 O O . PRO A 1 320 ? -11.878 -0.482 28.268 1.00 80.19 320 PRO A O 1
ATOM 2468 N N . ALA A 1 321 ? -12.181 0.793 26.451 1.00 76.81 321 ALA A N 1
ATOM 2469 C CA . ALA A 1 321 ? -13.358 0.068 25.975 1.00 76.81 321 ALA A CA 1
ATOM 2470 C C . ALA A 1 321 ? -13.024 -1.370 25.541 1.00 76.81 321 ALA A C 1
ATOM 2472 O O . ALA A 1 321 ? -13.847 -2.268 25.706 1.00 76.81 321 ALA A O 1
ATOM 2473 N N . LEU A 1 322 ? -11.789 -1.627 25.094 1.00 72.56 322 LEU A N 1
ATOM 2474 C CA . LEU A 1 322 ? -11.309 -2.977 24.769 1.00 72.56 322 LEU A CA 1
ATOM 2475 C C . LEU A 1 322 ? -11.077 -3.852 26.007 1.00 72.56 322 LEU A C 1
ATOM 2477 O O . LEU A 1 322 ? -10.965 -5.076 25.885 1.00 72.56 322 LEU A O 1
ATOM 2481 N N . PHE A 1 323 ? -11.003 -3.241 27.192 1.00 66.19 323 PHE A N 1
ATOM 2482 C CA . PHE A 1 323 ? -10.730 -3.909 28.464 1.00 66.19 323 PHE A CA 1
ATOM 2483 C C . PHE A 1 323 ? -11.893 -3.837 29.458 1.00 66.19 323 PHE A C 1
ATOM 2485 O O . PHE A 1 323 ? -11.724 -4.297 30.588 1.00 66.19 323 PHE A O 1
ATOM 2492 N N . LYS A 1 324 ? -13.069 -3.319 29.067 1.00 57.22 324 LYS A N 1
ATOM 2493 C CA . LYS A 1 324 ? -14.298 -3.460 29.865 1.00 57.22 324 LYS A CA 1
ATOM 2494 C C . LYS A 1 324 ? -14.588 -4.964 30.011 1.00 57.22 324 LYS A C 1
ATOM 2496 O O . LYS A 1 324 ? -14.989 -5.619 29.052 1.00 57.22 324 LYS A O 1
ATOM 2501 N N . ARG A 1 325 ? -14.248 -5.531 31.174 1.00 47.91 325 ARG A N 1
ATOM 2502 C CA . ARG A 1 325 ? -14.439 -6.950 31.515 1.00 47.91 325 ARG A CA 1
ATOM 2503 C C . ARG A 1 325 ? -15.859 -7.192 32.015 1.00 47.91 325 ARG A C 1
ATOM 2505 O O . ARG A 1 325 ? -16.480 -6.291 32.578 1.00 47.91 325 ARG A O 1
ATOM 2512 N N . ASP A 1 326 ? -16.319 -8.426 31.827 1.00 43.00 326 ASP A N 1
ATOM 2513 C CA . ASP A 1 326 ? -17.496 -8.976 32.498 1.00 43.00 326 ASP A CA 1
ATOM 2514 C C . ASP A 1 326 ? -17.423 -8.713 34.006 1.00 43.00 326 ASP A C 1
ATOM 2516 O O . ASP A 1 326 ? -16.354 -8.841 34.612 1.00 43.00 326 ASP A O 1
ATOM 2520 N N . LYS A 1 327 ? -18.560 -8.361 34.615 1.00 45.03 327 LYS A N 1
ATOM 2521 C CA . LYS A 1 327 ? -18.672 -7.954 36.030 1.00 45.03 327 LYS A CA 1
ATOM 2522 C C . LYS A 1 327 ? -18.197 -9.011 37.048 1.00 45.03 327 LYS A C 1
ATOM 2524 O O . LYS A 1 327 ? -18.094 -8.675 38.222 1.00 45.03 327 LYS A O 1
ATOM 2529 N N . ASP A 1 328 ? -17.866 -10.229 36.614 1.00 39.28 328 ASP A N 1
ATOM 2530 C CA . ASP A 1 328 ? -17.542 -11.370 37.483 1.00 39.28 328 ASP A CA 1
ATOM 2531 C C . ASP A 1 328 ? -16.046 -11.716 37.623 1.00 39.28 328 ASP A C 1
ATOM 2533 O O . ASP A 1 328 ? -15.700 -12.603 38.400 1.00 39.28 328 ASP A O 1
ATOM 2537 N N . THR A 1 329 ? -15.117 -11.027 36.945 1.00 38.41 329 THR A N 1
ATOM 2538 C CA . THR A 1 329 ? -13.664 -11.295 37.103 1.00 38.41 329 THR A CA 1
ATOM 2539 C C . THR A 1 329 ? -12.867 -10.024 37.396 1.00 38.41 329 THR A C 1
ATOM 2541 O O . THR A 1 329 ? -12.180 -9.433 36.557 1.00 38.41 329 THR A O 1
ATOM 2544 N N . ASP A 1 330 ? -12.996 -9.582 38.643 1.00 36.22 330 ASP A N 1
ATOM 2545 C CA . ASP A 1 330 ? -12.497 -8.305 39.141 1.00 36.22 330 ASP A CA 1
ATOM 2546 C C . ASP A 1 330 ? -10.993 -8.356 39.477 1.00 36.22 330 ASP A C 1
ATOM 2548 O O . ASP A 1 330 ? -10.603 -8.800 40.552 1.00 36.22 330 ASP A O 1
ATOM 2552 N N . LEU A 1 331 ? -10.142 -7.899 38.547 1.00 35.38 331 LEU A N 1
ATOM 2553 C CA . LEU A 1 331 ? -8.749 -7.483 38.791 1.00 35.38 331 LEU A CA 1
ATOM 2554 C C . LEU A 1 331 ? -8.329 -6.455 37.723 1.00 35.38 331 LEU A C 1
ATOM 2556 O O . LEU A 1 331 ? -7.888 -6.822 36.632 1.00 35.38 331 LEU A O 1
ATOM 2560 N N . SER A 1 332 ? -8.459 -5.158 38.021 1.00 33.22 332 SER A N 1
ATOM 2561 C CA . SER A 1 332 ? -7.898 -4.086 37.185 1.00 33.22 332 SER A CA 1
ATOM 2562 C C . SER A 1 332 ? -6.506 -3.684 37.685 1.00 33.22 332 SER A C 1
ATOM 2564 O O . SER A 1 332 ? -6.310 -3.427 38.871 1.00 33.22 332 SER A O 1
ATOM 2566 N N . VAL A 1 333 ? -5.524 -3.635 36.780 1.00 36.09 333 VAL A N 1
ATOM 2567 C CA . VAL A 1 333 ? -4.195 -3.069 37.053 1.00 36.09 333 VAL A CA 1
ATOM 2568 C C . VAL A 1 333 ? -4.141 -1.711 36.365 1.00 36.09 333 VAL A C 1
ATOM 2570 O O . VAL A 1 333 ? -4.151 -1.633 35.139 1.00 36.09 333 VAL A O 1
ATOM 2573 N N . GLN A 1 334 ? -4.123 -0.633 37.149 1.00 33.66 334 GLN A N 1
ATOM 2574 C CA . GLN A 1 334 ? -3.902 0.709 36.616 1.00 33.66 334 GLN A CA 1
ATOM 2575 C C . GLN A 1 334 ? -2.408 0.901 36.351 1.00 33.66 334 GLN A C 1
ATOM 2577 O O . GLN A 1 334 ? -1.617 0.975 37.288 1.00 33.66 334 GLN A O 1
ATOM 2582 N N . THR A 1 335 ? -2.015 1.010 35.085 1.00 37.25 335 THR A N 1
ATOM 2583 C CA . THR A 1 335 ? -0.662 1.436 34.706 1.00 37.25 335 THR A CA 1
ATOM 2584 C C . THR A 1 335 ? -0.678 2.928 34.381 1.00 37.25 335 THR A C 1
ATOM 2586 O O . THR A 1 335 ? -1.418 3.346 33.491 1.00 37.25 335 THR A O 1
ATOM 2589 N N . ARG A 1 336 ? 0.126 3.732 35.088 1.00 36.28 336 ARG A N 1
ATOM 2590 C CA . ARG A 1 336 ? 0.395 5.141 34.746 1.00 36.28 336 ARG A CA 1
ATOM 2591 C C . ARG A 1 336 ? 1.741 5.254 34.035 1.00 36.28 336 ARG A C 1
ATOM 2593 O O . ARG A 1 336 ? 2.648 4.478 34.326 1.00 36.28 336 ARG A O 1
ATOM 2600 N N . ASP A 1 337 ? 1.869 6.211 33.115 1.00 40.97 337 ASP A N 1
ATOM 2601 C CA . ASP A 1 337 ? 3.168 6.552 32.524 1.00 40.97 337 ASP A CA 1
ATOM 2602 C C . ASP A 1 337 ? 4.063 7.146 33.620 1.00 40.97 337 ASP A C 1
ATOM 2604 O O . ASP A 1 337 ? 3.662 8.092 34.301 1.00 40.97 337 ASP A O 1
ATOM 2608 N N . ILE A 1 338 ? 5.276 6.617 33.785 1.00 46.06 338 ILE A N 1
ATOM 2609 C CA . ILE A 1 338 ? 6.240 7.086 34.788 1.00 46.06 338 ILE A CA 1
ATOM 2610 C C . ILE A 1 338 ? 6.559 8.577 34.607 1.00 46.06 338 ILE A C 1
ATOM 2612 O O . ILE A 1 338 ? 6.793 9.280 35.584 1.00 46.06 338 ILE A O 1
ATOM 2616 N N . ARG A 1 339 ? 6.493 9.086 33.367 1.00 42.50 339 ARG A N 1
ATOM 2617 C CA . ARG A 1 339 ? 6.720 10.505 33.047 1.00 42.50 339 ARG A CA 1
ATOM 2618 C C . ARG A 1 339 ? 5.602 11.422 33.538 1.00 42.50 339 ARG A C 1
ATOM 2620 O O . ARG A 1 339 ? 5.793 12.629 33.611 1.00 42.50 339 ARG A O 1
ATOM 2627 N N . SER A 1 340 ? 4.438 10.853 33.846 1.00 40.72 340 SER A N 1
ATOM 2628 C CA . SER A 1 340 ? 3.283 11.565 34.401 1.00 40.72 340 SER A CA 1
ATOM 2629 C C . SER A 1 340 ? 3.221 11.507 35.933 1.00 40.72 340 SER A C 1
ATOM 2631 O O . SER A 1 340 ? 2.291 12.047 36.529 1.00 40.72 340 SER A O 1
ATOM 2633 N N . MET A 1 341 ? 4.186 10.839 36.576 1.00 43.50 341 MET A N 1
ATOM 2634 C CA . MET A 1 341 ? 4.237 10.666 38.027 1.00 43.50 341 MET A CA 1
ATOM 2635 C C . MET A 1 341 ? 5.167 11.692 38.673 1.00 43.50 341 MET A C 1
ATOM 2637 O O . MET A 1 341 ? 6.217 12.027 38.130 1.00 43.50 341 MET A O 1
ATOM 2641 N N . SER A 1 342 ? 4.795 12.183 39.856 1.00 52.94 342 SER A N 1
ATOM 2642 C CA . SER A 1 342 ? 5.685 13.042 40.639 1.00 52.94 342 SER A CA 1
ATOM 2643 C C . SER A 1 342 ? 6.818 12.221 41.269 1.00 52.94 342 SER A C 1
ATOM 2645 O O . SER A 1 342 ? 6.619 11.050 41.596 1.00 52.94 342 SER A O 1
ATOM 2647 N N . GLU A 1 343 ? 7.986 12.829 41.522 1.00 48.41 343 GLU A N 1
ATOM 2648 C CA . GLU A 1 343 ? 9.088 12.187 42.275 1.00 48.41 343 GLU A CA 1
ATOM 2649 C C . GLU A 1 343 ? 8.600 11.580 43.598 1.00 48.41 343 GLU A C 1
ATOM 2651 O O . GLU A 1 343 ? 8.994 10.481 43.988 1.00 48.41 343 GLU A O 1
ATOM 2656 N N . ARG A 1 344 ? 7.666 12.262 44.269 1.00 51.50 344 ARG A N 1
ATOM 2657 C CA . ARG A 1 344 ? 7.081 11.801 45.532 1.00 51.50 344 ARG A CA 1
ATOM 2658 C C . ARG A 1 344 ? 6.255 10.522 45.381 1.00 51.50 344 ARG A C 1
ATOM 2660 O O . ARG A 1 344 ? 6.228 9.713 46.306 1.00 51.50 344 ARG A O 1
ATOM 2667 N N . ASP A 1 345 ? 5.596 10.335 44.241 1.00 50.62 345 ASP A N 1
ATOM 2668 C CA . ASP A 1 345 ? 4.810 9.133 43.953 1.00 50.62 345 ASP A CA 1
ATOM 2669 C C . ASP A 1 345 ? 5.706 7.955 43.557 1.00 50.62 345 ASP A C 1
ATOM 2671 O O . ASP A 1 345 ? 5.409 6.818 43.921 1.00 50.62 345 ASP A O 1
ATOM 2675 N N . ILE A 1 346 ? 6.825 8.224 42.878 1.00 53.25 346 ILE A N 1
ATOM 2676 C CA . ILE A 1 346 ? 7.821 7.216 42.479 1.00 53.25 346 ILE A CA 1
ATOM 2677 C C . ILE A 1 346 ? 8.540 6.636 43.709 1.00 53.25 346 ILE A C 1
ATOM 2679 O O . ILE A 1 346 ? 8.772 5.432 43.773 1.00 53.25 346 ILE A O 1
ATOM 2683 N N . HIS A 1 347 ? 8.831 7.467 44.716 1.00 48.66 347 HIS A N 1
ATOM 2684 C CA . HIS A 1 347 ? 9.547 7.064 45.936 1.00 48.66 347 HIS A CA 1
ATOM 2685 C C . HIS A 1 347 ? 8.644 6.603 47.095 1.00 48.66 347 HIS A C 1
ATOM 2687 O O . HIS A 1 347 ? 9.133 6.283 48.179 1.00 48.66 347 HIS A O 1
ATOM 2693 N N . SER A 1 348 ? 7.320 6.556 46.913 1.00 48.19 348 SER A N 1
ATOM 2694 C CA . SER A 1 348 ? 6.407 6.089 47.960 1.00 48.19 348 SER A CA 1
ATOM 2695 C C . SER A 1 348 ? 6.348 4.557 48.015 1.00 48.19 348 SER A C 1
ATOM 2697 O O . SER A 1 348 ? 5.597 3.929 47.268 1.00 48.19 348 SER A O 1
ATOM 2699 N N . GLU A 1 349 ? 7.046 3.953 48.980 1.00 43.75 349 GLU A N 1
ATOM 2700 C CA . GLU A 1 349 ? 7.023 2.498 49.241 1.00 43.75 349 GLU A CA 1
ATOM 2701 C C . GLU A 1 349 ? 5.632 1.932 49.604 1.00 43.75 349 GLU A C 1
ATOM 2703 O O . GLU A 1 349 ? 5.446 0.720 49.650 1.00 43.75 349 GLU A O 1
ATOM 2708 N N . LYS A 1 350 ? 4.623 2.773 49.881 1.00 40.66 350 LYS A N 1
ATOM 2709 C CA . LYS A 1 350 ? 3.378 2.331 50.543 1.00 40.66 350 LYS A CA 1
ATOM 2710 C C . LYS A 1 350 ? 2.081 2.494 49.748 1.00 40.66 350 LYS A C 1
ATOM 2712 O O . LYS A 1 350 ? 1.014 2.323 50.336 1.00 40.66 350 LYS A O 1
ATOM 2717 N N . LYS A 1 351 ? 2.105 2.815 48.446 1.00 40.97 351 LYS A N 1
ATOM 2718 C CA . LYS A 1 351 ? 0.845 3.079 47.705 1.00 40.97 351 LYS A CA 1
ATOM 2719 C C . LYS A 1 351 ? 0.672 2.452 46.318 1.00 40.97 351 LYS A C 1
ATOM 2721 O O . LYS A 1 351 ? -0.345 2.731 45.691 1.00 40.97 351 LYS A O 1
ATOM 2726 N N . HIS A 1 352 ? 1.553 1.562 45.861 1.00 43.34 352 HIS A N 1
ATOM 2727 C CA . HIS A 1 352 ? 1.476 1.062 44.477 1.00 43.34 352 HIS A CA 1
ATOM 2728 C C . HIS A 1 352 ? 0.813 -0.309 44.250 1.00 43.34 352 HIS A C 1
ATOM 2730 O O . HIS A 1 352 ? 0.794 -0.776 43.118 1.00 43.34 352 HIS A O 1
ATOM 2736 N N . VAL A 1 353 ? 0.132 -0.891 45.249 1.00 33.84 353 VAL A N 1
ATOM 2737 C CA . VAL A 1 353 ? -0.922 -1.903 45.007 1.00 33.84 353 VAL A CA 1
ATOM 2738 C C . VAL A 1 353 ? -2.045 -1.752 46.050 1.00 33.84 353 VAL A C 1
ATOM 2740 O O . VAL A 1 353 ? -1.863 -2.157 47.200 1.00 33.84 353 VAL A O 1
ATOM 2743 N N . PRO A 1 354 ? -3.226 -1.186 45.728 1.00 31.70 354 PRO A N 1
ATOM 2744 C CA . PRO A 1 354 ? -4.339 -1.149 46.668 1.00 31.70 354 PRO A CA 1
ATOM 2745 C C . PRO A 1 354 ? -5.054 -2.508 46.686 1.00 31.70 354 PRO A C 1
ATOM 2747 O O . PRO A 1 354 ? -6.066 -2.703 46.021 1.00 31.70 354 PRO A O 1
ATOM 2750 N N . PHE A 1 355 ? -4.561 -3.460 47.479 1.00 32.75 355 PHE A N 1
ATOM 2751 C CA . PHE A 1 355 ? -5.291 -4.698 47.772 1.00 32.75 355 PHE A CA 1
ATOM 2752 C C . PHE A 1 355 ? -6.247 -4.460 48.957 1.00 32.75 355 PHE A C 1
ATOM 2754 O O . PHE A 1 355 ? -5.873 -4.606 50.120 1.00 32.75 355 PHE A O 1
ATOM 2761 N N . LYS A 1 356 ? -7.507 -4.075 48.701 1.00 29.38 356 LYS A N 1
ATOM 2762 C CA . LYS A 1 356 ? -8.566 -4.092 49.732 1.00 29.38 356 LYS A CA 1
ATOM 2763 C C . LYS A 1 356 ? -9.327 -5.414 49.673 1.00 29.38 356 LYS A C 1
ATOM 2765 O O . LYS A 1 356 ? -10.384 -5.516 49.061 1.00 29.38 356 LYS A O 1
ATOM 2770 N N . ARG A 1 357 ? -8.824 -6.430 50.374 1.00 31.52 357 ARG A N 1
ATOM 2771 C CA . ARG A 1 357 ? -9.578 -7.665 50.621 1.00 31.52 357 ARG A CA 1
ATOM 2772 C C . ARG A 1 357 ? -10.632 -7.377 51.700 1.00 31.52 357 ARG A C 1
ATOM 2774 O O . ARG A 1 357 ? -10.291 -7.251 52.875 1.00 31.52 357 ARG A O 1
ATOM 2781 N N . LYS A 1 358 ? -11.915 -7.250 51.337 1.00 29.89 358 LYS A N 1
ATOM 2782 C CA . LYS A 1 358 ? -13.007 -7.278 52.329 1.00 29.89 358 LYS A CA 1
ATOM 2783 C C . LYS A 1 358 ? -13.022 -8.673 52.963 1.00 29.89 358 LYS A C 1
ATOM 2785 O O . LYS A 1 358 ? -13.503 -9.628 52.365 1.00 29.89 358 LYS A O 1
ATOM 2790 N N . ARG A 1 359 ? -12.465 -8.806 54.170 1.00 30.66 359 ARG A N 1
ATOM 2791 C CA . ARG A 1 359 ? -12.613 -10.010 54.999 1.00 30.66 359 ARG A CA 1
ATOM 2792 C C . ARG A 1 359 ? -14.084 -10.147 55.398 1.00 30.66 359 ARG A C 1
ATOM 2794 O O . ARG A 1 359 ? -14.536 -9.473 56.320 1.00 30.66 359 ARG A O 1
ATOM 2801 N N . GLN A 1 360 ? -14.824 -11.030 54.734 1.00 34.62 360 GLN A N 1
ATOM 2802 C CA . GLN A 1 360 ? -15.994 -11.640 55.360 1.00 34.62 360 GLN A CA 1
ATOM 2803 C C . GLN A 1 360 ? -15.495 -12.568 56.474 1.00 34.62 360 GLN A C 1
ATOM 2805 O O . GLN A 1 360 ? -14.672 -13.451 56.236 1.00 34.62 360 GLN A O 1
ATOM 2810 N N . LYS A 1 361 ? -15.961 -12.345 57.706 1.00 35.16 361 LYS A N 1
ATOM 2811 C CA . LYS A 1 361 ? -15.809 -13.312 58.798 1.00 35.16 361 LYS A CA 1
ATOM 2812 C C . LYS A 1 361 ? -16.638 -14.550 58.446 1.00 35.16 361 LYS A C 1
ATOM 2814 O O . LYS A 1 361 ? -17.853 -14.435 58.310 1.00 35.16 361 LYS A O 1
ATOM 2819 N N . LYS A 1 362 ? -16.003 -15.719 58.348 1.00 31.73 362 LYS A N 1
ATOM 2820 C CA . LYS A 1 362 ? -16.680 -17.013 58.501 1.00 31.73 362 LYS A CA 1
ATOM 2821 C C . LYS A 1 362 ? -16.021 -17.813 59.629 1.00 31.73 362 LYS A C 1
ATOM 2823 O O . LYS A 1 362 ? -14.832 -17.610 59.881 1.00 31.73 362 LYS A O 1
ATOM 2828 N N . PRO A 1 363 ? -16.815 -18.614 60.357 1.00 32.72 363 PRO A N 1
ATOM 2829 C CA . PRO A 1 363 ? -16.441 -19.154 61.649 1.00 32.72 363 PRO A CA 1
ATOM 2830 C C . PRO A 1 363 ? -15.527 -20.371 61.512 1.00 32.72 363 PRO A C 1
ATOM 2832 O O . PRO A 1 363 ? -15.466 -21.030 60.478 1.00 32.72 363 PRO A O 1
ATOM 2835 N N . SER A 1 364 ? -14.806 -20.609 62.596 1.00 35.97 364 SER A N 1
ATOM 2836 C CA . SER A 1 364 ? -13.811 -21.644 62.828 1.00 35.97 364 SER A CA 1
ATOM 2837 C C . SER A 1 364 ? -14.361 -23.057 62.616 1.00 35.97 364 SER A C 1
ATOM 2839 O O . SER A 1 364 ? -15.372 -23.417 63.214 1.00 35.97 364 SER A O 1
ATOM 2841 N N . GLY A 1 365 ? -13.626 -23.877 61.862 1.00 39.28 365 GLY A N 1
ATOM 2842 C CA . GLY A 1 365 ? -13.752 -25.333 61.885 1.00 39.28 365 GLY A CA 1
ATOM 2843 C C . GLY A 1 365 ? -13.483 -25.992 60.534 1.00 39.28 365 GLY A C 1
ATOM 2844 O O . GLY A 1 365 ? -14.119 -25.643 59.548 1.00 39.28 365 GLY A O 1
ATOM 2845 N N . VAL A 1 366 ? -12.624 -27.016 60.560 1.00 30.80 366 VAL A N 1
ATOM 2846 C CA . VAL A 1 366 ? -12.340 -28.038 59.527 1.00 30.80 366 VAL A CA 1
ATOM 2847 C C . VAL A 1 366 ? -11.041 -27.850 58.716 1.00 30.80 366 VAL A C 1
ATOM 2849 O O . VAL A 1 366 ? -10.637 -26.753 58.345 1.00 30.80 366 VAL A O 1
ATOM 2852 N N . GLN A 1 367 ? -10.354 -28.988 58.582 1.00 31.55 367 GLN A N 1
ATOM 2853 C CA . GLN A 1 367 ? -8.932 -29.239 58.347 1.00 31.55 367 GLN A CA 1
ATOM 2854 C C . GLN A 1 367 ? -8.428 -28.970 56.920 1.00 31.55 367 GLN A C 1
ATOM 2856 O O . GLN A 1 367 ? -9.165 -29.049 55.941 1.00 31.55 367 GLN A O 1
ATOM 2861 N N . GLN A 1 368 ? -7.115 -28.724 56.850 1.00 37.44 368 GLN A N 1
ATOM 2862 C CA . GLN A 1 368 ? -6.281 -28.638 55.650 1.00 37.44 368 GLN A CA 1
ATOM 2863 C C . GLN A 1 368 ? -6.434 -29.853 54.724 1.00 37.44 368 GLN A C 1
ATOM 2865 O O . GLN A 1 368 ? -6.245 -30.987 55.157 1.00 37.44 368 GLN A O 1
ATOM 2870 N N . THR A 1 369 ? -6.631 -29.593 53.429 1.00 26.59 369 THR A N 1
ATOM 2871 C CA . THR A 1 369 ? -6.152 -30.454 52.337 1.00 26.59 369 THR A CA 1
ATOM 2872 C C . THR A 1 369 ? -5.610 -29.584 51.196 1.00 26.59 369 THR A C 1
ATOM 2874 O O . THR A 1 369 ? -6.027 -28.441 51.026 1.00 26.59 369 THR A O 1
ATOM 2877 N N . ASN A 1 370 ? -4.604 -30.124 50.505 1.00 28.23 370 ASN A N 1
ATOM 2878 C CA . ASN A 1 370 ? -3.635 -29.461 49.627 1.00 28.23 370 ASN A CA 1
ATOM 2879 C C . ASN A 1 370 ? -4.203 -28.491 48.576 1.00 28.23 370 ASN A C 1
ATOM 2881 O O . ASN A 1 370 ? -5.023 -28.860 47.738 1.00 28.23 370 ASN A O 1
ATOM 2885 N N . GLU A 1 371 ? -3.639 -27.280 48.561 1.00 28.36 371 GLU A N 1
ATOM 2886 C CA . GLU A 1 371 ? -3.792 -26.285 47.502 1.00 28.36 371 GLU A CA 1
ATOM 2887 C C . GLU A 1 371 ? -3.026 -26.719 46.241 1.00 28.36 371 GLU A C 1
ATOM 2889 O O . GLU A 1 371 ? -1.796 -26.735 46.208 1.00 28.36 371 GLU A O 1
ATOM 2894 N N . GLY A 1 372 ? -3.762 -27.042 45.177 1.00 26.00 372 GLY A N 1
ATOM 2895 C CA . GLY A 1 372 ? -3.258 -26.912 43.815 1.00 26.00 372 GLY A CA 1
ATOM 2896 C C . GLY A 1 372 ? -3.263 -25.432 43.448 1.00 26.00 372 GLY A C 1
ATOM 2897 O O . GLY A 1 372 ? -4.325 -24.818 43.352 1.00 26.00 372 GLY A O 1
ATOM 2898 N N . SER A 1 373 ? -2.082 -24.851 43.275 1.00 27.69 373 SER A N 1
ATOM 2899 C CA . SER A 1 373 ? -1.882 -23.481 42.815 1.00 27.69 373 SER A CA 1
ATOM 2900 C C . SER A 1 373 ? -2.471 -23.295 41.411 1.00 27.69 373 SER A C 1
ATOM 2902 O O . SER A 1 373 ? -1.821 -23.552 40.400 1.00 27.69 373 SER A O 1
ATOM 2904 N N . GLN A 1 374 ? -3.721 -22.829 41.328 1.00 29.11 374 GLN A N 1
ATOM 2905 C CA . GLN A 1 374 ? -4.246 -22.236 40.099 1.00 29.11 374 GLN A CA 1
ATOM 2906 C C . GLN A 1 374 ? -3.443 -20.962 39.822 1.00 29.11 374 GLN A C 1
ATOM 2908 O O . GLN A 1 374 ? -3.639 -19.932 40.467 1.00 29.11 374 GLN A O 1
ATOM 2913 N N . GLY A 1 375 ? -2.489 -21.057 38.896 1.00 23.81 375 GLY A N 1
ATOM 2914 C CA . GLY A 1 375 ? -1.735 -19.913 38.403 1.00 23.81 375 GLY A CA 1
ATOM 2915 C C . GLY A 1 375 ? -2.689 -18.877 37.818 1.00 23.81 375 GLY A C 1
ATOM 2916 O O . GLY A 1 375 ? -3.340 -19.125 36.806 1.00 23.81 375 GLY A O 1
ATOM 2917 N N . LEU A 1 376 ? -2.787 -17.719 38.470 1.00 27.34 376 LEU A N 1
ATOM 2918 C CA . LEU A 1 376 ? -3.479 -16.555 37.931 1.00 27.34 376 LEU A CA 1
ATOM 2919 C C . LEU A 1 376 ? -2.606 -15.963 36.817 1.00 27.34 376 LEU A C 1
ATOM 2921 O O . LEU A 1 376 ? -1.601 -15.303 37.085 1.00 27.34 376 LEU A O 1
ATOM 2925 N N . GLU A 1 377 ? -2.969 -16.211 35.563 1.00 24.83 377 GLU A N 1
ATOM 2926 C CA . GLU A 1 377 ? -2.277 -15.637 34.412 1.00 24.83 377 GLU A CA 1
ATOM 2927 C C . GLU A 1 377 ? -2.716 -14.170 34.233 1.00 24.83 377 GLU A C 1
ATOM 2929 O O . GLU A 1 377 ? -3.798 -13.861 33.731 1.00 24.83 377 GLU A O 1
ATOM 2934 N N . VAL A 1 378 ? -1.894 -13.231 34.708 1.00 26.89 378 VAL A N 1
ATOM 2935 C CA . VAL A 1 378 ? -2.123 -11.789 34.533 1.00 26.89 378 VAL A CA 1
ATOM 2936 C C . VAL A 1 378 ? -1.506 -11.353 33.204 1.00 26.89 378 VAL A C 1
ATOM 2938 O O . VAL A 1 378 ? -0.330 -11.002 33.132 1.00 26.89 378 VAL A O 1
ATOM 2941 N N . ALA A 1 379 ? -2.305 -11.354 32.136 1.00 27.25 379 ALA A N 1
ATOM 2942 C CA . ALA A 1 379 ? -1.889 -10.814 30.845 1.00 27.25 379 ALA A CA 1
ATOM 2943 C C . ALA A 1 379 ? -1.869 -9.273 30.882 1.00 27.25 379 ALA A C 1
ATOM 2945 O O . ALA A 1 379 ? -2.909 -8.614 30.791 1.00 27.25 379 ALA A O 1
ATOM 2946 N N . THR A 1 380 ? -0.681 -8.673 30.981 1.00 31.39 380 THR A N 1
ATOM 2947 C CA . THR A 1 380 ? -0.470 -7.252 30.672 1.00 31.39 380 THR A CA 1
ATOM 2948 C C . THR A 1 380 ? -0.426 -7.080 29.154 1.00 31.39 380 THR A C 1
ATOM 2950 O O . THR A 1 380 ? 0.635 -6.975 28.544 1.00 31.39 380 THR A O 1
ATOM 2953 N N . MET A 1 381 ? -1.595 -7.058 28.506 1.00 35.47 381 MET A N 1
ATOM 2954 C CA . MET A 1 381 ? -1.671 -6.623 27.109 1.00 35.47 381 MET A CA 1
ATOM 2955 C C . MET A 1 381 ? -1.310 -5.135 27.050 1.00 35.47 381 MET A C 1
ATOM 2957 O O . MET A 1 381 ? -2.161 -4.267 27.240 1.00 35.47 381 MET A O 1
ATOM 2961 N N . ARG A 1 382 ? -0.032 -4.831 26.794 1.00 40.47 382 ARG A N 1
ATOM 2962 C CA . ARG A 1 382 ? 0.366 -3.516 26.288 1.00 40.47 382 ARG A CA 1
ATOM 2963 C C . ARG A 1 382 ? -0.446 -3.287 25.019 1.00 40.47 382 ARG A C 1
ATOM 2965 O O . ARG A 1 382 ? -0.308 -4.059 24.075 1.00 40.47 382 ARG A O 1
ATOM 2972 N N . VAL A 1 383 ? -1.300 -2.264 25.012 1.00 42.62 383 VAL A N 1
ATOM 2973 C CA . VAL A 1 383 ? -1.903 -1.765 23.773 1.00 42.62 383 VAL A CA 1
ATOM 2974 C C . VAL A 1 383 ? -0.731 -1.402 22.868 1.00 42.62 383 VAL A C 1
ATOM 2976 O O . VAL A 1 383 ? 0.080 -0.558 23.266 1.00 42.62 383 VAL A O 1
ATOM 2979 N N . PRO A 1 384 ? -0.563 -2.068 21.718 1.00 46.50 384 PRO A N 1
ATOM 2980 C CA . PRO A 1 384 ? 0.525 -1.739 20.816 1.00 46.50 384 PRO A CA 1
ATOM 2981 C C . PRO A 1 384 ? 0.370 -0.273 20.403 1.00 46.50 384 PRO A C 1
ATOM 2983 O O . PRO A 1 384 ? -0.765 0.173 20.197 1.00 46.50 384 PRO A O 1
ATOM 2986 N N . PRO A 1 385 ? 1.462 0.508 20.355 1.00 44.00 385 PRO A N 1
ATOM 2987 C CA . PRO A 1 385 ? 1.380 1.894 19.915 1.00 44.00 385 PRO A CA 1
ATOM 2988 C C . PRO A 1 385 ? 0.679 1.962 18.549 1.00 44.00 385 PRO A C 1
ATOM 2990 O O . PRO A 1 385 ? 0.874 1.079 17.711 1.00 44.00 385 PRO A O 1
ATOM 2993 N N . GLY A 1 386 ? -0.166 2.985 18.355 1.00 48.47 386 GLY A N 1
ATOM 2994 C CA . GLY A 1 386 ? -0.869 3.233 17.090 1.00 48.47 386 GLY A CA 1
ATOM 2995 C C . GLY A 1 386 ? 0.090 3.209 15.894 1.00 48.47 386 GLY A C 1
ATOM 2996 O O . GLY A 1 386 ? 1.284 3.488 16.041 1.00 48.47 386 GLY A O 1
ATOM 2997 N N . LYS A 1 387 ? -0.418 2.810 14.722 1.00 51.44 387 LYS A N 1
ATOM 2998 C CA . LYS A 1 387 ? 0.404 2.522 13.534 1.00 51.44 387 LYS A CA 1
ATOM 2999 C C . LYS A 1 387 ? 1.356 3.664 13.162 1.00 51.44 387 LYS A C 1
ATOM 3001 O O . LYS A 1 387 ? 1.032 4.842 13.263 1.00 51.44 387 LYS A O 1
ATOM 3006 N N . LEU A 1 388 ? 2.494 3.266 12.589 1.00 52.16 388 LEU A N 1
ATOM 3007 C CA . LEU A 1 388 ? 3.480 4.124 11.918 1.00 52.16 388 LEU A CA 1
ATOM 3008 C C . LEU A 1 388 ? 2.962 4.757 10.606 1.00 52.16 388 LEU A C 1
ATOM 3010 O O . LEU A 1 388 ? 3.627 5.629 10.052 1.00 52.16 388 LEU A O 1
ATOM 3014 N N . LEU A 1 389 ? 1.810 4.313 10.085 1.00 69.50 389 LEU A N 1
ATOM 3015 C CA . LEU A 1 389 ? 1.299 4.699 8.767 1.00 69.50 389 LEU A CA 1
ATOM 3016 C C . LEU A 1 389 ? 0.226 5.777 8.899 1.00 69.50 389 LEU A C 1
ATOM 3018 O O . LEU A 1 389 ? -0.788 5.588 9.568 1.00 69.50 389 LEU A O 1
ATOM 3022 N N . TYR A 1 390 ? 0.448 6.902 8.229 1.00 81.31 390 TYR A N 1
ATOM 3023 C CA . TYR A 1 390 ? -0.494 8.012 8.218 1.00 81.31 390 TYR A CA 1
ATOM 3024 C C . TYR A 1 390 ? -1.800 7.626 7.510 1.00 81.31 390 TYR A C 1
ATOM 3026 O O . TYR A 1 390 ? -1.765 7.114 6.390 1.00 81.31 390 TYR A O 1
ATOM 3034 N N . HIS A 1 391 ? -2.938 7.913 8.147 1.00 88.38 391 HIS A N 1
ATOM 3035 C CA . HIS A 1 391 ? -4.280 7.851 7.569 1.00 88.38 391 HIS A CA 1
ATOM 3036 C C . HIS A 1 391 ? -5.076 9.082 8.044 1.00 88.38 391 HIS A C 1
ATOM 3038 O O . HIS A 1 391 ? -5.088 9.354 9.243 1.00 88.38 391 HIS A O 1
ATOM 3044 N N . PRO A 1 392 ? -5.776 9.835 7.176 1.00 92.12 392 PRO A N 1
ATOM 3045 C CA . PRO A 1 392 ? -6.501 11.039 7.605 1.00 92.12 392 PRO A CA 1
ATOM 3046 C C . PRO A 1 392 ? -7.518 10.769 8.718 1.00 92.12 392 PRO A C 1
ATOM 3048 O O . PRO A 1 392 ? -7.552 11.465 9.731 1.00 92.12 392 PRO A O 1
ATOM 3051 N N . LEU A 1 393 ? -8.294 9.693 8.570 1.00 93.31 393 LEU A N 1
ATOM 3052 C CA . LEU A 1 393 ? -9.280 9.285 9.570 1.00 93.31 393 LEU A CA 1
ATOM 3053 C C . LEU A 1 393 ? -8.692 8.876 10.926 1.00 93.31 393 LEU A C 1
ATOM 3055 O O . LEU A 1 393 ? -9.407 8.986 11.913 1.00 93.31 393 LEU A O 1
ATOM 3059 N N . THR A 1 394 ? -7.422 8.460 11.037 1.00 90.69 394 THR A N 1
ATOM 3060 C CA . THR A 1 394 ? -6.849 8.185 12.370 1.00 90.69 394 THR A CA 1
ATOM 3061 C C . THR A 1 394 ? -6.634 9.478 13.146 1.00 90.69 394 THR A C 1
ATOM 3063 O O . THR A 1 394 ? -6.887 9.518 14.348 1.00 90.69 394 THR A O 1
ATOM 3066 N N . VAL A 1 395 ? -6.265 10.567 12.461 1.00 92.50 395 VAL A N 1
ATOM 3067 C CA . VAL A 1 395 ? -6.170 11.911 13.056 1.00 92.50 395 VAL A CA 1
ATOM 3068 C C . VAL A 1 395 ? -7.553 12.406 13.477 1.00 92.50 395 VAL A C 1
ATOM 3070 O O . VAL A 1 395 ? -7.726 12.843 14.613 1.00 92.50 395 VAL A O 1
ATOM 3073 N N . ILE A 1 396 ? -8.537 12.292 12.583 1.00 95.00 396 ILE A N 1
ATOM 3074 C CA . ILE A 1 396 ? -9.912 12.756 12.816 1.00 95.00 396 ILE A CA 1
ATOM 3075 C C . ILE A 1 396 ? -10.565 11.973 13.961 1.00 95.00 396 ILE A C 1
ATOM 3077 O O . ILE A 1 396 ? -11.045 12.576 14.918 1.00 95.00 396 ILE A O 1
ATOM 3081 N N . ASN A 1 397 ? -10.531 10.640 13.915 1.00 95.25 397 ASN A N 1
ATOM 3082 C CA . ASN A 1 397 ? -11.139 9.799 14.942 1.00 95.25 397 ASN A CA 1
ATOM 3083 C C . ASN A 1 397 ? -10.466 9.975 16.307 1.00 95.25 397 ASN A C 1
ATOM 3085 O O . ASN A 1 397 ? -11.161 9.976 17.320 1.00 95.25 397 ASN A O 1
ATOM 3089 N N . SER A 1 398 ? -9.139 10.150 16.352 1.00 92.56 398 SER A N 1
ATOM 3090 C CA . SER A 1 398 ? -8.436 10.427 17.613 1.00 92.56 398 SER A CA 1
ATOM 3091 C C . SER A 1 398 ? -8.900 11.750 18.217 1.00 92.56 398 SER A C 1
ATOM 3093 O O . SER A 1 398 ? -9.275 11.791 19.382 1.00 92.56 398 SER A O 1
ATOM 3095 N N . TYR A 1 399 ? -8.986 12.806 17.402 1.00 94.25 399 TYR A N 1
ATOM 3096 C CA . TYR A 1 399 ? -9.508 14.102 17.833 1.00 94.25 399 TYR A CA 1
ATOM 3097 C C . TYR A 1 399 ? -10.960 14.012 18.346 1.00 94.25 399 TYR A C 1
ATOM 3099 O O . TYR A 1 399 ? -11.282 14.571 19.395 1.00 94.25 399 TYR A O 1
ATOM 3107 N N . ILE A 1 400 ? -11.829 13.265 17.655 1.00 94.62 400 ILE A N 1
ATOM 3108 C CA . ILE A 1 400 ? -13.215 13.027 18.088 1.00 94.62 400 ILE A CA 1
ATOM 3109 C C . ILE A 1 400 ? -13.244 12.317 19.450 1.00 94.62 400 ILE A C 1
ATOM 3111 O O . ILE A 1 400 ? -13.956 12.749 20.358 1.00 94.62 400 ILE A O 1
ATOM 3115 N N . LEU A 1 401 ? -12.463 11.246 19.614 1.00 93.38 401 LEU A N 1
ATOM 3116 C CA . LEU A 1 401 ? -12.402 10.491 20.866 1.00 93.38 401 LEU A CA 1
ATOM 3117 C C . LEU A 1 401 ? -11.808 11.315 22.013 1.00 93.38 401 LEU A C 1
ATOM 3119 O O . LEU A 1 401 ? -12.248 11.146 23.147 1.00 93.38 401 LEU A O 1
ATOM 3123 N N . ASP A 1 402 ? -10.861 12.211 21.753 1.00 92.81 402 ASP A N 1
ATOM 3124 C CA . ASP A 1 402 ? -10.301 13.094 22.779 1.00 92.81 402 ASP A CA 1
ATOM 3125 C C . ASP A 1 402 ? -11.316 14.164 23.215 1.00 92.81 402 ASP A C 1
ATOM 3127 O O . ASP A 1 402 ? -11.459 14.444 24.407 1.00 92.81 402 ASP A O 1
ATOM 3131 N N . LYS A 1 403 ? -12.078 14.723 22.265 1.00 93.31 403 LYS A N 1
ATOM 3132 C CA . LYS A 1 403 ? -13.094 15.754 22.529 1.00 93.31 403 LYS A CA 1
ATOM 3133 C C . LYS A 1 403 ? -14.348 15.210 23.215 1.00 93.31 403 LYS A C 1
ATOM 3135 O O . LYS A 1 403 ? -14.990 15.944 23.965 1.00 93.31 403 LYS A O 1
ATOM 3140 N N . PHE A 1 404 ? -14.689 13.937 23.001 1.00 92.94 404 PHE A N 1
ATOM 3141 C CA . PHE A 1 404 ? -15.879 13.300 23.573 1.00 92.94 404 PHE A CA 1
ATOM 3142 C C . PHE A 1 404 ? -15.523 12.123 24.498 1.00 92.94 404 PHE A C 1
ATOM 3144 O O . PHE A 1 404 ? -15.605 10.954 24.105 1.00 92.94 404 PHE A O 1
ATOM 3151 N N . PRO A 1 405 ? -15.220 12.389 25.786 1.00 88.88 405 PRO A N 1
ATOM 3152 C CA . PRO A 1 405 ? -14.939 11.362 26.793 1.00 88.88 405 PRO A CA 1
ATOM 3153 C C . PRO A 1 405 ? -16.049 10.323 27.006 1.00 88.88 405 PRO A C 1
ATOM 3155 O O . PRO A 1 405 ? -15.787 9.269 27.572 1.00 88.88 405 PRO A O 1
ATOM 3158 N N . ASN A 1 406 ? -17.273 10.564 26.542 1.00 88.62 406 ASN A N 1
ATOM 3159 C CA . ASN A 1 406 ? -18.374 9.603 26.668 1.00 88.62 406 ASN A CA 1
ATOM 3160 C C . ASN A 1 406 ? -18.479 8.634 25.476 1.00 88.62 406 ASN A C 1
ATOM 3162 O O . ASN A 1 406 ? -19.246 7.678 25.542 1.00 88.62 406 ASN A O 1
ATOM 3166 N N . ALA A 1 407 ? -17.721 8.867 24.400 1.00 92.44 407 ALA A N 1
ATOM 3167 C CA . ALA A 1 407 ? -17.639 7.960 23.263 1.00 92.44 407 ALA A CA 1
ATOM 3168 C C . ALA A 1 407 ? -16.536 6.911 23.484 1.00 92.44 407 ALA A C 1
ATOM 3170 O O . ALA A 1 407 ? -15.387 7.245 23.774 1.00 92.44 407 ALA A O 1
ATOM 3171 N N . ASP A 1 408 ? -16.890 5.640 23.335 1.00 92.88 408 ASP A N 1
ATOM 3172 C CA . ASP A 1 408 ? -15.972 4.503 23.331 1.00 92.88 408 ASP A CA 1
ATOM 3173 C C . ASP A 1 408 ? -15.461 4.184 21.917 1.00 92.88 408 ASP A C 1
ATOM 3175 O O . ASP A 1 408 ? -14.386 3.599 21.778 1.00 92.88 408 ASP A O 1
ATOM 3179 N N . VAL A 1 409 ? -16.211 4.553 20.874 1.00 95.44 409 VAL A N 1
ATOM 3180 C CA . VAL A 1 409 ? -15.909 4.260 19.464 1.00 95.44 409 VAL A CA 1
ATOM 3181 C C . VAL A 1 409 ? -16.051 5.535 18.632 1.00 95.44 409 VAL A C 1
ATOM 3183 O O . VAL A 1 409 ? -16.938 6.342 18.891 1.00 95.44 409 VAL A O 1
ATOM 3186 N N . ALA A 1 410 ? -15.201 5.719 17.625 1.00 96.69 410 ALA A N 1
ATOM 3187 C CA . ALA A 1 410 ? -15.365 6.724 16.580 1.00 96.69 410 ALA A CA 1
ATOM 3188 C C . ALA A 1 410 ? -15.369 6.044 15.208 1.00 96.69 410 ALA A C 1
ATOM 3190 O O . ALA A 1 410 ? -14.475 5.247 14.901 1.00 96.69 410 ALA A O 1
ATOM 3191 N N . LEU A 1 411 ? -16.386 6.361 14.407 1.00 96.44 411 LEU A N 1
ATOM 3192 C CA . LEU A 1 411 ? -16.592 5.834 13.063 1.00 96.44 411 LEU A CA 1
ATOM 3193 C C . LEU A 1 411 ? -16.685 7.004 12.089 1.00 96.44 411 LEU A C 1
ATOM 3195 O O . LEU A 1 411 ? -17.525 7.886 12.246 1.00 96.44 411 LEU A O 1
ATOM 3199 N N . CYS A 1 412 ? -15.810 7.012 11.091 1.00 96.19 412 CYS A N 1
ATOM 3200 C CA . CYS A 1 412 ? -15.835 7.987 10.007 1.00 96.19 412 CYS A CA 1
ATOM 3201 C C . CYS A 1 412 ? -15.534 7.271 8.694 1.00 96.19 412 CYS A C 1
ATOM 3203 O O . CYS A 1 412 ? -14.688 6.376 8.660 1.00 96.19 412 CYS A O 1
ATOM 3205 N N . HIS A 1 413 ? -16.203 7.672 7.616 1.00 96.25 413 HIS A N 1
ATOM 3206 C CA . HIS A 1 413 ? -15.925 7.186 6.267 1.0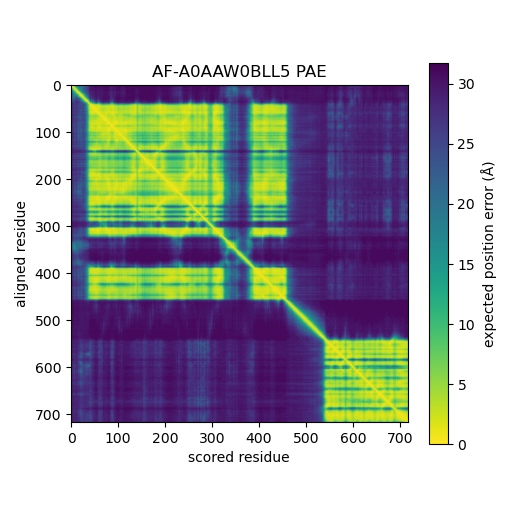0 96.25 413 HIS A CA 1
ATOM 3207 C C . HIS A 1 413 ? -14.913 8.098 5.564 1.00 96.25 413 HIS A C 1
ATOM 3209 O O . HIS A 1 413 ? -14.883 9.305 5.794 1.00 96.25 413 HIS A O 1
ATOM 3215 N N . ASP A 1 414 ? -14.134 7.562 4.619 1.00 95.25 414 ASP A N 1
ATOM 3216 C CA . ASP A 1 414 ? -13.185 8.351 3.813 1.00 95.25 414 ASP A CA 1
ATOM 3217 C C . ASP A 1 414 ? -13.802 9.567 3.095 1.00 95.25 414 ASP A C 1
ATOM 3219 O O . ASP A 1 414 ? -13.119 10.559 2.845 1.00 95.25 414 ASP A O 1
ATOM 3223 N N . GLN A 1 415 ? -15.114 9.541 2.835 1.00 93.31 415 GLN A N 1
ATOM 3224 C CA . GLN A 1 415 ? -15.834 10.653 2.223 1.00 93.31 415 GLN A CA 1
ATOM 3225 C C . GLN A 1 415 ? -15.728 11.924 3.074 1.00 93.31 415 GLN A C 1
ATOM 3227 O O . GLN A 1 415 ? -15.628 13.020 2.524 1.00 93.31 415 GLN A O 1
ATOM 3232 N N . CYS A 1 416 ? -15.671 11.773 4.403 1.00 93.25 416 CYS A N 1
ATOM 3233 C CA . CYS A 1 416 ? -15.582 12.889 5.332 1.00 93.25 416 CYS A CA 1
ATOM 3234 C C . CYS A 1 416 ? -14.367 13.770 5.033 1.00 93.25 416 CYS A C 1
ATOM 3236 O O . CYS A 1 416 ? -14.490 14.991 5.053 1.00 93.25 416 CYS A O 1
ATOM 3238 N N . TRP A 1 417 ? -13.208 13.174 4.721 1.00 93.50 417 TRP A N 1
ATOM 3239 C CA . TRP A 1 417 ? -11.994 13.937 4.429 1.00 93.50 417 TRP A CA 1
ATOM 3240 C C . TRP A 1 417 ? -11.839 14.297 2.949 1.00 93.50 417 TRP A C 1
ATOM 3242 O O . TRP A 1 417 ? -11.199 15.306 2.660 1.00 93.50 417 TRP A O 1
ATOM 3252 N N . PHE A 1 418 ? -12.454 13.562 2.009 1.00 93.69 418 PHE A N 1
ATOM 3253 C CA . PHE A 1 418 ? -12.489 13.968 0.590 1.00 93.69 418 PHE A CA 1
ATOM 3254 C C . PHE A 1 418 ? -13.043 15.385 0.431 1.00 93.69 418 PHE A C 1
ATOM 3256 O O . PHE A 1 418 ? -12.549 16.191 -0.354 1.00 93.69 418 PHE A O 1
ATOM 3263 N N . GLU A 1 419 ? -14.058 15.678 1.229 1.00 92.00 419 GLU A N 1
ATOM 3264 C CA . GLU A 1 419 ? -14.787 16.933 1.282 1.00 92.00 419 GLU A CA 1
ATOM 3265 C C . GLU A 1 419 ? -14.059 18.086 1.982 1.00 92.00 419 GLU A C 1
ATOM 3267 O O . GLU A 1 419 ? -14.550 19.216 1.941 1.00 92.00 419 GLU A O 1
ATOM 3272 N N . LEU A 1 420 ? -12.927 17.800 2.631 1.00 92.25 420 LEU A N 1
ATOM 3273 C CA . LEU A 1 420 ? -12.071 18.781 3.304 1.00 92.25 420 LEU A CA 1
ATOM 3274 C C . LEU A 1 420 ? -10.895 19.226 2.433 1.00 92.25 420 LEU A C 1
ATOM 3276 O O . LEU A 1 420 ? -10.189 20.164 2.800 1.00 92.25 420 LEU A O 1
ATOM 3280 N N . ILE A 1 421 ? -10.664 18.549 1.309 1.00 90.12 421 ILE A N 1
ATOM 3281 C CA . ILE A 1 421 ? -9.612 18.890 0.353 1.00 90.12 421 ILE A CA 1
ATOM 3282 C C . ILE A 1 421 ? -10.236 19.747 -0.741 1.00 90.12 421 ILE A C 1
ATOM 3284 O O . ILE A 1 421 ? -11.205 19.331 -1.384 1.00 90.12 421 ILE A O 1
ATOM 3288 N N . ALA A 1 422 ? -9.684 20.935 -0.965 1.00 84.44 422 ALA A N 1
ATOM 3289 C CA . ALA A 1 422 ? -10.157 21.814 -2.025 1.00 84.44 422 ALA A CA 1
ATOM 3290 C C . ALA A 1 422 ? -9.790 21.247 -3.406 1.00 84.44 422 ALA A C 1
ATOM 3292 O O . ALA A 1 422 ? -8.805 20.522 -3.571 1.00 84.44 422 ALA A O 1
ATOM 3293 N N . ASP A 1 423 ? -10.585 21.566 -4.423 1.00 77.56 423 ASP A N 1
ATOM 3294 C CA . ASP A 1 423 ? -10.256 21.153 -5.785 1.00 77.56 423 ASP A CA 1
ATOM 3295 C C . ASP A 1 423 ? -8.980 21.861 -6.256 1.00 77.56 423 ASP A C 1
ATOM 3297 O O . ASP A 1 423 ? -8.813 23.066 -6.082 1.00 77.56 423 ASP A O 1
ATOM 3301 N N . GLY A 1 424 ? -8.048 21.093 -6.822 1.00 70.25 424 GLY A N 1
ATOM 3302 C CA . GLY A 1 424 ? -6.738 21.608 -7.229 1.00 70.25 424 GLY A CA 1
ATOM 3303 C C . GLY A 1 424 ? -5.708 21.736 -6.098 1.00 70.25 424 GLY A C 1
ATOM 3304 O O . GLY A 1 424 ? -4.568 22.104 -6.376 1.00 70.25 424 GLY A O 1
ATOM 3305 N N . GLU A 1 425 ? -6.052 21.393 -4.850 1.00 81.38 425 GLU A N 1
ATOM 3306 C CA . GLU A 1 425 ? -5.103 21.412 -3.732 1.00 81.38 425 GLU A CA 1
ATOM 3307 C C . GLU A 1 425 ? -3.973 20.387 -3.958 1.00 81.38 425 GLU A C 1
ATOM 3309 O O . GLU A 1 425 ? -4.203 19.203 -4.233 1.00 81.38 425 GLU A O 1
ATOM 3314 N N . SER A 1 426 ? -2.726 20.863 -3.907 1.00 70.19 426 SER A N 1
ATOM 3315 C CA . SER A 1 426 ? -1.531 20.081 -4.250 1.00 70.19 426 SER A CA 1
ATOM 3316 C C . SER A 1 426 ? -0.897 19.369 -3.061 1.00 70.19 426 SER A C 1
ATOM 3318 O O . SER A 1 426 ? -0.192 18.377 -3.252 1.00 70.19 426 SER A O 1
ATOM 3320 N N . THR A 1 427 ? -1.165 19.843 -1.848 1.00 80.12 427 THR A N 1
ATOM 3321 C CA . THR A 1 427 ? -0.623 19.311 -0.602 1.00 80.12 427 THR A CA 1
ATOM 3322 C C . THR A 1 427 ? -1.753 18.880 0.318 1.00 80.12 427 THR A C 1
ATOM 3324 O O . THR A 1 427 ? -2.797 19.517 0.406 1.00 80.12 427 THR A O 1
ATOM 3327 N N . PHE A 1 428 ? -1.560 17.759 1.009 1.00 86.19 428 PHE A N 1
ATOM 3328 C CA . PHE A 1 428 ? -2.526 17.321 2.007 1.00 86.19 428 PHE A CA 1
ATOM 3329 C C . PHE A 1 428 ? -2.400 18.203 3.267 1.00 86.19 428 PHE A C 1
ATOM 3331 O O . PHE A 1 428 ? -1.267 18.447 3.700 1.00 86.19 428 PHE A O 1
ATOM 3338 N N . PRO A 1 429 ? -3.507 18.674 3.875 1.00 88.56 429 PRO A N 1
ATOM 3339 C CA . PRO A 1 429 ? -3.454 19.551 5.043 1.00 88.56 429 PRO A CA 1
ATOM 3340 C C . PRO A 1 429 ? -2.727 18.894 6.223 1.00 88.56 429 PRO A C 1
ATOM 3342 O O . PRO A 1 429 ? -2.856 17.695 6.484 1.00 88.56 429 PRO A O 1
ATOM 3345 N N . CYS A 1 430 ? -1.966 19.690 6.978 1.00 89.25 430 CYS A N 1
ATOM 3346 C CA . CYS A 1 430 ? -1.340 19.211 8.208 1.00 89.25 430 CYS A CA 1
ATOM 3347 C C . CYS A 1 430 ? -2.406 18.866 9.266 1.00 89.25 430 CYS A C 1
ATOM 3349 O O . CYS A 1 430 ? -3.573 19.226 9.135 1.00 89.25 430 CYS A O 1
ATOM 3351 N N . LYS A 1 431 ? -2.015 18.172 10.343 1.00 90.00 431 LYS A N 1
ATOM 3352 C CA . LYS A 1 431 ? -2.966 17.675 11.356 1.00 90.00 431 LYS A CA 1
ATOM 3353 C C . LYS A 1 431 ? -3.863 18.773 11.943 1.00 90.00 431 LYS A C 1
ATOM 3355 O O . LYS A 1 431 ? -5.061 18.557 12.064 1.00 90.00 431 LYS A O 1
ATOM 3360 N N . SER A 1 432 ? -3.292 19.927 12.295 1.00 92.06 432 SER A N 1
ATOM 3361 C CA . SER A 1 432 ? -4.050 21.048 12.866 1.00 92.06 432 SER A CA 1
ATOM 3362 C C . SER A 1 432 ? -5.021 21.648 11.856 1.00 92.06 432 SER A C 1
ATOM 3364 O O . SER A 1 432 ? -6.173 21.876 12.193 1.00 92.06 432 SER A O 1
ATOM 3366 N N . GLU A 1 433 ? -4.582 21.833 10.610 1.00 93.31 433 GLU A N 1
ATOM 3367 C CA . GLU A 1 433 ? -5.427 22.362 9.538 1.00 93.31 433 GLU A CA 1
ATOM 3368 C C . GLU A 1 433 ? -6.572 21.402 9.198 1.00 93.31 433 GLU A C 1
ATOM 3370 O O . GLU A 1 433 ? -7.718 21.820 9.068 1.00 93.31 433 GLU A O 1
ATOM 3375 N N . LEU A 1 434 ? -6.289 20.097 9.125 1.00 94.12 434 LEU A N 1
ATOM 3376 C CA . LEU A 1 434 ? -7.310 19.076 8.904 1.00 94.12 434 LEU A CA 1
ATOM 3377 C C . LEU A 1 434 ? -8.394 19.133 9.991 1.00 94.12 434 LEU A C 1
ATOM 3379 O O . LEU A 1 434 ? -9.576 19.101 9.664 1.00 94.12 434 LEU A O 1
ATOM 3383 N N . ILE A 1 435 ? -8.001 19.258 11.263 1.00 95.75 435 ILE A N 1
ATOM 3384 C CA . ILE A 1 435 ? -8.940 19.385 12.388 1.00 95.75 435 ILE A CA 1
ATOM 3385 C C . ILE A 1 435 ? -9.743 20.688 12.287 1.00 95.75 435 ILE A C 1
ATOM 3387 O O . ILE A 1 435 ? -10.965 20.637 12.407 1.00 95.75 435 ILE A O 1
ATOM 3391 N N . SER A 1 436 ? -9.104 21.825 11.990 1.00 95.44 436 SER A N 1
ATOM 3392 C CA . SER A 1 436 ? -9.803 23.103 11.789 1.00 95.44 436 SER A CA 1
ATOM 3393 C C . SER A 1 436 ? -10.876 23.001 10.701 1.00 95.44 436 SER A C 1
ATOM 3395 O O . SER A 1 436 ? -11.997 23.479 10.877 1.00 95.44 436 SER A O 1
ATOM 3397 N N . ARG A 1 437 ? -10.573 22.326 9.583 1.00 95.25 437 ARG A N 1
ATOM 3398 C CA . ARG A 1 437 ? -11.542 22.104 8.500 1.00 95.25 437 ARG A CA 1
ATOM 3399 C C . ARG A 1 437 ? -12.677 21.162 8.920 1.00 95.25 437 ARG A C 1
ATOM 3401 O O . ARG A 1 437 ? -13.818 21.393 8.524 1.00 95.25 437 ARG A O 1
ATOM 3408 N N . VAL A 1 438 ? -12.399 20.141 9.741 1.00 95.94 438 VAL A N 1
ATOM 3409 C CA . VAL A 1 438 ? -13.443 19.284 10.336 1.00 95.94 438 VAL A CA 1
ATOM 3410 C C . VAL A 1 438 ? -14.386 20.115 11.203 1.00 95.94 438 VAL A C 1
ATOM 3412 O O . VAL A 1 438 ? -15.594 20.053 10.997 1.00 95.94 438 VAL A O 1
ATOM 3415 N N . GLU A 1 439 ? -13.854 20.920 12.127 1.00 94.56 439 GLU A N 1
ATOM 3416 C CA . GLU A 1 439 ? -14.654 21.762 13.030 1.00 94.56 439 GLU A CA 1
ATOM 3417 C C . GLU A 1 439 ? -15.482 22.822 12.295 1.00 94.56 439 GLU A C 1
ATOM 3419 O O . GLU A 1 439 ? -16.534 23.238 12.786 1.00 94.56 439 GLU A O 1
ATOM 3424 N N . ALA A 1 440 ? -15.014 23.275 11.131 1.00 94.69 440 ALA A N 1
ATOM 3425 C CA . ALA A 1 440 ? -15.741 24.218 10.295 1.00 94.69 440 ALA A CA 1
ATOM 3426 C C . ALA A 1 440 ? -16.926 23.561 9.567 1.00 94.69 440 ALA A C 1
ATOM 3428 O O . ALA A 1 440 ? -17.987 24.176 9.463 1.00 94.69 440 ALA A O 1
ATOM 3429 N N . LYS A 1 441 ? -16.754 22.329 9.068 1.00 95.06 441 LYS A N 1
ATOM 3430 C CA . LYS A 1 441 ? -17.701 21.682 8.145 1.00 95.06 441 LYS A CA 1
ATOM 3431 C C . LYS A 1 441 ? -18.661 20.686 8.799 1.00 95.06 441 LYS A C 1
ATOM 3433 O O . LYS A 1 441 ? -19.765 20.496 8.291 1.00 95.06 441 LYS A O 1
ATOM 3438 N N . TYR A 1 442 ? -18.265 20.053 9.898 1.00 96.38 442 TYR A N 1
ATOM 3439 C CA . TYR A 1 442 ? -19.012 18.955 10.506 1.00 96.38 442 TYR A CA 1
ATOM 3440 C C . TYR A 1 442 ? -19.373 19.236 11.964 1.00 96.38 442 TYR A C 1
ATOM 3442 O O . TYR A 1 442 ? -18.602 19.832 12.718 1.00 96.38 442 TYR A O 1
ATOM 3450 N N . ASP A 1 443 ? -20.534 18.733 12.368 1.00 95.00 443 ASP A N 1
ATOM 3451 C CA . ASP A 1 443 ? -20.880 18.501 13.762 1.00 95.00 443 ASP A CA 1
ATOM 3452 C C . ASP A 1 443 ? -20.514 17.072 14.165 1.00 95.00 443 ASP A C 1
ATOM 3454 O O . ASP A 1 443 ? -20.490 16.149 13.347 1.00 95.00 443 ASP A O 1
ATOM 3458 N N . ILE A 1 444 ? -20.207 16.889 15.448 1.00 94.62 444 ILE A N 1
ATOM 3459 C CA . ILE A 1 444 ? -19.901 15.575 16.013 1.00 94.62 444 ILE A CA 1
ATOM 3460 C C . ILE A 1 444 ? -21.112 15.118 16.816 1.00 94.62 444 ILE A C 1
ATOM 3462 O O . ILE A 1 444 ? -21.486 15.756 17.802 1.00 94.62 444 ILE A O 1
ATOM 3466 N N . VAL A 1 445 ? -21.701 13.998 16.405 1.00 93.12 445 VAL A N 1
ATOM 3467 C CA . VAL A 1 445 ? -22.846 13.380 17.078 1.00 93.12 445 VAL A CA 1
ATOM 3468 C C . VAL A 1 445 ? -22.368 12.141 17.820 1.00 93.12 445 VAL A C 1
ATOM 3470 O O . VAL A 1 445 ? -21.619 11.335 17.269 1.00 93.12 445 VAL A O 1
ATOM 3473 N N . VAL A 1 446 ? -22.797 11.995 19.076 1.00 93.19 446 VAL A N 1
ATOM 3474 C CA . VAL A 1 446 ? -22.513 10.815 19.899 1.00 93.19 446 VAL A CA 1
ATOM 3475 C C . VAL A 1 446 ? -23.819 10.105 20.233 1.00 93.19 446 VAL A C 1
ATOM 3477 O O . VAL A 1 446 ? -24.674 10.663 20.919 1.00 93.19 446 VAL A O 1
ATOM 3480 N N . SER A 1 447 ? -23.950 8.859 19.791 1.00 90.06 447 SER A N 1
ATOM 3481 C CA . SER A 1 447 ? -25.086 7.977 20.069 1.00 90.06 447 SER A CA 1
ATOM 3482 C C . SER A 1 447 ? -24.574 6.604 20.492 1.00 90.06 447 SER A C 1
ATOM 3484 O O . SER A 1 447 ? -23.635 6.090 19.898 1.00 90.06 447 SER A O 1
ATOM 3486 N N . ASN A 1 448 ? -25.152 6.011 21.541 1.00 87.12 448 ASN A N 1
ATOM 3487 C CA . ASN A 1 448 ? -24.775 4.674 22.036 1.00 87.12 448 ASN A CA 1
ATOM 3488 C C . ASN A 1 448 ? -23.271 4.491 22.338 1.00 87.12 448 ASN A C 1
ATOM 3490 O O . ASN A 1 448 ? -22.725 3.401 22.191 1.00 87.12 448 ASN A O 1
ATOM 3494 N N . GLY A 1 449 ? -22.581 5.559 22.754 1.00 89.62 449 GLY A N 1
ATOM 3495 C CA . GLY A 1 449 ? -21.131 5.524 22.978 1.00 89.62 449 GLY A CA 1
ATOM 3496 C C . GLY A 1 449 ? -20.300 5.514 21.688 1.00 89.62 449 GLY A C 1
ATOM 3497 O O . GLY A 1 449 ? -19.094 5.285 21.750 1.00 89.62 449 GLY A O 1
ATOM 3498 N N . VAL A 1 450 ? -20.905 5.787 20.533 1.00 94.06 450 VAL A N 1
ATOM 3499 C CA . VAL A 1 450 ? -20.238 5.888 19.233 1.00 94.06 450 VAL A CA 1
ATOM 3500 C C . VAL A 1 450 ? -20.329 7.318 18.716 1.00 94.06 450 VAL A C 1
ATOM 3502 O O . VAL A 1 450 ? -21.403 7.913 18.700 1.00 94.06 450 VAL A O 1
ATOM 3505 N N . ALA A 1 451 ? -19.192 7.880 18.317 1.00 95.44 451 ALA A N 1
ATOM 3506 C CA . ALA A 1 451 ? -19.077 9.221 17.767 1.00 95.44 451 ALA A CA 1
ATOM 3507 C C . ALA A 1 451 ? -18.905 9.190 16.241 1.00 95.44 451 ALA A C 1
ATOM 3509 O O . ALA A 1 451 ? -18.141 8.377 15.712 1.00 95.44 451 ALA A O 1
ATOM 3510 N N . ARG A 1 452 ? -19.599 10.095 15.546 1.00 94.00 452 ARG A N 1
ATOM 3511 C CA . ARG A 1 452 ? -19.610 10.218 14.079 1.00 94.00 452 ARG A CA 1
ATOM 3512 C C . ARG A 1 452 ? -19.592 11.683 13.654 1.00 94.00 452 ARG A C 1
ATOM 3514 O O . ARG A 1 452 ? -19.983 12.558 14.429 1.00 94.00 452 ARG A O 1
ATOM 3521 N N . LEU A 1 453 ? -19.171 11.936 12.417 1.00 93.88 453 LEU A N 1
ATOM 3522 C CA . LEU A 1 453 ? -19.277 13.250 11.782 1.00 93.88 453 LEU A CA 1
ATOM 3523 C C . LEU A 1 453 ? -20.578 13.362 10.990 1.00 93.88 453 LEU A C 1
ATOM 3525 O O . LEU A 1 453 ? -20.893 12.485 10.191 1.00 93.88 453 LEU A O 1
ATOM 3529 N N . VAL A 1 454 ? -21.291 14.469 11.175 1.00 92.75 454 VAL A N 1
ATOM 3530 C CA . VAL A 1 454 ? -22.496 14.827 10.419 1.00 92.75 454 VAL A CA 1
ATOM 3531 C C . VAL A 1 454 ? -22.271 16.201 9.782 1.00 92.75 454 VAL A C 1
ATOM 3533 O O . VAL A 1 454 ? -21.770 17.095 10.465 1.00 92.75 454 VAL A O 1
ATOM 3536 N N . PRO A 1 455 ? -22.557 16.402 8.482 1.00 92.38 455 PRO A N 1
ATOM 3537 C CA . PRO A 1 455 ? -22.400 17.710 7.848 1.00 92.38 455 PRO A CA 1
ATOM 3538 C C . PRO A 1 455 ? -23.211 18.788 8.574 1.00 92.38 455 PRO A C 1
ATOM 3540 O O . PRO A 1 455 ? -24.368 18.557 8.920 1.00 92.38 455 PRO A O 1
ATOM 3543 N N . ARG A 1 456 ? -22.626 19.973 8.779 1.00 91.44 456 ARG A N 1
ATOM 3544 C CA . ARG A 1 456 ? -23.370 21.123 9.303 1.00 91.44 456 ARG A CA 1
ATOM 3545 C C . ARG A 1 456 ? -24.416 21.572 8.298 1.00 91.44 456 ARG A C 1
ATOM 3547 O O . ARG A 1 456 ? -24.092 21.816 7.135 1.00 91.44 456 ARG A O 1
ATOM 3554 N N . GLU A 1 457 ? -25.648 21.756 8.756 1.00 78.62 457 GLU A N 1
ATOM 3555 C CA . GLU A 1 457 ? -26.636 22.468 7.956 1.00 78.62 457 GLU A CA 1
ATOM 3556 C C . GLU A 1 457 ? -26.189 23.926 7.805 1.00 78.62 457 GLU A C 1
ATOM 3558 O O . GLU A 1 457 ? -26.004 24.658 8.781 1.00 78.62 457 GLU A O 1
ATOM 3563 N N . VAL A 1 458 ? -25.970 24.355 6.563 1.00 59.03 458 VAL A N 1
ATOM 3564 C CA . VAL A 1 458 ? -25.686 25.757 6.265 1.00 59.03 458 VAL A CA 1
ATOM 3565 C C . VAL A 1 458 ? -26.981 26.535 6.495 1.00 59.03 458 VAL A C 1
ATOM 3567 O O . VAL A 1 458 ? -27.884 26.512 5.662 1.00 59.03 458 VAL A O 1
ATOM 3570 N N . ASN A 1 459 ? -27.086 27.231 7.628 1.00 45.81 459 ASN A N 1
ATOM 3571 C CA . ASN A 1 459 ? -28.126 28.237 7.841 1.00 45.81 459 ASN A CA 1
ATOM 3572 C C . ASN A 1 459 ? -27.876 29.424 6.891 1.00 45.81 459 ASN A C 1
ATOM 3574 O O . ASN A 1 459 ? -27.183 30.378 7.240 1.00 45.81 459 ASN A O 1
ATOM 3578 N N . GLY A 1 460 ? -28.422 29.338 5.677 1.00 37.25 460 GLY A N 1
ATOM 3579 C CA . GLY A 1 460 ? -28.364 30.373 4.648 1.00 37.25 460 GLY A CA 1
ATOM 3580 C C . GLY A 1 460 ? -29.392 30.125 3.543 1.00 37.25 460 GLY A C 1
ATOM 3581 O O . GLY A 1 460 ? -29.180 29.291 2.675 1.00 37.25 460 GLY A O 1
ATOM 3582 N N . ASP A 1 461 ? -30.495 30.870 3.622 1.00 33.00 461 ASP A N 1
ATOM 3583 C CA . ASP A 1 461 ? -31.579 31.069 2.650 1.00 33.00 461 ASP A CA 1
ATOM 3584 C C . ASP A 1 461 ? -32.336 29.860 2.068 1.00 33.00 461 ASP A C 1
ATOM 3586 O O . ASP A 1 461 ? -31.955 29.199 1.103 1.00 33.00 461 ASP A O 1
ATOM 3590 N N . ARG A 1 462 ? -33.581 29.725 2.541 1.00 36.69 462 ARG A N 1
ATOM 3591 C CA . ARG A 1 462 ? -34.690 28.986 1.911 1.00 36.69 462 ARG A CA 1
ATOM 3592 C C . ARG A 1 462 ? -35.208 29.640 0.616 1.00 36.69 462 ARG A C 1
ATOM 3594 O O . ARG A 1 462 ? -36.375 29.496 0.261 1.00 36.69 462 ARG A O 1
ATOM 3601 N N . SER A 1 463 ? -34.347 30.306 -0.136 1.00 36.12 463 SER A N 1
ATOM 3602 C CA . SER A 1 463 ? -34.660 30.852 -1.451 1.00 36.12 463 SER A CA 1
ATOM 3603 C C . SER A 1 463 ? -33.535 30.508 -2.410 1.00 36.12 463 SER A C 1
ATOM 3605 O O . SER A 1 463 ? -32.752 31.377 -2.735 1.00 36.12 463 SER A O 1
ATOM 3607 N N . HIS A 1 464 ? -33.414 29.229 -2.779 1.00 34.50 464 HIS A N 1
ATOM 3608 C CA . HIS A 1 464 ? -32.908 28.715 -4.069 1.00 34.50 464 HIS A CA 1
ATOM 3609 C C . HIS A 1 464 ? -32.798 27.173 -4.019 1.00 34.50 464 HIS A C 1
ATOM 3611 O O . HIS A 1 464 ? -31.809 26.583 -4.434 1.00 34.50 464 HIS A O 1
ATOM 3617 N N . ILE A 1 465 ? -33.837 26.479 -3.537 1.00 34.28 465 ILE A N 1
ATOM 3618 C CA . ILE A 1 465 ? -34.011 25.033 -3.780 1.00 34.28 465 ILE A CA 1
ATOM 3619 C C . ILE A 1 465 ? -35.334 24.844 -4.511 1.00 34.28 465 ILE A C 1
ATOM 3621 O O . ILE A 1 465 ? -36.311 24.352 -3.971 1.00 34.28 465 ILE A O 1
ATOM 3625 N N . LEU A 1 466 ? -35.361 25.332 -5.747 1.00 34.53 466 LEU A N 1
ATOM 3626 C CA . LEU A 1 466 ? -36.262 24.925 -6.823 1.00 34.53 466 LEU A CA 1
ATOM 3627 C C . LEU A 1 466 ? -35.603 25.405 -8.123 1.00 34.53 466 LEU A C 1
ATOM 3629 O O . LEU A 1 466 ? -36.066 26.371 -8.713 1.00 34.53 466 LEU A O 1
ATOM 3633 N N . GLN A 1 467 ? -34.469 24.800 -8.506 1.00 38.41 467 GLN A N 1
ATOM 3634 C CA . GLN A 1 467 ? -33.959 24.698 -9.890 1.00 38.41 467 GLN A CA 1
ATOM 3635 C C . GLN A 1 467 ? -32.510 24.179 -9.916 1.00 38.41 467 GLN A C 1
ATOM 3637 O O . GLN A 1 467 ? -31.567 24.943 -10.063 1.00 38.41 467 GLN A O 1
ATOM 3642 N N . SER A 1 468 ? -32.332 22.859 -9.845 1.00 28.47 468 SER A N 1
ATOM 3643 C CA . SER A 1 468 ? -31.239 22.167 -10.558 1.00 28.47 468 SER A CA 1
ATOM 3644 C C . SER A 1 468 ? -31.503 20.659 -10.673 1.00 28.47 468 SER A C 1
ATOM 3646 O O . SER A 1 468 ? -30.624 19.825 -10.514 1.00 28.47 468 SER A O 1
ATOM 3648 N N . SER A 1 469 ? -32.740 20.292 -11.017 1.00 33.34 469 SER A N 1
ATOM 3649 C CA . SER A 1 469 ? -33.008 19.036 -11.722 1.00 33.34 469 SER A CA 1
ATOM 3650 C C . SER A 1 469 ? -33.523 19.398 -13.106 1.00 33.34 469 SER A C 1
ATOM 3652 O O . SER A 1 469 ? -34.725 19.556 -13.306 1.00 33.34 469 SER A O 1
ATOM 3654 N N . ARG A 1 470 ? -32.597 19.633 -14.043 1.00 27.17 470 ARG A N 1
ATOM 3655 C CA . ARG A 1 470 ? -32.854 19.537 -15.484 1.00 27.17 470 ARG A CA 1
ATOM 3656 C C . ARG A 1 470 ? -31.594 19.049 -16.186 1.00 27.17 470 ARG A C 1
ATOM 3658 O O . ARG A 1 470 ? -30.599 19.761 -16.277 1.00 27.17 470 ARG A O 1
ATOM 3665 N N . HIS A 1 471 ? -31.688 17.820 -16.680 1.00 29.78 471 HIS A N 1
ATOM 3666 C CA . HIS A 1 471 ? -30.848 17.276 -17.738 1.00 29.78 471 HIS A CA 1
ATOM 3667 C C . HIS A 1 471 ? -30.728 18.259 -18.916 1.00 29.78 471 HIS A C 1
ATOM 3669 O O . HIS A 1 471 ? -31.727 18.887 -19.279 1.00 29.78 471 HIS A O 1
ATOM 3675 N N . PRO A 1 472 ? -29.570 18.338 -19.589 1.00 26.09 472 PRO A N 1
ATOM 3676 C CA . PRO A 1 472 ? -29.497 18.940 -20.907 1.00 26.09 472 PRO A CA 1
ATOM 3677 C C . PRO A 1 472 ? -29.981 17.930 -21.959 1.00 26.09 472 PRO A C 1
ATOM 3679 O O . PRO A 1 472 ? -29.239 17.060 -22.407 1.00 26.09 472 PRO A O 1
ATOM 3682 N N . THR A 1 473 ? -31.237 18.061 -22.378 1.00 24.78 473 THR A N 1
ATOM 3683 C CA . THR A 1 473 ? -31.712 17.584 -23.681 1.00 24.78 473 THR A CA 1
ATOM 3684 C C . THR A 1 473 ? -31.435 18.671 -24.718 1.00 24.78 473 THR A C 1
ATOM 3686 O O . THR A 1 473 ? -32.054 19.732 -24.696 1.00 24.78 473 THR A O 1
ATOM 3689 N N . SER A 1 474 ? -30.515 18.430 -25.657 1.00 27.02 474 SER A N 1
ATOM 3690 C CA . SER A 1 474 ? -30.416 19.248 -26.871 1.00 27.02 474 SER A CA 1
ATOM 3691 C C . SER A 1 474 ? -31.150 18.556 -28.019 1.00 27.02 474 SER A C 1
ATOM 3693 O O . SER A 1 474 ? -30.585 17.730 -28.733 1.00 27.02 474 SER A O 1
ATOM 3695 N N . SER A 1 475 ? -32.417 18.907 -28.218 1.00 24.98 475 SER A N 1
ATOM 3696 C CA . SER A 1 475 ? -33.113 18.712 -29.490 1.00 24.98 475 SER A CA 1
ATOM 3697 C C . SER A 1 475 ? -33.017 20.009 -30.295 1.00 24.98 475 SER A C 1
ATOM 3699 O O . SER A 1 475 ? -33.649 21.010 -29.954 1.00 24.98 475 SER A O 1
ATOM 3701 N N . ARG A 1 476 ? -32.208 19.998 -31.358 1.00 27.36 476 ARG A N 1
ATOM 3702 C CA . ARG A 1 476 ? -32.189 21.040 -32.392 1.00 27.36 476 ARG A CA 1
ATOM 3703 C C . ARG A 1 476 ? -33.334 20.750 -33.373 1.00 27.36 476 ARG A C 1
ATOM 3705 O O . ARG A 1 476 ? -33.534 19.605 -33.761 1.00 27.36 476 ARG A O 1
ATOM 3712 N N . GLN A 1 477 ? -34.096 21.793 -33.691 1.00 26.38 477 GLN A N 1
ATOM 3713 C CA . GLN A 1 477 ? -35.363 21.791 -34.431 1.00 26.38 477 GLN A CA 1
ATOM 3714 C C . GLN A 1 477 ? -35.390 20.961 -35.726 1.00 26.38 477 GLN A C 1
ATOM 3716 O O . GLN A 1 477 ? -34.472 21.013 -36.542 1.00 26.38 477 GLN A O 1
ATOM 3721 N N . MET A 1 478 ? -36.533 20.295 -35.925 1.00 23.89 478 MET A N 1
ATOM 3722 C CA . MET A 1 478 ? -37.029 19.767 -37.197 1.00 23.89 478 MET A CA 1
ATOM 3723 C C . MET A 1 478 ? -37.289 20.880 -38.225 1.00 23.89 478 MET A C 1
ATOM 3725 O O . MET A 1 478 ? -37.785 21.952 -37.877 1.00 23.89 478 MET A O 1
ATOM 3729 N N . LYS A 1 479 ? -37.082 20.554 -39.507 1.00 26.81 479 LYS A N 1
ATOM 3730 C CA . LYS A 1 479 ? -37.896 21.066 -40.616 1.00 26.81 479 LYS A CA 1
ATOM 3731 C C . LYS A 1 479 ? -38.602 19.885 -41.292 1.00 26.81 479 LYS A C 1
ATOM 3733 O O . LYS A 1 479 ? -37.957 18.948 -41.747 1.00 26.81 479 LYS A O 1
ATOM 3738 N N . GLU A 1 480 ? -39.924 19.978 -41.257 1.00 24.17 480 GLU A N 1
ATOM 3739 C CA . GLU A 1 480 ? -40.989 19.239 -41.944 1.00 24.17 480 GLU A CA 1
ATOM 3740 C C . GLU A 1 480 ? -40.684 18.626 -43.322 1.00 24.17 480 GLU A C 1
ATOM 3742 O O . GLU A 1 480 ? -40.195 19.311 -44.219 1.00 24.17 480 GLU A O 1
ATOM 3747 N N . ALA A 1 481 ? -41.161 17.388 -43.515 1.00 24.16 481 ALA A N 1
ATOM 3748 C CA . ALA A 1 481 ? -41.965 16.982 -44.674 1.00 24.16 481 ALA A CA 1
ATOM 3749 C C . ALA A 1 481 ? -42.809 15.735 -44.319 1.00 24.16 481 ALA A C 1
ATOM 3751 O O . ALA A 1 481 ? -42.296 14.759 -43.773 1.00 24.16 481 ALA A O 1
ATOM 3752 N N . SER A 1 482 ? -44.111 15.812 -44.595 1.00 27.52 482 SER A N 1
ATOM 3753 C CA . SER A 1 482 ? -45.167 14.847 -44.237 1.00 27.52 482 SER A CA 1
ATOM 3754 C C . SER A 1 482 ? -45.350 13.741 -45.322 1.00 27.52 482 SER A C 1
ATOM 3756 O O . SER A 1 482 ? -44.489 13.612 -46.189 1.00 27.52 482 SER A O 1
ATOM 3758 N N . PRO A 1 483 ? -46.392 12.874 -45.301 1.00 37.75 483 PRO A N 1
ATOM 3759 C CA . PRO A 1 483 ? -46.200 11.434 -45.073 1.00 37.75 483 PRO A CA 1
ATOM 3760 C C . PRO A 1 483 ? -46.799 10.537 -46.175 1.00 37.75 483 PRO A C 1
ATOM 3762 O O . PRO A 1 483 ? -47.755 10.927 -46.834 1.00 37.75 483 PRO A O 1
ATOM 3765 N N . LEU A 1 484 ? -46.371 9.275 -46.297 1.00 25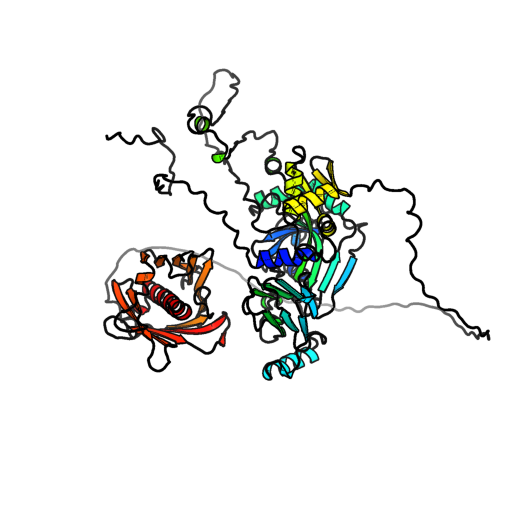.06 484 LEU A N 1
ATOM 3766 C CA . LEU A 1 484 ? -47.197 8.246 -46.948 1.00 25.06 484 LEU A CA 1
ATOM 3767 C C . LEU A 1 484 ? -47.104 6.887 -46.237 1.00 25.06 484 LEU A C 1
ATOM 3769 O O . LEU A 1 484 ? -46.089 6.508 -45.664 1.00 25.06 484 LEU A O 1
ATOM 3773 N N . ARG A 1 485 ? -48.270 6.241 -46.236 1.00 27.92 485 ARG A N 1
ATOM 3774 C CA . ARG A 1 485 ? -48.770 5.125 -45.422 1.00 27.92 485 ARG A CA 1
ATOM 3775 C C . ARG A 1 485 ? -48.194 3.733 -45.777 1.00 27.92 485 ARG A C 1
ATOM 3777 O O . ARG A 1 485 ? -47.514 3.598 -46.788 1.00 27.92 485 ARG A O 1
ATOM 3784 N N . PRO A 1 486 ? -48.511 2.704 -44.956 1.00 36.25 486 PRO A N 1
ATOM 3785 C CA . PRO A 1 486 ? -47.846 1.401 -44.915 1.00 36.25 486 PRO A CA 1
ATOM 3786 C C . PRO A 1 486 ? -48.598 0.275 -45.652 1.00 36.25 486 PRO A C 1
ATOM 3788 O O . PRO A 1 486 ? -49.789 0.382 -45.935 1.00 36.25 486 PRO A O 1
ATOM 3791 N N . ALA A 1 487 ? -47.908 -0.854 -45.823 1.00 24.55 487 ALA A N 1
ATOM 3792 C CA . ALA A 1 487 ? -48.461 -2.210 -45.929 1.00 24.55 487 ALA A CA 1
ATOM 3793 C C . ALA A 1 487 ? -47.522 -3.112 -45.093 1.00 24.55 487 ALA A C 1
ATOM 3795 O O . ALA A 1 487 ? -46.315 -3.066 -45.296 1.00 24.55 487 ALA A O 1
ATOM 3796 N N . ALA A 1 488 ? -47.922 -3.695 -43.957 1.00 25.47 488 ALA A N 1
ATOM 3797 C CA . ALA A 1 488 ? -48.824 -4.838 -43.765 1.00 25.47 488 ALA A CA 1
ATOM 3798 C C . ALA A 1 488 ? -48.373 -6.088 -44.537 1.00 25.47 488 ALA A C 1
ATOM 3800 O O . ALA A 1 488 ? -48.328 -6.043 -45.762 1.00 25.47 488 ALA A O 1
ATOM 3801 N N . THR A 1 489 ? -48.059 -7.178 -43.817 1.00 25.73 489 THR A N 1
ATOM 3802 C CA . THR A 1 489 ? -48.651 -8.542 -43.914 1.00 25.73 489 THR A CA 1
ATOM 3803 C C . THR A 1 489 ? -47.836 -9.477 -42.977 1.00 25.73 489 THR A C 1
ATOM 3805 O O . THR A 1 489 ? -46.627 -9.557 -43.157 1.00 25.73 489 THR A O 1
ATOM 3808 N N . THR A 1 490 ? -48.340 -9.909 -41.801 1.00 26.08 490 THR A N 1
ATOM 3809 C CA . THR A 1 490 ? -49.051 -11.195 -41.476 1.00 26.08 490 THR A CA 1
ATOM 3810 C C . THR A 1 490 ? -48.104 -12.422 -41.556 1.00 26.08 490 THR A C 1
ATOM 3812 O O . THR A 1 490 ? -47.257 -12.440 -42.434 1.00 26.08 490 THR A O 1
ATOM 3815 N N . VAL A 1 491 ? -48.092 -13.484 -40.728 1.00 26.61 491 VAL A N 1
ATOM 3816 C CA . VAL A 1 491 ? -49.091 -14.295 -39.978 1.00 26.61 491 VAL A CA 1
ATOM 3817 C C . VAL A 1 491 ? -48.279 -15.142 -38.943 1.00 26.61 491 VAL A C 1
ATOM 3819 O O . VAL A 1 491 ? -47.159 -15.523 -39.271 1.00 26.61 491 VAL A O 1
ATOM 3822 N N . HIS A 1 492 ? -48.632 -15.258 -37.645 1.00 25.67 492 HIS A N 1
ATOM 3823 C CA . HIS A 1 492 ? -49.365 -16.372 -36.967 1.00 25.67 492 HIS A CA 1
ATOM 3824 C C . HIS A 1 492 ? -49.103 -17.795 -37.525 1.00 25.67 492 HIS A C 1
ATOM 3826 O O . HIS A 1 492 ? -48.970 -17.944 -38.730 1.00 25.67 492 HIS A O 1
ATOM 3832 N N . ALA A 1 493 ? -49.153 -18.919 -36.803 1.00 26.89 493 ALA A N 1
ATOM 3833 C CA . ALA A 1 493 ? -49.184 -19.348 -35.398 1.00 26.89 493 ALA A CA 1
ATOM 3834 C C . ALA A 1 493 ? -49.326 -20.894 -35.418 1.00 26.89 493 ALA A C 1
ATOM 3836 O O . ALA A 1 493 ? -49.603 -21.452 -36.479 1.00 26.89 493 ALA A O 1
ATOM 3837 N N . ASP A 1 494 ? -49.217 -21.512 -34.235 1.00 27.39 494 ASP A N 1
ATOM 3838 C CA . ASP A 1 494 ? -49.744 -22.838 -33.858 1.00 27.39 494 ASP A CA 1
ATOM 3839 C C . ASP A 1 494 ? -49.062 -24.083 -34.463 1.00 27.39 494 ASP A C 1
ATOM 3841 O O . ASP A 1 494 ? -48.558 -24.063 -35.577 1.00 27.39 494 ASP A O 1
ATOM 3845 N N . GLU A 1 495 ? -49.023 -25.271 -33.859 1.00 28.75 495 GLU A N 1
ATOM 3846 C CA . GLU A 1 495 ? -49.199 -25.862 -32.519 1.00 28.75 495 GLU A CA 1
ATOM 3847 C C . GLU A 1 495 ? -49.025 -27.398 -32.775 1.00 28.75 495 GLU A C 1
ATOM 3849 O O . GLU A 1 495 ? -48.957 -27.824 -33.929 1.00 28.75 495 GLU A O 1
ATOM 3854 N N . ILE A 1 496 ? -49.017 -28.234 -31.724 1.00 26.03 496 ILE A N 1
ATOM 3855 C CA . ILE A 1 496 ? -49.421 -29.669 -31.715 1.00 26.03 496 ILE A CA 1
ATOM 3856 C C . ILE A 1 496 ? -48.320 -30.770 -31.700 1.00 26.03 496 ILE A C 1
ATOM 3858 O O . ILE A 1 496 ? -47.817 -31.244 -32.712 1.00 26.03 496 ILE A O 1
ATOM 3862 N N . LEU A 1 497 ? -48.074 -31.231 -30.459 1.00 24.11 497 LEU A N 1
ATOM 3863 C CA . LEU A 1 497 ? -48.212 -32.599 -29.897 1.00 24.11 497 LEU A CA 1
ATOM 3864 C C . LEU A 1 497 ? -47.346 -33.806 -30.356 1.00 24.11 497 LEU A C 1
ATOM 3866 O O . LEU A 1 497 ? -47.570 -34.423 -31.387 1.00 24.11 497 LEU A O 1
ATOM 3870 N N . SER A 1 498 ? -46.532 -34.263 -29.387 1.00 27.06 498 SER A N 1
ATOM 3871 C CA . SER A 1 498 ? -46.502 -35.599 -28.729 1.00 27.06 498 SER A CA 1
ATOM 3872 C C . SER A 1 498 ? -46.342 -36.917 -29.518 1.00 27.06 498 SER A C 1
ATOM 3874 O O . SER A 1 498 ? -47.142 -37.204 -30.404 1.00 27.06 498 SER A O 1
ATOM 3876 N N . ARG A 1 499 ? -45.439 -37.789 -29.014 1.00 25.27 499 ARG A N 1
ATOM 3877 C CA . ARG A 1 499 ? -45.549 -39.263 -28.740 1.00 25.27 499 ARG A CA 1
ATOM 3878 C C . ARG A 1 499 ? -44.125 -39.863 -28.628 1.00 25.27 499 ARG A C 1
ATOM 3880 O O . ARG A 1 499 ? -43.349 -39.687 -29.554 1.00 25.27 499 ARG A O 1
ATOM 3887 N N . THR A 1 500 ? -43.605 -40.278 -27.462 1.00 27.25 500 THR A N 1
ATOM 3888 C CA . THR A 1 500 ? -43.778 -41.514 -26.639 1.00 27.25 500 THR A CA 1
ATOM 3889 C C . THR A 1 500 ? -43.109 -42.803 -27.157 1.00 27.25 500 THR A C 1
ATOM 3891 O O . THR A 1 500 ? -43.393 -43.213 -28.278 1.00 27.25 500 THR A O 1
ATOM 3894 N N . ASN A 1 501 ? -42.402 -43.468 -26.214 1.00 27.09 501 ASN A N 1
ATOM 3895 C CA . ASN A 1 501 ? -42.056 -44.908 -26.067 1.00 27.09 501 ASN A CA 1
ATOM 3896 C C . ASN A 1 501 ? -40.858 -45.452 -26.888 1.00 27.09 501 ASN A C 1
ATOM 3898 O O . ASN A 1 501 ? -40.659 -45.023 -28.013 1.00 27.09 501 ASN A O 1
ATOM 3902 N N . GLU A 1 502 ? -40.008 -46.399 -26.452 1.00 29.06 502 GLU A N 1
ATOM 3903 C CA . GLU A 1 502 ? -39.866 -47.262 -25.255 1.00 29.06 502 GLU A CA 1
ATOM 3904 C C . GLU A 1 502 ? -38.510 -48.031 -25.343 1.00 29.06 502 GLU A C 1
ATOM 3906 O O . GLU A 1 502 ? -38.019 -48.283 -26.441 1.00 29.06 502 GLU A O 1
ATOM 3911 N N . ASP A 1 503 ? -37.949 -48.397 -24.181 1.00 28.02 503 ASP A N 1
ATOM 3912 C CA . ASP A 1 503 ? -37.183 -49.606 -23.779 1.00 28.02 503 ASP A CA 1
ATOM 3913 C C . ASP A 1 503 ? -36.262 -50.451 -24.705 1.00 28.02 503 ASP A C 1
ATOM 3915 O O . ASP A 1 503 ? -36.676 -50.998 -25.725 1.00 28.02 503 ASP A O 1
ATOM 3919 N N . ARG A 1 504 ? -35.054 -50.757 -24.168 1.00 28.16 504 ARG A N 1
ATOM 3920 C CA . ARG A 1 504 ? -34.413 -52.102 -23.961 1.00 28.16 504 ARG A CA 1
ATOM 3921 C C . ARG A 1 504 ? -32.983 -51.913 -23.394 1.00 28.16 504 ARG A C 1
ATOM 3923 O O . ARG A 1 504 ? -32.181 -51.239 -24.025 1.00 28.16 504 ARG A O 1
ATOM 3930 N N . ARG A 1 505 ? -32.658 -52.215 -22.123 1.00 28.33 505 ARG A N 1
ATOM 3931 C CA . ARG A 1 505 ? -32.346 -53.503 -21.433 1.00 28.33 505 ARG A CA 1
ATOM 3932 C C . ARG A 1 505 ? -31.224 -54.361 -22.048 1.00 28.33 505 ARG A C 1
ATOM 3934 O O . ARG A 1 505 ? -31.403 -54.870 -23.145 1.00 28.33 505 ARG A O 1
ATOM 3941 N N . ASP A 1 506 ? -30.107 -54.469 -21.305 1.00 26.53 506 ASP A N 1
ATOM 3942 C CA . ASP A 1 506 ? -29.408 -55.681 -20.783 1.00 26.53 506 ASP A CA 1
ATOM 3943 C C . ASP A 1 506 ? -28.006 -55.220 -20.263 1.00 26.53 506 ASP A C 1
ATOM 3945 O O . ASP A 1 506 ? -27.277 -54.583 -21.013 1.00 26.53 506 ASP A O 1
ATOM 3949 N N . SER A 1 507 ? -27.578 -55.228 -18.983 1.00 25.80 507 SER A N 1
ATOM 3950 C CA . SER A 1 507 ? -27.392 -56.264 -17.934 1.00 25.80 507 SER A CA 1
ATOM 3951 C C . SER A 1 507 ? -26.414 -57.379 -18.379 1.00 25.80 507 SER A C 1
ATOM 3953 O O . SER A 1 507 ? -26.692 -58.011 -19.385 1.00 25.80 507 SER A O 1
ATOM 3955 N N . VAL A 1 508 ? -25.237 -57.648 -17.767 1.00 27.62 508 VAL A N 1
ATOM 3956 C CA . VAL A 1 508 ? -25.023 -58.384 -16.489 1.00 27.62 508 VAL A CA 1
ATOM 3957 C C . VAL A 1 508 ? -23.505 -58.717 -16.268 1.00 27.62 508 VAL A C 1
ATOM 3959 O O . VAL A 1 508 ? -22.859 -59.169 -17.204 1.00 27.62 508 VAL A O 1
ATOM 3962 N N . LEU A 1 509 ? -23.026 -58.548 -15.011 1.00 26.12 509 LEU A N 1
ATOM 3963 C CA . LEU A 1 509 ? -21.994 -59.258 -14.172 1.00 26.12 509 LEU A CA 1
ATOM 3964 C C . LEU A 1 509 ? -20.500 -59.363 -14.596 1.00 26.12 509 LEU A C 1
ATOM 3966 O O . LEU A 1 509 ? -20.193 -59.611 -15.751 1.00 26.12 509 LEU A O 1
ATOM 3970 N N . PHE A 1 510 ? -19.492 -59.058 -13.750 1.00 25.75 510 PHE A N 1
ATOM 3971 C CA . PHE A 1 510 ? -19.002 -59.570 -12.429 1.00 25.75 510 PHE A CA 1
ATOM 3972 C C . PHE A 1 510 ? -18.148 -60.860 -12.474 1.00 25.75 510 PHE A C 1
ATOM 3974 O O . PHE A 1 510 ? -18.614 -61.886 -12.949 1.00 25.75 510 PHE A O 1
ATOM 3981 N N . ASN A 1 511 ? -16.925 -60.758 -11.919 1.00 25.12 511 ASN A N 1
ATOM 3982 C CA . ASN A 1 511 ? -16.087 -61.735 -11.174 1.00 25.12 511 ASN A CA 1
ATOM 3983 C C . ASN A 1 511 ? -14.772 -60.977 -10.851 1.00 25.12 511 ASN A C 1
ATOM 3985 O O . ASN A 1 511 ? -14.156 -60.452 -11.771 1.00 25.12 511 ASN A O 1
ATOM 3989 N N . SER A 1 512 ? -14.364 -60.609 -9.629 1.00 27.08 512 SER A N 1
ATOM 3990 C CA . SER A 1 512 ? -14.079 -61.310 -8.359 1.00 27.08 512 SER A CA 1
ATOM 3991 C C . SER A 1 512 ? -13.000 -62.394 -8.430 1.00 27.08 512 SER A C 1
ATOM 3993 O O . SER A 1 512 ? -13.262 -63.454 -8.977 1.00 27.08 512 SER A O 1
ATOM 3995 N N . GLU A 1 513 ? -11.846 -62.106 -7.816 1.00 26.69 513 GLU A N 1
ATOM 3996 C CA . GLU A 1 513 ? -10.952 -62.958 -6.996 1.00 26.69 513 GLU A CA 1
ATOM 3997 C C . GLU A 1 513 ? -9.681 -62.115 -6.727 1.00 26.69 513 GLU A C 1
ATOM 3999 O O . GLU A 1 513 ? -9.182 -61.465 -7.637 1.00 26.69 513 GLU A O 1
ATOM 4004 N N . GLY A 1 514 ? -9.081 -61.970 -5.545 1.00 26.27 514 GLY A N 1
ATOM 4005 C CA . GLY A 1 514 ? -9.332 -62.440 -4.189 1.00 26.27 514 GLY A CA 1
ATOM 4006 C C . GLY A 1 514 ? -8.065 -62.178 -3.343 1.00 26.27 514 GLY A C 1
ATOM 4007 O O . GLY A 1 514 ? -6.968 -62.384 -3.847 1.00 26.27 514 GLY A O 1
ATOM 4008 N N . SER A 1 515 ? -8.242 -61.812 -2.057 1.00 27.11 515 SER A N 1
ATOM 4009 C CA . SER A 1 515 ? -7.365 -62.123 -0.885 1.00 27.11 515 SER A CA 1
ATOM 4010 C C . SER A 1 515 ? -5.886 -61.646 -0.863 1.00 27.11 515 SER A C 1
ATOM 4012 O O . SER A 1 515 ? -5.219 -61.587 -1.876 1.00 27.11 515 SER A O 1
ATOM 4014 N N . SER A 1 516 ? -5.206 -61.350 0.254 1.00 24.05 516 SER A N 1
ATOM 4015 C CA . SER A 1 516 ? -5.471 -61.332 1.702 1.00 24.05 516 SER A CA 1
ATOM 4016 C C . SER A 1 516 ? -4.293 -60.611 2.409 1.00 24.05 516 SER A C 1
ATOM 4018 O O . SER A 1 516 ? -3.226 -60.401 1.839 1.00 24.05 516 SER A O 1
ATOM 4020 N N . LEU A 1 517 ? -4.520 -60.239 3.667 1.00 25.89 517 LEU A N 1
ATOM 4021 C CA . LEU A 1 517 ? -3.752 -59.411 4.597 1.00 25.89 517 LEU A CA 1
ATOM 4022 C C . LEU A 1 517 ? -2.771 -60.186 5.521 1.00 25.89 517 LEU A C 1
ATOM 4024 O O . LEU A 1 517 ? -3.106 -61.282 5.960 1.00 25.89 517 LEU A O 1
ATOM 4028 N N . ARG A 1 518 ? -1.727 -59.456 5.996 1.00 26.77 518 ARG A N 1
ATOM 4029 C CA . ARG A 1 518 ? -1.048 -59.483 7.343 1.00 26.77 518 ARG A CA 1
ATOM 4030 C C . ARG A 1 518 ? -0.074 -60.653 7.673 1.00 26.77 518 ARG A C 1
ATOM 4032 O O . ARG A 1 518 ? -0.109 -61.630 6.940 1.00 26.77 518 ARG A O 1
ATOM 4039 N N . PRO A 1 519 ? 0.739 -60.639 8.781 1.00 33.97 519 PRO A N 1
ATOM 4040 C CA . PRO A 1 519 ? 0.969 -59.643 9.866 1.00 33.97 519 PRO A CA 1
ATOM 4041 C C . PRO A 1 519 ? 2.452 -59.427 10.336 1.00 33.97 519 PRO A C 1
ATOM 4043 O O . PRO A 1 519 ? 3.406 -59.980 9.803 1.00 33.97 519 PRO A O 1
ATOM 4046 N N . ILE A 1 520 ? 2.592 -58.611 11.395 1.00 34.66 520 ILE A N 1
ATOM 4047 C CA . ILE A 1 520 ? 3.758 -58.247 12.239 1.00 34.66 520 ILE A CA 1
ATOM 4048 C C . ILE A 1 520 ? 4.041 -59.274 13.368 1.00 34.66 520 ILE A C 1
ATOM 4050 O O . ILE A 1 520 ? 3.085 -59.712 14.001 1.00 34.66 520 ILE A O 1
ATOM 4054 N N . SER A 1 521 ? 5.321 -59.488 13.743 1.00 26.77 521 SER A N 1
ATOM 4055 C CA . SER A 1 521 ? 5.832 -59.805 15.118 1.00 26.77 521 SER A CA 1
ATOM 4056 C C . SER A 1 521 ? 7.384 -59.868 15.112 1.00 26.77 521 SER A C 1
ATOM 4058 O O . SER A 1 521 ? 7.923 -60.569 14.268 1.00 26.77 521 SER A O 1
ATOM 4060 N N . ARG A 1 522 ? 8.168 -59.002 15.793 1.00 27.88 522 ARG A N 1
ATOM 4061 C CA . ARG A 1 522 ? 8.598 -58.869 17.225 1.00 27.88 522 ARG A CA 1
ATOM 4062 C C . ARG A 1 522 ? 9.704 -59.839 17.735 1.00 27.88 522 ARG A C 1
ATOM 4064 O O . ARG A 1 522 ? 9.642 -61.021 17.441 1.00 27.88 522 ARG A O 1
ATOM 4071 N N . LEU A 1 523 ? 10.562 -59.282 18.628 1.00 26.62 523 LEU A N 1
ATOM 4072 C CA . LEU A 1 523 ? 11.681 -59.798 19.482 1.00 26.62 523 LEU A CA 1
ATOM 4073 C C . LEU A 1 523 ? 13.113 -59.648 18.901 1.00 26.62 523 LEU A C 1
ATOM 4075 O O . LEU A 1 523 ? 13.321 -59.998 17.754 1.00 26.62 523 LEU A O 1
ATOM 4079 N N . GLY A 1 524 ? 14.173 -59.177 19.586 1.00 25.06 524 GLY A N 1
ATOM 4080 C CA . GLY A 1 524 ? 14.385 -58.622 20.936 1.00 25.06 524 GLY A CA 1
ATOM 4081 C C . GLY A 1 524 ? 15.862 -58.760 21.408 1.00 25.06 524 GLY A C 1
ATOM 4082 O O . GLY A 1 524 ? 16.224 -59.865 21.770 1.00 25.06 524 GLY A O 1
ATOM 4083 N N . ALA A 1 525 ? 16.632 -57.644 21.445 1.00 25.42 525 ALA A N 1
ATOM 4084 C CA . ALA A 1 525 ? 17.801 -57.261 22.307 1.00 25.42 525 ALA A CA 1
ATOM 4085 C C . ALA A 1 525 ? 19.049 -58.192 22.483 1.00 25.42 525 ALA A C 1
ATOM 4087 O O . ALA A 1 525 ? 18.981 -59.364 22.137 1.00 25.42 525 ALA A O 1
ATOM 4088 N N . PRO A 1 526 ? 20.144 -57.770 23.180 1.00 46.69 526 PRO A N 1
ATOM 4089 C CA . PRO A 1 526 ? 20.909 -56.494 23.248 1.00 46.69 526 PRO A CA 1
ATOM 4090 C C . PRO A 1 526 ? 22.434 -56.713 22.974 1.00 46.69 526 PRO A C 1
ATOM 4092 O O . PRO A 1 526 ? 22.827 -57.851 22.813 1.00 46.69 526 PRO A O 1
ATOM 4095 N N . PHE A 1 527 ? 23.305 -55.683 22.945 1.00 26.80 527 PHE A N 1
ATOM 4096 C CA . PHE A 1 527 ? 24.672 -55.691 23.544 1.00 26.80 527 PHE A CA 1
ATOM 4097 C C . PHE A 1 527 ? 25.400 -54.335 23.367 1.00 26.80 527 PHE A C 1
ATOM 4099 O O . PHE A 1 527 ? 25.159 -53.590 22.421 1.00 26.80 527 PHE A O 1
ATOM 4106 N N . LEU A 1 528 ? 26.242 -54.021 24.356 1.00 26.36 528 LEU A N 1
ATOM 4107 C CA . LEU A 1 528 ? 26.911 -52.754 24.687 1.00 26.36 528 LEU A CA 1
ATOM 4108 C C . LEU A 1 528 ? 28.409 -52.759 24.298 1.00 26.36 528 LEU A C 1
ATOM 4110 O O . LEU A 1 528 ? 29.022 -53.816 24.325 1.00 26.36 528 LEU A O 1
ATOM 4114 N N . PHE A 1 529 ? 28.951 -51.545 24.084 1.00 29.17 529 PHE A N 1
ATOM 4115 C CA . PHE A 1 529 ? 30.359 -51.075 24.126 1.00 29.17 529 PHE A CA 1
ATOM 4116 C C . PHE A 1 529 ? 31.448 -51.741 23.256 1.00 29.17 529 PHE A C 1
ATOM 4118 O O . PHE A 1 529 ? 31.832 -52.870 23.506 1.00 29.17 529 PHE A O 1
ATOM 4125 N N . GLU A 1 530 ? 32.070 -50.953 22.360 1.00 23.02 530 GLU A N 1
ATOM 4126 C CA . GLU A 1 530 ? 33.512 -50.603 22.402 1.00 23.02 530 GLU A CA 1
ATOM 4127 C C . GLU A 1 530 ? 33.905 -49.655 21.247 1.00 23.02 530 GLU A C 1
ATOM 4129 O O . GLU A 1 530 ? 33.420 -49.780 20.125 1.00 23.02 530 GLU A O 1
ATOM 4134 N N . ALA A 1 531 ? 34.788 -48.689 21.522 1.00 35.78 531 ALA A N 1
ATOM 4135 C CA . ALA A 1 531 ? 35.379 -47.776 20.538 1.00 35.78 531 ALA A CA 1
ATOM 4136 C C . ALA A 1 531 ? 36.850 -48.146 20.285 1.00 35.78 531 ALA A C 1
ATOM 4138 O O . ALA A 1 531 ? 37.583 -48.345 21.253 1.00 35.78 531 ALA A O 1
ATOM 4139 N N . PRO A 1 532 ? 37.305 -48.198 19.018 1.00 28.64 532 PRO A N 1
ATOM 4140 C CA . PRO A 1 532 ? 38.645 -47.676 18.688 1.00 28.64 532 PRO A CA 1
ATOM 4141 C C . PRO A 1 532 ? 38.760 -47.144 17.230 1.00 28.64 532 PRO A C 1
ATOM 4143 O O . PRO A 1 532 ? 37.861 -47.342 16.416 1.00 28.64 532 PRO A O 1
ATOM 4146 N N . PRO A 1 533 ? 39.916 -46.611 16.793 1.00 30.39 533 PRO A N 1
ATOM 4147 C CA . PRO A 1 533 ? 40.691 -45.498 17.330 1.00 30.39 533 PRO A CA 1
ATOM 4148 C C . PRO A 1 533 ? 40.761 -44.320 16.323 1.00 30.39 533 PRO A C 1
ATOM 4150 O O . PRO A 1 533 ? 40.406 -44.440 15.149 1.00 30.39 533 PRO A O 1
ATOM 4153 N N . PHE A 1 534 ? 41.261 -43.171 16.788 1.00 35.00 534 PHE A N 1
ATOM 4154 C CA . PHE A 1 534 ? 41.577 -41.992 15.971 1.00 35.00 534 PHE A CA 1
ATOM 4155 C C . PHE A 1 534 ? 42.394 -42.360 14.715 1.00 35.00 534 PHE A C 1
ATOM 4157 O O . PHE A 1 534 ? 43.536 -42.808 14.815 1.00 35.00 534 PHE A O 1
ATOM 4164 N N . ARG A 1 535 ? 41.828 -42.102 13.528 1.00 26.33 535 ARG A N 1
ATOM 4165 C CA . ARG A 1 535 ? 42.582 -41.950 12.274 1.00 26.33 535 ARG A CA 1
ATOM 4166 C C . ARG A 1 535 ? 42.819 -40.457 12.015 1.00 26.33 535 ARG A C 1
ATOM 4168 O O . ARG A 1 535 ? 41.893 -39.672 12.224 1.00 26.33 535 ARG A O 1
ATOM 4175 N N . PRO A 1 536 ? 44.015 -40.049 11.556 1.00 29.62 536 PRO A N 1
ATOM 4176 C CA . PRO A 1 536 ? 44.288 -38.659 11.206 1.00 29.62 536 PRO A CA 1
ATOM 4177 C C . PRO A 1 536 ? 43.338 -38.231 10.084 1.00 29.62 536 PRO A C 1
ATOM 4179 O O . PRO A 1 536 ? 43.197 -38.936 9.082 1.00 29.62 536 PRO A O 1
ATOM 4182 N N . ALA A 1 537 ? 42.640 -37.110 10.286 1.00 29.83 537 ALA A N 1
ATOM 4183 C CA . ALA A 1 537 ? 41.680 -36.590 9.325 1.00 29.83 537 ALA A CA 1
ATOM 4184 C C . ALA A 1 537 ? 42.376 -36.358 7.979 1.00 29.83 537 ALA A C 1
ATOM 4186 O O . ALA A 1 537 ? 43.335 -35.591 7.881 1.00 29.83 537 ALA A O 1
ATOM 4187 N N . ALA A 1 538 ? 41.884 -37.053 6.954 1.00 31.14 538 ALA A N 1
ATOM 4188 C CA . ALA A 1 538 ? 42.269 -36.833 5.575 1.00 31.14 538 ALA A CA 1
ATOM 4189 C C . ALA A 1 538 ? 42.112 -35.345 5.231 1.00 31.14 538 ALA A C 1
ATOM 4191 O O . ALA A 1 538 ? 41.105 -34.717 5.568 1.00 31.14 538 ALA A O 1
ATOM 4192 N N . THR A 1 539 ? 43.114 -34.782 4.563 1.00 38.66 539 THR A N 1
ATOM 4193 C CA . THR A 1 539 ? 43.081 -33.425 4.021 1.00 38.66 539 THR A CA 1
ATOM 4194 C C . THR A 1 539 ? 42.005 -33.383 2.938 1.00 38.66 539 THR A C 1
ATOM 4196 O O . THR A 1 539 ? 42.236 -33.746 1.787 1.00 38.66 539 THR A O 1
ATOM 4199 N N . THR A 1 540 ? 40.781 -33.029 3.326 1.00 40.31 540 THR A N 1
ATOM 4200 C CA . THR A 1 540 ? 39.652 -32.924 2.401 1.00 40.31 540 THR A CA 1
ATOM 4201 C C . THR A 1 540 ? 39.920 -31.739 1.477 1.00 40.31 540 THR A C 1
ATOM 4203 O O . THR A 1 540 ? 39.831 -30.586 1.896 1.00 40.31 540 THR A O 1
ATOM 4206 N N . VAL A 1 541 ? 40.296 -32.003 0.225 1.00 48.28 541 VAL A N 1
ATOM 4207 C CA . VAL A 1 541 ? 40.408 -30.958 -0.797 1.00 48.28 541 VAL A CA 1
ATOM 4208 C C . VAL A 1 541 ? 38.994 -30.453 -1.077 1.00 48.28 541 VAL A C 1
ATOM 4210 O O . VAL A 1 541 ? 38.180 -31.151 -1.679 1.00 48.28 541 VAL A O 1
ATOM 4213 N N . HIS A 1 542 ? 38.672 -29.260 -0.582 1.00 55.41 542 HIS A N 1
ATOM 4214 C CA . HIS A 1 542 ? 37.388 -28.626 -0.850 1.00 55.41 542 HIS A CA 1
ATOM 4215 C C . HIS A 1 542 ? 37.393 -28.033 -2.264 1.00 55.41 542 HIS A C 1
ATOM 4217 O O . HIS A 1 542 ? 38.331 -27.334 -2.643 1.00 55.41 542 HIS A O 1
ATOM 4223 N N . ALA A 1 543 ? 36.343 -28.312 -3.040 1.00 66.12 543 ALA A N 1
ATOM 4224 C CA . ALA A 1 543 ? 36.135 -27.688 -4.343 1.00 66.12 543 ALA A CA 1
ATOM 4225 C C . ALA A 1 543 ? 35.892 -26.176 -4.196 1.00 66.12 543 ALA A C 1
ATOM 4227 O O . ALA A 1 543 ? 35.305 -25.736 -3.203 1.00 66.12 543 ALA A O 1
ATOM 4228 N N . ASP A 1 544 ? 36.319 -25.403 -5.196 1.00 81.69 544 ASP A N 1
ATOM 4229 C CA . ASP A 1 544 ? 36.073 -23.962 -5.264 1.00 81.69 544 ASP A CA 1
ATOM 4230 C C . ASP A 1 544 ? 34.568 -23.653 -5.228 1.00 81.69 544 ASP A C 1
ATOM 4232 O O . ASP A 1 544 ? 33.758 -24.315 -5.884 1.00 81.69 544 ASP A O 1
ATOM 4236 N N . GLU A 1 545 ? 34.190 -22.615 -4.481 1.00 86.44 545 GLU A N 1
ATOM 4237 C CA . GLU A 1 545 ? 32.805 -22.151 -4.382 1.00 86.44 545 GLU A CA 1
ATOM 4238 C C . GLU A 1 545 ? 32.648 -20.800 -5.076 1.00 86.44 545 GLU A C 1
ATOM 4240 O O . GLU A 1 545 ? 33.377 -19.849 -4.800 1.00 86.44 545 GLU A O 1
ATOM 4245 N N . ILE A 1 546 ? 31.680 -20.715 -5.992 1.00 91.94 546 ILE A N 1
ATOM 4246 C CA . ILE A 1 546 ? 31.366 -19.501 -6.748 1.00 91.94 546 ILE A CA 1
ATOM 4247 C C . ILE A 1 546 ? 29.984 -19.019 -6.327 1.00 91.94 546 ILE A C 1
ATOM 4249 O O . ILE A 1 546 ? 28.990 -19.727 -6.509 1.00 91.94 546 ILE A O 1
ATOM 4253 N N . LEU A 1 547 ? 29.923 -17.801 -5.797 1.00 93.94 547 LEU A N 1
ATOM 4254 C CA . LEU A 1 547 ? 28.693 -17.130 -5.413 1.00 93.94 547 LEU A CA 1
ATOM 4255 C C . LEU A 1 547 ? 28.419 -15.957 -6.354 1.00 93.94 547 LEU A C 1
ATOM 4257 O O . LEU A 1 547 ? 29.197 -15.009 -6.442 1.00 93.94 547 LEU A O 1
ATOM 4261 N N . SER A 1 548 ? 27.277 -16.002 -7.031 1.00 94.75 548 SER A N 1
ATOM 4262 C CA . SER A 1 548 ? 26.743 -14.869 -7.785 1.00 94.75 548 SER A CA 1
ATOM 4263 C C . SER A 1 548 ? 26.264 -13.788 -6.820 1.00 94.75 548 SER A C 1
ATOM 4265 O O . SER A 1 548 ? 25.410 -14.068 -5.981 1.00 94.75 548 SER A O 1
ATOM 4267 N N . TRP A 1 549 ? 26.790 -12.570 -6.945 1.00 95.56 549 TRP A N 1
ATOM 4268 C CA . TRP A 1 549 ? 26.508 -11.428 -6.073 1.00 95.56 549 TRP A CA 1
ATOM 4269 C C . TRP A 1 549 ? 25.547 -10.448 -6.751 1.00 95.56 549 TRP A C 1
ATOM 4271 O O . TRP A 1 549 ? 25.854 -9.905 -7.817 1.00 95.56 549 TRP A O 1
ATOM 4281 N N . THR A 1 550 ? 24.385 -10.195 -6.143 1.00 90.06 550 THR A N 1
ATOM 4282 C CA . THR A 1 550 ? 23.376 -9.284 -6.713 1.00 90.06 550 THR A CA 1
ATOM 4283 C C . THR A 1 550 ? 23.508 -7.839 -6.247 1.00 90.06 550 THR A C 1
ATOM 4285 O O . THR A 1 550 ? 24.008 -7.605 -5.160 1.00 90.06 550 THR A O 1
ATOM 4288 N N . ASN A 1 551 ? 22.945 -6.895 -7.000 1.00 83.88 551 ASN A N 1
ATOM 4289 C CA . ASN A 1 551 ? 22.808 -5.468 -6.656 1.00 83.88 551 ASN A CA 1
ATOM 4290 C C . ASN A 1 551 ? 24.119 -4.667 -6.633 1.00 83.88 551 ASN A C 1
ATOM 4292 O O . ASN A 1 551 ? 25.160 -5.130 -6.162 1.00 83.88 551 ASN A O 1
ATOM 4296 N N . GLU A 1 552 ? 24.042 -3.438 -7.148 1.00 81.38 552 GLU A N 1
ATOM 4297 C CA . GLU A 1 552 ? 25.169 -2.502 -7.174 1.00 81.38 552 GLU A CA 1
ATOM 4298 C C . GLU A 1 552 ? 25.556 -2.060 -5.762 1.00 81.38 552 GLU A C 1
ATOM 4300 O O . GLU A 1 552 ? 26.723 -2.205 -5.399 1.00 81.38 552 GLU A O 1
ATOM 4305 N N . ASP A 1 553 ? 24.576 -1.646 -4.947 1.00 85.12 553 ASP A N 1
ATOM 4306 C CA . ASP A 1 553 ? 24.769 -1.449 -3.509 1.00 85.12 553 ASP A CA 1
ATOM 4307 C C . ASP A 1 553 ? 24.931 -2.813 -2.818 1.00 85.12 553 ASP A C 1
ATOM 4309 O O . ASP A 1 553 ? 23.992 -3.623 -2.811 1.00 85.12 553 ASP A O 1
ATOM 4313 N N . PRO A 1 554 ? 26.110 -3.099 -2.234 1.00 84.00 554 PRO A N 1
ATOM 4314 C CA . PRO A 1 554 ? 26.398 -4.414 -1.702 1.00 84.00 554 PRO A CA 1
ATOM 4315 C C . PRO A 1 554 ? 25.674 -4.695 -0.365 1.00 84.00 554 PRO A C 1
ATOM 4317 O O . PRO A 1 554 ? 25.700 -5.831 0.113 1.00 84.00 554 PRO A O 1
ATOM 4320 N N . ARG A 1 555 ? 25.011 -3.690 0.236 1.00 85.50 555 ARG A N 1
ATOM 4321 C CA . ARG A 1 555 ? 24.307 -3.779 1.531 1.00 85.50 555 ARG A CA 1
ATOM 4322 C C . ARG A 1 555 ? 22.925 -4.427 1.453 1.00 85.50 555 ARG A C 1
ATOM 4324 O O . ARG A 1 555 ? 22.410 -4.858 2.481 1.00 85.50 555 ARG A O 1
ATOM 4331 N N . ASP A 1 556 ? 22.357 -4.542 0.256 1.00 84.38 556 ASP A N 1
ATOM 4332 C CA . ASP A 1 556 ? 21.064 -5.202 0.015 1.00 84.38 556 ASP A CA 1
ATOM 4333 C C . ASP A 1 556 ? 21.202 -6.408 -0.926 1.00 84.38 556 ASP A C 1
ATOM 4335 O O . ASP A 1 556 ? 20.261 -6.830 -1.599 1.00 84.38 556 ASP A O 1
ATOM 4339 N N . SER A 1 557 ? 22.407 -6.967 -1.013 1.00 91.44 557 SER A N 1
ATOM 4340 C CA . SER A 1 557 ? 22.738 -8.058 -1.922 1.00 91.44 557 SER A CA 1
ATOM 4341 C C . SER A 1 557 ? 22.326 -9.440 -1.429 1.00 91.44 557 SER A C 1
ATOM 4343 O O . SER A 1 557 ? 22.383 -9.765 -0.245 1.00 91.44 557 SER A O 1
ATOM 4345 N N . VAL A 1 558 ? 22.036 -10.325 -2.377 1.00 94.31 558 VAL A N 1
ATOM 4346 C CA . VAL A 1 558 ? 21.923 -11.769 -2.176 1.00 94.31 558 VAL A CA 1
ATOM 4347 C C . VAL A 1 558 ? 23.101 -12.445 -2.870 1.00 94.31 558 VAL A C 1
ATOM 4349 O O . VAL A 1 558 ? 23.454 -12.089 -3.995 1.00 94.31 558 VAL A O 1
ATOM 4352 N N . LEU A 1 559 ? 23.703 -13.431 -2.205 1.00 94.88 559 LEU A N 1
ATOM 4353 C CA . LEU A 1 559 ? 24.737 -14.283 -2.780 1.00 94.88 559 LEU A CA 1
ATOM 4354 C C . LEU A 1 559 ? 24.216 -15.712 -2.879 1.00 94.88 559 LEU A C 1
ATOM 4356 O O . LEU A 1 559 ? 23.748 -16.291 -1.894 1.00 94.88 559 LEU A O 1
ATOM 4360 N N . PHE A 1 560 ? 24.293 -16.292 -4.069 1.00 93.75 560 PHE A N 1
ATOM 4361 C CA . PHE A 1 560 ? 23.724 -17.607 -4.350 1.00 93.75 560 PHE A CA 1
ATOM 4362 C C . PHE A 1 560 ? 24.595 -18.406 -5.319 1.00 93.75 560 PHE A C 1
ATOM 4364 O O . PHE A 1 560 ? 25.356 -17.843 -6.103 1.00 93.75 560 PHE A O 1
ATOM 4371 N N . ASN A 1 561 ? 24.453 -19.725 -5.278 1.00 91.12 561 ASN A N 1
ATOM 4372 C CA . ASN A 1 561 ? 25.068 -20.656 -6.222 1.00 91.12 561 ASN A CA 1
ATOM 4373 C C . ASN A 1 561 ? 23.994 -21.585 -6.820 1.00 91.12 561 ASN A C 1
ATOM 4375 O O . ASN A 1 561 ? 22.793 -21.349 -6.660 1.00 91.12 561 ASN A O 1
ATOM 4379 N N . SER A 1 562 ? 24.406 -22.644 -7.523 1.00 81.88 562 SER A N 1
ATOM 4380 C CA . SER A 1 562 ? 23.483 -23.638 -8.095 1.00 81.88 562 SER A CA 1
ATOM 4381 C C . SER A 1 562 ? 22.610 -24.343 -7.045 1.00 81.88 562 SER A C 1
ATOM 4383 O O . SER A 1 562 ? 21.515 -24.794 -7.374 1.00 81.88 562 SER A O 1
ATOM 4385 N N . GLY A 1 563 ? 23.055 -24.396 -5.785 1.00 77.75 563 GLY A N 1
ATOM 4386 C CA . GLY A 1 563 ? 22.325 -24.956 -4.646 1.00 77.75 563 GLY A CA 1
ATOM 4387 C C . GLY A 1 563 ? 21.344 -23.990 -3.971 1.00 77.75 563 GLY A C 1
ATOM 4388 O O . GLY A 1 563 ? 20.637 -24.398 -3.052 1.00 77.75 563 GLY A O 1
ATOM 4389 N N . GLY A 1 564 ? 21.266 -22.730 -4.412 1.00 84.50 564 GLY A N 1
ATOM 4390 C CA . GLY A 1 564 ? 20.363 -21.713 -3.870 1.00 84.50 564 GLY A CA 1
ATOM 4391 C C . GLY A 1 564 ? 21.082 -20.582 -3.134 1.00 84.50 564 GLY A C 1
ATOM 4392 O O . GLY A 1 564 ? 22.270 -20.332 -3.334 1.00 84.50 564 GLY A O 1
ATOM 4393 N N . ILE A 1 565 ? 20.332 -19.844 -2.311 1.00 89.81 565 ILE A N 1
ATOM 4394 C CA . ILE A 1 565 ? 20.843 -18.672 -1.585 1.00 89.81 565 ILE A CA 1
ATOM 4395 C C . ILE A 1 565 ? 21.767 -19.123 -0.454 1.00 89.81 565 ILE A C 1
ATOM 4397 O O . ILE A 1 565 ? 21.339 -19.861 0.434 1.00 89.81 565 ILE A O 1
ATOM 4401 N N . VAL A 1 566 ? 23.000 -18.620 -0.455 1.00 91.75 566 VAL A N 1
ATOM 4402 C CA . VAL A 1 566 ? 24.010 -18.888 0.578 1.00 91.75 566 VAL A CA 1
ATOM 4403 C C . VAL A 1 566 ? 24.060 -17.746 1.588 1.00 91.75 566 VAL A C 1
ATOM 4405 O O . VAL A 1 566 ? 23.994 -18.005 2.791 1.00 91.75 566 VAL A O 1
ATOM 4408 N N . TYR A 1 567 ? 24.089 -16.498 1.106 1.00 94.88 567 TYR A N 1
ATOM 4409 C CA . TYR A 1 567 ? 24.063 -15.300 1.944 1.00 94.88 567 TYR A CA 1
ATOM 4410 C C . TYR A 1 567 ? 23.010 -14.287 1.493 1.00 94.88 567 TYR A C 1
ATOM 4412 O O . TYR A 1 567 ? 22.664 -14.200 0.314 1.00 94.88 567 TYR A O 1
ATOM 4420 N N . ARG A 1 568 ? 22.524 -13.482 2.437 1.00 94.25 568 ARG A N 1
ATOM 4421 C CA . ARG A 1 568 ? 21.662 -12.326 2.180 1.00 94.25 568 ARG A CA 1
ATOM 4422 C C . ARG A 1 568 ? 22.045 -11.182 3.108 1.00 94.25 568 ARG A C 1
ATOM 4424 O O . ARG A 1 568 ? 21.961 -11.337 4.323 1.00 94.25 568 ARG A O 1
ATOM 4431 N N . PHE A 1 569 ? 22.401 -10.044 2.536 1.00 93.62 569 PHE A N 1
ATOM 4432 C CA . PHE A 1 569 ? 22.470 -8.780 3.249 1.00 93.62 569 PHE A CA 1
ATOM 4433 C C . PHE A 1 569 ? 21.078 -8.142 3.301 1.00 93.62 569 PHE A C 1
ATOM 4435 O O . PHE A 1 569 ? 20.303 -8.227 2.347 1.00 93.62 569 PHE A O 1
ATOM 4442 N N . GLN A 1 570 ? 20.746 -7.554 4.444 1.00 87.88 570 GLN A N 1
ATOM 4443 C CA . GLN A 1 570 ? 19.513 -6.804 4.641 1.00 87.88 570 GLN A CA 1
ATOM 4444 C C . GLN A 1 570 ? 19.798 -5.613 5.544 1.00 87.88 570 GLN A C 1
ATOM 4446 O O . GLN A 1 570 ? 20.212 -5.796 6.693 1.00 87.88 570 GLN A O 1
ATOM 4451 N N . THR A 1 571 ? 19.542 -4.409 5.044 1.00 86.12 571 THR A N 1
ATOM 4452 C CA . THR A 1 571 ? 19.718 -3.181 5.820 1.00 86.12 571 THR A CA 1
ATOM 4453 C C . THR A 1 571 ? 18.393 -2.729 6.423 1.00 86.12 571 THR A C 1
ATOM 4455 O O . THR A 1 571 ? 17.363 -2.667 5.759 1.00 86.12 571 THR A O 1
ATOM 4458 N N . THR A 1 572 ? 18.368 -2.460 7.726 1.00 80.31 572 THR A N 1
ATOM 4459 C CA . THR A 1 572 ? 17.174 -1.985 8.438 1.00 80.31 572 THR A CA 1
ATOM 4460 C C . THR A 1 572 ? 17.598 -1.021 9.537 1.00 80.31 572 THR A C 1
ATOM 4462 O O . THR A 1 572 ? 18.414 -1.376 10.382 1.00 80.31 572 THR A O 1
ATOM 4465 N N . LYS A 1 573 ? 17.047 0.202 9.535 1.00 81.06 573 LYS A N 1
ATOM 4466 C CA . LYS A 1 573 ? 17.297 1.233 10.565 1.00 81.06 573 LYS A CA 1
ATOM 4467 C C . LYS A 1 573 ? 18.792 1.485 10.847 1.00 81.06 573 LYS A C 1
ATOM 4469 O O . LYS A 1 573 ? 19.195 1.573 12.000 1.00 81.06 573 LYS A O 1
ATOM 4474 N N . GLY A 1 574 ? 19.617 1.567 9.801 1.00 80.00 574 GLY A N 1
ATOM 4475 C CA . GLY A 1 574 ? 21.058 1.807 9.952 1.00 80.00 574 GLY A CA 1
ATOM 4476 C C . GLY A 1 574 ? 21.868 0.592 10.417 1.00 80.00 574 GLY A C 1
ATOM 4477 O O . GLY A 1 574 ? 23.027 0.749 10.777 1.00 80.00 574 GLY A O 1
ATOM 4478 N N . ILE A 1 575 ? 21.302 -0.620 10.381 1.00 85.81 575 ILE A N 1
ATOM 4479 C CA . ILE A 1 575 ? 22.026 -1.868 10.653 1.00 85.81 575 ILE A CA 1
ATOM 4480 C C . ILE A 1 575 ? 21.925 -2.782 9.433 1.00 85.81 575 ILE A C 1
ATOM 4482 O O . ILE A 1 575 ? 20.824 -3.157 9.028 1.00 85.81 575 ILE A O 1
ATOM 4486 N N . THR A 1 576 ? 23.060 -3.183 8.862 1.00 90.81 576 THR A N 1
ATOM 4487 C CA . THR A 1 576 ? 23.110 -4.226 7.828 1.00 90.81 576 THR A CA 1
ATOM 4488 C C . THR A 1 576 ? 23.363 -5.576 8.481 1.00 90.81 576 THR A C 1
ATOM 4490 O O . THR A 1 576 ? 24.390 -5.789 9.120 1.00 90.81 576 THR A O 1
ATOM 4493 N N . THR A 1 577 ? 22.430 -6.508 8.313 1.00 93.44 577 THR A N 1
ATOM 4494 C CA . THR A 1 577 ? 22.544 -7.883 8.813 1.00 93.44 577 THR A CA 1
ATOM 4495 C C . THR A 1 577 ? 22.892 -8.830 7.669 1.00 93.44 577 THR A C 1
ATOM 4497 O O . THR A 1 577 ? 22.204 -8.844 6.649 1.00 93.44 577 THR A O 1
ATOM 4500 N N . LEU A 1 578 ? 23.934 -9.644 7.846 1.00 95.50 578 LEU A N 1
ATOM 4501 C CA . LEU A 1 578 ? 24.283 -10.750 6.958 1.00 95.50 578 LEU A CA 1
ATOM 4502 C C . LEU A 1 578 ? 23.644 -12.038 7.479 1.00 95.50 578 LEU A C 1
ATOM 4504 O O . LEU A 1 578 ? 24.028 -12.560 8.527 1.00 95.50 578 LEU A O 1
ATOM 4508 N N . TRP A 1 579 ? 22.696 -12.576 6.725 1.00 92.94 579 TRP A N 1
ATOM 4509 C CA . TRP A 1 579 ? 22.076 -13.873 6.965 1.00 92.94 579 TRP A CA 1
ATOM 4510 C C . TRP A 1 579 ? 22.789 -14.956 6.164 1.00 92.94 579 TRP A C 1
ATOM 4512 O O . TRP A 1 579 ? 23.096 -14.752 4.990 1.00 92.94 579 TRP A O 1
ATOM 4522 N N . ARG A 1 580 ? 23.001 -16.124 6.773 1.00 92.19 580 ARG A N 1
ATOM 4523 C CA . ARG A 1 580 ? 23.564 -17.312 6.125 1.00 92.19 580 ARG A CA 1
ATOM 4524 C C . ARG A 1 580 ? 22.596 -18.486 6.186 1.00 92.19 580 ARG A C 1
ATOM 4526 O O . ARG A 1 580 ? 22.092 -18.822 7.259 1.00 92.19 580 ARG A O 1
ATOM 4533 N N . THR A 1 581 ? 22.399 -19.153 5.054 1.00 89.00 581 THR A N 1
ATOM 4534 C CA . THR A 1 581 ? 21.615 -20.393 4.969 1.00 89.00 581 THR A CA 1
ATOM 4535 C C . THR A 1 581 ? 22.422 -21.584 5.491 1.00 89.00 581 THR A C 1
ATOM 4537 O O . THR A 1 581 ? 23.576 -21.785 5.103 1.00 89.00 581 THR A O 1
ATOM 4540 N N . MET A 1 582 ? 21.822 -22.402 6.358 1.00 77.62 582 MET A N 1
ATOM 4541 C CA . MET A 1 582 ? 22.458 -23.607 6.899 1.00 77.62 582 MET A CA 1
ATOM 4542 C C . MET A 1 582 ? 22.133 -24.831 6.029 1.00 77.62 582 MET A C 1
ATOM 4544 O O . MET A 1 582 ? 20.977 -25.080 5.714 1.00 77.62 582 MET A O 1
ATOM 4548 N N . LYS A 1 583 ? 23.141 -25.638 5.662 1.00 60.38 583 LYS A N 1
ATOM 4549 C CA . LYS A 1 583 ? 22.944 -26.836 4.813 1.00 60.38 583 LYS A CA 1
ATOM 4550 C C . LYS A 1 583 ? 22.145 -27.965 5.497 1.00 60.38 583 LYS A C 1
ATOM 4552 O O . LYS A 1 583 ? 21.633 -28.831 4.802 1.00 60.38 583 LYS A O 1
ATOM 4557 N N . ALA A 1 584 ? 22.047 -27.966 6.832 1.00 51.88 584 ALA A N 1
ATOM 4558 C CA . ALA A 1 584 ? 21.492 -29.075 7.627 1.00 51.88 584 ALA A CA 1
ATOM 4559 C C . ALA A 1 584 ? 20.140 -28.778 8.312 1.00 51.88 584 ALA A C 1
ATOM 4561 O O . ALA A 1 584 ? 19.519 -29.682 8.860 1.00 51.88 584 ALA A O 1
ATOM 4562 N N . GLN A 1 585 ? 19.678 -27.527 8.302 1.00 46.19 585 GLN A N 1
ATOM 4563 C CA . GLN A 1 585 ? 18.397 -27.105 8.873 1.00 46.19 585 GLN A CA 1
ATOM 4564 C C . GLN A 1 585 ? 17.802 -26.070 7.925 1.00 46.19 585 GLN A C 1
ATOM 4566 O O . GLN A 1 585 ? 18.529 -25.203 7.449 1.00 46.19 585 GLN A O 1
ATOM 4571 N N . THR A 1 586 ? 16.501 -26.119 7.652 1.00 51.97 586 THR A N 1
ATOM 4572 C CA . THR A 1 586 ? 15.769 -25.160 6.799 1.00 51.97 586 THR A CA 1
ATOM 4573 C C . THR A 1 586 ? 15.657 -23.755 7.426 1.00 51.97 586 THR A C 1
ATOM 4575 O O . THR A 1 586 ? 14.632 -23.091 7.294 1.00 51.97 586 THR A O 1
ATOM 4578 N N . GLY A 1 587 ? 16.692 -23.303 8.141 1.00 60.47 587 GLY A N 1
ATOM 4579 C CA . GLY A 1 587 ? 16.775 -22.034 8.854 1.00 60.47 587 GLY A CA 1
ATOM 4580 C C . GLY A 1 587 ? 17.948 -21.169 8.385 1.00 60.47 587 GLY A C 1
ATOM 4581 O O . GLY A 1 587 ? 18.952 -21.652 7.853 1.00 60.47 587 GLY A O 1
ATOM 4582 N N . GLN A 1 588 ? 17.809 -19.861 8.594 1.00 78.88 588 GLN A N 1
ATOM 4583 C CA . GLN A 1 588 ? 18.872 -18.875 8.399 1.00 78.88 588 GLN A CA 1
ATOM 4584 C C . GLN A 1 588 ? 19.467 -18.504 9.758 1.00 78.88 588 GLN A C 1
ATOM 4586 O O . GLN A 1 588 ? 18.732 -18.345 10.731 1.00 78.88 588 GLN A O 1
ATOM 4591 N N . ARG A 1 589 ? 20.791 -18.339 9.825 1.00 86.62 589 ARG A N 1
ATOM 4592 C CA . ARG A 1 589 ? 21.471 -17.767 10.995 1.00 86.62 589 ARG A CA 1
ATOM 4593 C C . ARG A 1 589 ? 21.988 -16.372 10.677 1.00 86.62 589 ARG A C 1
ATOM 4595 O O . ARG A 1 589 ? 22.371 -16.102 9.539 1.00 86.62 589 ARG A O 1
ATOM 4602 N N . VAL A 1 590 ? 22.069 -15.518 11.689 1.00 89.94 590 VAL A N 1
ATOM 4603 C CA . VAL A 1 590 ? 22.800 -14.253 11.578 1.00 89.94 590 VAL A CA 1
ATOM 4604 C C . VAL A 1 590 ? 24.296 -14.564 11.601 1.00 89.94 590 VAL A C 1
ATOM 4606 O O . VAL A 1 590 ? 24.795 -15.125 12.573 1.00 89.94 590 VAL A O 1
ATOM 4609 N N . ALA A 1 591 ? 24.991 -14.254 10.510 1.00 89.88 591 ALA A N 1
ATOM 4610 C CA . ALA A 1 591 ? 26.437 -14.405 10.376 1.00 89.88 591 ALA A CA 1
ATOM 4611 C C . ALA A 1 591 ? 27.184 -13.120 10.752 1.00 89.88 591 ALA A C 1
ATOM 4613 O O . ALA A 1 591 ? 28.262 -13.200 11.335 1.00 89.88 591 ALA A O 1
ATOM 4614 N N . ALA A 1 592 ? 26.609 -11.949 10.459 1.00 92.31 592 ALA A N 1
ATOM 4615 C CA . ALA A 1 592 ? 27.160 -10.668 10.883 1.00 92.31 592 ALA A CA 1
ATOM 4616 C C . ALA A 1 592 ? 26.085 -9.582 11.048 1.00 92.31 592 ALA A C 1
ATOM 4618 O O . ALA A 1 592 ? 25.011 -9.669 10.447 1.00 92.31 592 ALA A O 1
ATOM 4619 N N . LYS A 1 593 ? 26.388 -8.545 11.830 1.00 91.75 593 LYS A N 1
ATOM 4620 C CA . LYS A 1 593 ? 25.629 -7.291 11.936 1.00 91.75 593 LYS A CA 1
ATOM 4621 C C . LYS A 1 593 ? 26.590 -6.113 11.884 1.00 91.75 593 LYS A C 1
ATOM 4623 O O . LYS A 1 593 ? 27.607 -6.133 12.560 1.00 91.75 593 LYS A O 1
ATOM 4628 N N . ILE A 1 594 ? 26.265 -5.102 11.098 1.00 90.94 594 ILE A N 1
ATOM 4629 C CA . ILE A 1 594 ? 27.127 -3.947 10.849 1.00 90.94 594 ILE A CA 1
ATOM 4630 C C . ILE A 1 594 ? 26.305 -2.700 11.144 1.00 90.94 594 ILE A C 1
ATOM 4632 O O . ILE A 1 594 ? 25.272 -2.486 10.509 1.00 90.94 594 ILE A O 1
ATOM 4636 N N . GLU A 1 595 ? 26.737 -1.912 12.121 1.00 87.69 595 GLU A N 1
ATOM 4637 C CA . GLU A 1 595 ? 26.043 -0.715 12.590 1.00 87.69 595 GLU A CA 1
ATOM 4638 C C . GLU A 1 595 ? 26.631 0.535 11.934 1.00 87.69 595 GLU A C 1
ATOM 4640 O O . GLU A 1 595 ? 27.792 0.898 12.153 1.00 87.69 595 GLU A O 1
ATOM 4645 N N . TRP A 1 596 ? 25.821 1.201 11.114 1.00 80.81 596 TRP A N 1
ATOM 4646 C CA . TRP A 1 596 ? 26.215 2.387 10.364 1.00 80.81 596 TRP A CA 1
ATOM 4647 C C . TRP A 1 596 ? 26.123 3.647 11.218 1.00 80.81 596 TRP A C 1
ATOM 4649 O O . TRP A 1 596 ? 25.192 3.827 12.003 1.00 80.81 596 TRP A O 1
ATOM 4659 N N . SER A 1 597 ? 27.092 4.545 11.038 1.00 67.44 597 SER A N 1
ATOM 4660 C CA . SER A 1 597 ? 27.037 5.874 11.638 1.00 67.44 597 SER A CA 1
ATOM 4661 C C . SER A 1 597 ? 25.960 6.723 10.951 1.00 67.44 597 SER A C 1
ATOM 4663 O O . SER A 1 597 ? 25.741 6.627 9.743 1.00 67.44 597 SER A O 1
ATOM 4665 N N . SER A 1 598 ? 25.286 7.585 11.714 1.00 59.94 598 SER A N 1
ATOM 4666 C CA . SER A 1 598 ? 24.258 8.504 11.200 1.00 59.94 598 SER A CA 1
ATOM 4667 C C . SER A 1 598 ? 24.808 9.591 10.265 1.00 59.94 598 SER A C 1
ATOM 4669 O O . SER A 1 598 ? 24.031 10.291 9.624 1.00 59.94 598 SER A O 1
ATOM 4671 N N . SER A 1 599 ? 26.132 9.730 10.173 1.00 58.25 599 SER A N 1
ATOM 4672 C CA . SER A 1 599 ? 26.840 10.712 9.347 1.00 58.25 599 SER A CA 1
ATOM 4673 C C . SER A 1 599 ? 27.202 10.215 7.940 1.00 58.25 599 SER A C 1
ATOM 4675 O O . SER A 1 599 ? 27.835 10.955 7.195 1.00 58.25 599 SER A O 1
ATOM 4677 N N . GLY A 1 600 ? 26.824 8.986 7.558 1.00 52.31 600 GLY A N 1
ATOM 4678 C CA . GLY A 1 600 ? 27.069 8.453 6.208 1.00 52.31 600 GLY A CA 1
ATOM 4679 C C . GLY A 1 600 ? 28.511 8.000 5.934 1.00 52.31 600 GLY A C 1
ATOM 4680 O O . GLY A 1 600 ? 28.861 7.779 4.778 1.00 52.31 600 GLY A O 1
ATOM 4681 N N . GLY A 1 601 ? 29.341 7.854 6.975 1.00 60.59 601 GLY A N 1
ATOM 4682 C CA . GLY A 1 601 ? 30.711 7.334 6.879 1.00 60.59 601 GLY A CA 1
ATOM 4683 C C . GLY A 1 601 ? 30.816 5.818 7.102 1.00 60.59 601 GLY A C 1
ATOM 4684 O O . GLY A 1 601 ? 29.811 5.106 7.161 1.00 60.59 601 GLY A O 1
ATOM 4685 N N . LEU A 1 602 ? 32.049 5.317 7.275 1.00 62.94 602 LEU A N 1
ATOM 4686 C CA . LEU A 1 602 ? 32.290 3.914 7.643 1.00 62.94 602 LEU A CA 1
ATOM 4687 C C . LEU A 1 602 ? 31.506 3.533 8.920 1.00 62.94 602 LEU A C 1
ATOM 4689 O O . LEU A 1 602 ? 31.330 4.371 9.813 1.00 62.94 602 LEU A O 1
ATOM 4693 N N . PRO A 1 603 ? 31.016 2.284 9.025 1.00 62.53 603 PRO A N 1
ATOM 4694 C CA . PRO A 1 603 ? 30.214 1.861 10.163 1.00 62.53 603 PRO A CA 1
ATOM 4695 C C . PRO A 1 603 ? 31.063 1.807 11.433 1.00 62.53 603 PRO A C 1
ATOM 4697 O O . PRO A 1 603 ? 32.234 1.428 11.396 1.00 62.53 603 PRO A O 1
ATOM 4700 N N . GLY A 1 604 ? 30.477 2.161 12.575 1.00 66.56 604 GLY A N 1
ATOM 4701 C CA . GLY A 1 604 ? 31.214 2.248 13.838 1.00 66.56 604 GLY A CA 1
ATOM 4702 C C . GLY A 1 604 ? 31.574 0.877 14.411 1.00 66.56 604 GLY A C 1
ATOM 4703 O O . GLY A 1 604 ? 32.695 0.675 14.873 1.00 66.56 604 GLY A O 1
ATOM 4704 N N . ARG A 1 605 ? 30.639 -0.079 14.349 1.00 81.56 605 ARG A N 1
ATOM 4705 C CA . ARG A 1 605 ? 30.763 -1.403 14.979 1.00 81.56 605 ARG A CA 1
ATOM 4706 C C . ARG A 1 605 ? 30.282 -2.506 14.042 1.00 81.56 605 ARG A C 1
ATOM 4708 O O . ARG A 1 605 ? 29.269 -2.354 13.361 1.00 81.56 605 ARG A O 1
ATOM 4715 N N . SER A 1 606 ? 31.005 -3.619 14.025 1.00 86.75 606 SER A N 1
ATOM 4716 C CA . SER A 1 606 ? 30.676 -4.821 13.260 1.00 86.75 606 SER A CA 1
ATOM 4717 C C . SER A 1 606 ? 30.759 -6.054 14.156 1.00 86.75 606 SER A C 1
ATOM 4719 O O . SER A 1 606 ? 31.801 -6.342 14.729 1.00 86.75 606 SER A O 1
ATOM 4721 N N . LEU A 1 607 ? 29.674 -6.812 14.246 1.00 90.19 607 LEU A N 1
ATOM 4722 C CA . LEU A 1 607 ? 29.620 -8.126 14.879 1.00 90.19 607 LEU A CA 1
ATOM 4723 C C . LEU A 1 607 ? 29.737 -9.190 13.787 1.00 90.19 607 LEU A C 1
ATOM 4725 O O . LEU A 1 607 ? 28.895 -9.213 12.891 1.00 90.19 607 LEU A O 1
ATOM 4729 N N . ILE A 1 608 ? 30.728 -10.079 13.847 1.00 88.31 608 ILE A N 1
ATOM 4730 C CA . ILE A 1 608 ? 30.845 -11.234 12.939 1.00 88.31 608 ILE A CA 1
ATOM 4731 C C . ILE A 1 608 ? 30.934 -12.501 13.790 1.00 88.31 608 ILE A C 1
ATOM 4733 O O . ILE A 1 608 ? 31.836 -12.665 14.605 1.00 88.31 608 ILE A O 1
ATOM 4737 N N . GLY A 1 609 ? 29.975 -13.412 13.625 1.00 85.38 609 GLY A N 1
ATOM 4738 C CA . GLY A 1 609 ? 29.822 -14.549 14.528 1.00 85.38 609 GLY A CA 1
ATOM 4739 C C . GLY A 1 609 ? 29.453 -14.095 15.944 1.00 85.38 609 GLY A C 1
ATOM 4740 O O . GLY A 1 609 ? 28.352 -13.593 16.158 1.00 85.38 609 GLY A O 1
ATOM 4741 N N . LYS A 1 610 ? 30.352 -14.319 16.909 1.00 80.44 610 LYS A N 1
ATOM 4742 C CA . LYS A 1 610 ? 30.194 -13.890 18.312 1.00 80.44 610 LYS A CA 1
ATOM 4743 C C . LYS A 1 610 ? 31.101 -12.715 18.687 1.00 80.44 610 LYS A C 1
ATOM 4745 O O . LYS A 1 610 ? 30.972 -12.204 19.794 1.00 80.44 610 LYS A O 1
ATOM 4750 N N . ASP A 1 611 ? 31.983 -12.310 17.779 1.00 83.00 611 ASP A N 1
ATOM 4751 C CA . ASP A 1 611 ? 33.063 -11.377 18.066 1.00 83.00 611 ASP A CA 1
ATOM 4752 C C . ASP A 1 611 ? 32.726 -9.981 17.527 1.00 83.00 611 ASP A C 1
ATOM 4754 O O . ASP A 1 611 ? 32.109 -9.833 16.464 1.00 83.00 611 ASP A O 1
ATOM 4758 N N . GLU A 1 612 ? 33.123 -8.957 18.281 1.00 86.44 612 GLU A N 1
ATOM 4759 C CA . GLU A 1 612 ? 32.920 -7.547 17.947 1.00 86.44 612 GLU A CA 1
ATOM 4760 C C . GLU A 1 612 ? 34.212 -6.921 17.412 1.00 86.44 612 GLU A C 1
ATOM 4762 O O . GLU A 1 612 ? 35.288 -7.082 17.987 1.00 86.44 612 GLU A O 1
ATOM 4767 N N . PHE A 1 613 ? 34.088 -6.173 16.316 1.00 84.50 613 PHE A N 1
ATOM 4768 C CA . PHE A 1 613 ? 35.180 -5.505 15.619 1.00 84.50 613 PHE A CA 1
ATOM 4769 C C . PHE A 1 613 ? 34.820 -4.048 15.330 1.00 84.50 613 PHE A C 1
ATOM 4771 O O . PHE A 1 613 ? 33.690 -3.732 14.944 1.00 84.50 613 PHE A O 1
ATOM 4778 N N . ALA A 1 614 ? 35.804 -3.153 15.423 1.00 84.56 614 ALA A N 1
ATOM 4779 C CA . ALA A 1 614 ? 35.692 -1.847 14.787 1.00 84.56 614 ALA A CA 1
ATOM 4780 C C . ALA A 1 614 ? 35.707 -2.053 13.268 1.00 84.56 614 ALA A C 1
ATOM 4782 O O . ALA A 1 614 ? 36.603 -2.713 12.737 1.00 84.56 614 ALA A O 1
ATOM 4783 N N . THR A 1 615 ? 34.740 -1.497 12.534 1.00 83.62 615 THR A N 1
ATOM 4784 C CA . THR A 1 615 ? 34.683 -1.769 11.087 1.00 83.62 615 THR A CA 1
ATOM 4785 C C . THR A 1 615 ? 35.906 -1.224 10.347 1.00 83.62 615 THR A C 1
ATOM 4787 O O . THR A 1 615 ? 36.322 -1.786 9.338 1.00 83.62 615 THR A O 1
ATOM 4790 N N . THR A 1 616 ? 36.549 -0.182 10.875 1.00 82.81 616 THR A N 1
ATOM 4791 C CA . THR A 1 616 ? 37.825 0.335 10.362 1.00 82.81 616 THR A CA 1
ATOM 4792 C C . THR A 1 616 ? 38.939 -0.712 10.358 1.00 82.81 616 THR A C 1
ATOM 4794 O O . THR A 1 616 ? 39.800 -0.663 9.485 1.00 82.81 616 THR A O 1
ATOM 4797 N N . ASP A 1 617 ? 38.910 -1.688 11.269 1.00 85.94 617 ASP A N 1
ATOM 4798 C CA . ASP A 1 617 ? 39.893 -2.777 11.317 1.00 85.94 617 ASP A CA 1
ATOM 4799 C C . ASP A 1 617 ? 39.607 -3.880 10.288 1.00 85.94 617 ASP A C 1
ATOM 4801 O O . ASP A 1 617 ? 40.508 -4.640 9.933 1.00 85.94 617 ASP A O 1
ATOM 4805 N N . LEU A 1 618 ? 38.374 -3.950 9.775 1.00 86.81 618 LEU A N 1
ATOM 4806 C CA . LEU A 1 618 ? 37.961 -4.882 8.720 1.00 86.81 618 LEU A CA 1
ATOM 4807 C C . LEU A 1 618 ? 38.286 -4.370 7.306 1.00 86.81 618 LEU A C 1
ATOM 4809 O O . LEU A 1 618 ? 38.268 -5.141 6.347 1.00 86.81 618 LEU A O 1
ATOM 4813 N N . VAL A 1 619 ? 38.568 -3.073 7.165 1.00 86.75 619 VAL A N 1
ATOM 4814 C CA . VAL A 1 619 ? 38.889 -2.412 5.887 1.00 86.75 619 VAL A CA 1
ATOM 4815 C C . VAL A 1 619 ? 40.036 -1.410 6.025 1.00 86.75 619 VAL A C 1
ATOM 4817 O O . VAL A 1 619 ? 40.046 -0.356 5.378 1.00 86.75 619 VAL A O 1
ATOM 4820 N N . LYS A 1 620 ? 41.022 -1.744 6.861 1.00 85.31 620 LYS A N 1
ATOM 4821 C CA . LYS A 1 620 ? 42.139 -0.860 7.199 1.00 85.31 620 LYS A CA 1
ATOM 4822 C C . LYS A 1 620 ? 42.964 -0.539 5.957 1.00 85.31 620 LYS A C 1
ATOM 4824 O O . LYS A 1 620 ? 43.516 -1.453 5.346 1.00 85.31 620 LYS A O 1
ATOM 4829 N N . SER A 1 621 ? 43.058 0.737 5.590 1.00 81.38 621 SER A N 1
ATOM 4830 C CA . SER A 1 621 ? 43.867 1.176 4.451 1.00 81.38 621 SER A CA 1
ATOM 4831 C C . SER A 1 621 ? 45.364 0.959 4.711 1.00 81.38 621 SER A C 1
ATOM 4833 O O . SER A 1 621 ? 45.854 1.166 5.824 1.00 81.38 621 SER A O 1
ATOM 4835 N N . ASP A 1 622 ? 46.102 0.523 3.687 1.00 74.19 622 ASP A N 1
ATOM 4836 C CA . ASP A 1 622 ? 47.569 0.521 3.719 1.00 74.19 622 ASP A CA 1
ATOM 4837 C C . ASP A 1 622 ? 48.075 1.892 3.260 1.00 74.19 622 ASP A C 1
ATOM 4839 O O . ASP A 1 622 ? 47.875 2.288 2.114 1.00 74.19 622 ASP A O 1
ATOM 4843 N N . SER A 1 623 ? 48.746 2.626 4.147 1.00 63.69 623 SER A N 1
ATOM 4844 C CA . SER A 1 623 ? 49.267 3.966 3.849 1.00 63.69 623 SER A CA 1
ATOM 4845 C C . SER A 1 623 ? 50.350 3.981 2.766 1.00 63.69 623 SER A C 1
ATOM 4847 O O . SER A 1 623 ? 50.689 5.047 2.259 1.00 63.69 623 SER A O 1
ATOM 4849 N N . ARG A 1 624 ? 50.906 2.818 2.408 1.00 66.25 624 ARG A N 1
ATOM 4850 C CA . ARG A 1 624 ? 51.993 2.691 1.428 1.00 66.25 624 ARG A CA 1
ATOM 4851 C C . ARG A 1 624 ? 51.508 2.312 0.034 1.00 66.25 624 ARG A C 1
ATOM 4853 O O . ARG A 1 624 ? 52.260 2.487 -0.919 1.00 66.25 624 ARG A O 1
ATOM 4860 N N . ILE A 1 625 ? 50.293 1.772 -0.097 1.00 68.88 625 ILE A N 1
ATOM 4861 C CA . ILE A 1 625 ? 49.765 1.288 -1.376 1.00 68.88 625 ILE A CA 1
ATOM 4862 C C . ILE A 1 625 ? 48.289 1.666 -1.499 1.00 68.88 625 ILE A C 1
ATOM 4864 O O . ILE A 1 625 ? 47.435 1.161 -0.770 1.00 68.88 625 ILE A O 1
ATOM 4868 N N . ALA A 1 626 ? 47.995 2.558 -2.448 1.00 65.94 626 ALA A N 1
ATOM 4869 C CA . ALA A 1 626 ? 46.640 3.029 -2.706 1.00 65.94 626 ALA A CA 1
ATOM 4870 C C . ALA A 1 626 ? 45.691 1.858 -3.013 1.00 65.94 626 ALA A C 1
ATOM 4872 O O . ALA A 1 626 ? 46.055 0.909 -3.708 1.00 65.94 626 ALA A O 1
ATOM 4873 N N . ASN A 1 627 ? 44.459 1.944 -2.506 1.00 74.44 627 ASN A N 1
ATOM 4874 C CA . ASN A 1 627 ? 43.410 0.935 -2.679 1.00 74.44 627 ASN A CA 1
ATOM 4875 C C . ASN A 1 627 ? 43.733 -0.449 -2.091 1.00 74.44 627 ASN A C 1
ATOM 4877 O O . ASN A 1 627 ? 43.060 -1.416 -2.410 1.00 74.44 627 ASN A O 1
ATOM 4881 N N . HIS A 1 628 ? 44.725 -0.589 -1.215 1.00 85.81 628 HIS A N 1
ATOM 4882 C CA . HIS A 1 628 ? 44.898 -1.825 -0.456 1.00 85.81 628 HIS A CA 1
ATOM 4883 C C . HIS A 1 628 ? 44.149 -1.736 0.870 1.00 85.81 628 HIS A C 1
ATOM 4885 O O . HIS A 1 628 ? 44.276 -0.741 1.588 1.00 85.81 628 HIS A O 1
ATOM 4891 N N . ARG A 1 629 ? 43.404 -2.789 1.226 1.00 88.62 629 ARG A N 1
ATOM 4892 C CA . ARG A 1 629 ? 42.714 -2.858 2.523 1.00 88.62 629 ARG A CA 1
ATOM 4893 C C . ARG A 1 629 ? 42.945 -4.190 3.212 1.00 88.62 629 ARG A C 1
ATOM 4895 O O . ARG A 1 629 ? 42.733 -5.242 2.614 1.00 88.62 629 ARG A O 1
ATOM 4902 N N . GLY A 1 630 ? 43.389 -4.140 4.460 1.00 89.06 630 GLY A N 1
ATOM 4903 C CA . GLY A 1 630 ? 43.703 -5.314 5.266 1.00 89.06 630 GLY A CA 1
ATOM 4904 C C . GLY A 1 630 ? 42.738 -5.528 6.426 1.00 89.06 630 GLY A C 1
ATOM 4905 O O . GLY A 1 630 ? 42.104 -4.586 6.900 1.00 89.06 630 GLY A O 1
ATOM 4906 N N . PHE A 1 631 ? 42.676 -6.770 6.899 1.00 91.69 631 PHE A N 1
ATOM 4907 C CA . PHE A 1 631 ? 41.966 -7.162 8.116 1.00 91.69 631 PHE A CA 1
ATOM 4908 C C . PHE A 1 631 ? 42.627 -8.376 8.779 1.00 91.69 631 PHE A C 1
ATOM 4910 O O . PHE A 1 631 ? 43.466 -9.049 8.173 1.00 91.69 631 PHE A O 1
ATOM 4917 N N . LYS A 1 632 ? 42.248 -8.659 10.030 1.00 88.69 632 LYS A N 1
ATOM 4918 C CA . LYS A 1 632 ? 42.586 -9.916 10.710 1.00 88.69 632 LYS A CA 1
ATOM 4919 C C . LYS A 1 632 ? 41.407 -10.881 10.635 1.00 88.69 632 LYS A C 1
ATOM 4921 O O . LYS A 1 632 ? 40.287 -10.492 10.956 1.00 88.69 632 LYS A O 1
ATOM 4926 N N . GLY A 1 633 ? 41.653 -12.104 10.178 1.00 86.12 633 GLY A N 1
ATOM 4927 C CA . GLY A 1 633 ? 40.636 -13.149 10.095 1.00 86.12 633 GLY A CA 1
ATOM 4928 C C . GLY A 1 633 ? 40.320 -13.783 11.455 1.00 86.12 633 GLY A C 1
ATOM 4929 O O . GLY A 1 633 ? 40.963 -13.465 12.459 1.00 86.12 633 GLY A O 1
ATOM 4930 N N . PRO A 1 634 ? 39.348 -14.711 11.500 1.00 86.00 634 PRO A N 1
ATOM 4931 C CA . PRO A 1 634 ? 38.931 -15.398 12.727 1.00 86.00 634 PRO A CA 1
ATOM 4932 C C . PRO A 1 634 ? 40.008 -16.330 13.310 1.00 86.00 634 PRO A C 1
ATOM 4934 O O . PRO A 1 634 ? 39.901 -16.761 14.452 1.00 86.00 634 PRO A O 1
ATOM 4937 N N . ASP A 1 635 ? 41.043 -16.649 12.538 1.00 84.38 635 ASP A N 1
ATOM 4938 C CA . ASP A 1 635 ? 42.231 -17.394 12.960 1.00 84.38 635 ASP A CA 1
ATOM 4939 C C . ASP A 1 635 ? 43.350 -16.487 13.511 1.00 84.38 635 ASP A C 1
ATOM 4941 O O . ASP A 1 635 ? 44.423 -16.964 13.882 1.00 84.38 635 ASP A O 1
ATOM 4945 N N . GLY A 1 636 ? 43.115 -15.173 13.559 1.00 83.62 636 GLY A N 1
ATOM 4946 C CA . GLY A 1 636 ? 44.081 -14.169 13.997 1.00 83.62 636 GLY A CA 1
ATOM 4947 C C . GLY A 1 636 ? 45.146 -13.812 12.954 1.00 83.62 636 GLY A C 1
ATOM 4948 O O . GLY A 1 636 ? 45.996 -12.960 13.237 1.00 83.62 636 GLY A O 1
ATOM 4949 N N . LEU A 1 637 ? 45.115 -14.412 11.759 1.00 86.19 637 LEU A N 1
ATOM 4950 C CA . LEU A 1 637 ? 46.054 -14.121 10.676 1.00 86.19 637 LEU A CA 1
ATOM 4951 C C . LEU A 1 637 ? 45.625 -12.889 9.873 1.00 86.19 637 LEU A C 1
ATOM 4953 O O . LEU A 1 637 ? 44.473 -12.460 9.908 1.00 86.19 637 LEU A O 1
ATOM 4957 N N . GLN A 1 638 ? 46.582 -12.286 9.167 1.00 89.00 638 GLN A N 1
ATOM 4958 C CA . GLN A 1 638 ? 46.352 -11.081 8.375 1.00 89.00 638 GLN A CA 1
ATOM 4959 C C . GLN A 1 638 ? 46.014 -11.426 6.925 1.00 89.00 638 GLN A C 1
ATOM 4961 O O . GLN A 1 638 ? 46.685 -12.251 6.303 1.00 89.00 638 GLN A O 1
ATOM 4966 N N . TYR A 1 639 ? 45.016 -10.726 6.393 1.00 91.12 639 TYR A N 1
ATOM 4967 C CA . TYR A 1 639 ? 44.544 -10.846 5.020 1.00 91.12 639 TYR A CA 1
ATOM 4968 C C . TYR A 1 639 ? 44.445 -9.475 4.363 1.00 91.12 639 TYR A C 1
ATOM 4970 O O . TYR A 1 639 ? 44.252 -8.466 5.049 1.00 91.12 639 TYR A O 1
ATOM 4978 N N . GLN A 1 640 ? 44.570 -9.427 3.037 1.00 91.88 640 GLN A N 1
ATOM 4979 C CA . GLN A 1 640 ? 44.582 -8.166 2.298 1.00 91.88 640 GLN A CA 1
ATOM 4980 C C . GLN A 1 640 ? 43.822 -8.255 0.975 1.00 91.88 640 GLN A C 1
ATOM 4982 O O . GLN A 1 640 ? 44.157 -9.055 0.103 1.00 91.88 640 GLN A O 1
ATOM 4987 N N . TRP A 1 641 ? 42.825 -7.386 0.813 1.00 92.94 641 TRP A N 1
ATOM 4988 C CA . TRP A 1 641 ? 42.171 -7.122 -0.462 1.00 92.94 641 TRP A CA 1
ATOM 4989 C C . TRP A 1 641 ? 43.022 -6.165 -1.295 1.00 92.94 641 TRP A C 1
ATOM 4991 O O . TRP A 1 641 ? 43.431 -5.103 -0.812 1.00 92.94 641 TRP A O 1
ATOM 5001 N N . ARG A 1 642 ? 43.276 -6.547 -2.548 1.00 90.38 642 ARG A N 1
ATOM 5002 C CA . ARG A 1 642 ? 44.046 -5.760 -3.516 1.00 90.38 642 ARG A CA 1
ATOM 5003 C C . ARG A 1 642 ? 43.332 -5.722 -4.870 1.00 90.38 642 ARG A C 1
ATOM 5005 O O . ARG A 1 642 ? 42.799 -6.755 -5.292 1.00 90.38 642 ARG A O 1
ATOM 5012 N N . PRO A 1 643 ? 43.329 -4.577 -5.569 1.00 87.31 643 PRO A N 1
ATOM 5013 C CA . PRO A 1 643 ? 42.800 -4.494 -6.921 1.00 87.31 643 PRO A CA 1
ATOM 5014 C C . PRO A 1 643 ? 43.672 -5.291 -7.896 1.00 87.31 643 PRO A C 1
ATOM 5016 O O . PRO A 1 643 ? 44.897 -5.311 -7.801 1.00 87.31 643 PRO A O 1
ATOM 5019 N N . GLU A 1 644 ? 43.043 -5.939 -8.868 1.00 84.94 644 GLU A N 1
ATOM 5020 C CA . GLU A 1 644 ? 43.750 -6.622 -9.948 1.00 84.94 644 GLU A CA 1
ATOM 5021 C C . GLU A 1 644 ? 44.245 -5.595 -10.980 1.00 84.94 644 GLU A C 1
ATOM 5023 O O . GLU A 1 644 ? 43.435 -4.947 -11.655 1.00 84.94 644 GLU A O 1
ATOM 5028 N N . SER A 1 645 ? 45.571 -5.464 -11.125 1.00 72.88 645 SER A N 1
ATOM 5029 C CA . SER A 1 645 ? 46.239 -4.415 -11.920 1.00 72.88 645 SER A CA 1
ATOM 5030 C C . SER A 1 645 ? 45.766 -4.318 -13.375 1.00 72.88 645 SER A C 1
ATOM 5032 O O . SER A 1 645 ? 45.802 -3.243 -13.963 1.00 72.88 645 SER A O 1
ATOM 5034 N N . GLN A 1 646 ? 45.286 -5.420 -13.959 1.00 68.62 646 GLN A N 1
ATOM 5035 C CA . GLN A 1 646 ? 44.835 -5.485 -15.356 1.00 68.62 646 GLN A CA 1
ATOM 5036 C C . GLN A 1 646 ? 43.393 -4.990 -15.571 1.00 68.62 646 GLN A C 1
ATOM 5038 O O . GLN A 1 646 ? 42.941 -4.893 -16.708 1.00 68.62 646 GLN A O 1
ATOM 5043 N N . THR A 1 647 ? 42.646 -4.685 -14.503 1.00 69.94 647 THR A N 1
ATOM 5044 C CA . THR A 1 647 ? 41.186 -4.453 -14.572 1.00 69.94 647 THR A CA 1
ATOM 5045 C C . THR A 1 647 ? 40.753 -3.053 -14.149 1.00 69.94 647 THR A C 1
ATOM 5047 O O . THR A 1 647 ? 39.564 -2.811 -13.938 1.00 69.94 647 THR A O 1
ATOM 5050 N N . ASN A 1 648 ? 41.707 -2.127 -14.013 1.00 66.31 648 ASN A N 1
ATOM 5051 C CA . ASN A 1 648 ? 41.479 -0.770 -13.508 1.00 66.31 648 ASN A CA 1
ATOM 5052 C C . ASN A 1 648 ? 40.716 -0.750 -12.163 1.00 66.31 648 ASN A C 1
ATOM 5054 O O . ASN A 1 648 ? 39.820 0.062 -11.955 1.00 66.31 648 ASN A O 1
ATOM 5058 N N . GLY A 1 649 ? 41.009 -1.712 -11.277 1.00 66.06 649 GLY A N 1
ATOM 5059 C CA . GLY A 1 649 ? 40.407 -1.804 -9.941 1.00 66.06 649 GLY A CA 1
ATOM 5060 C C . GLY A 1 649 ? 39.006 -2.420 -9.861 1.00 66.06 649 GLY A C 1
ATOM 5061 O O . GLY A 1 649 ? 38.428 -2.431 -8.774 1.00 66.06 649 GLY A O 1
ATOM 5062 N N . LYS A 1 650 ? 38.465 -2.953 -10.969 1.00 71.81 650 LYS A N 1
ATOM 5063 C CA . LYS A 1 650 ? 37.136 -3.594 -11.004 1.00 71.81 650 LYS A CA 1
ATOM 5064 C C . LYS A 1 650 ? 37.102 -4.987 -10.370 1.00 71.81 650 LYS A C 1
ATOM 5066 O O . LYS A 1 650 ? 36.069 -5.374 -9.826 1.00 71.81 650 LYS A O 1
ATOM 5071 N N . ASN A 1 651 ? 38.198 -5.740 -10.450 1.00 88.50 651 ASN A N 1
ATOM 5072 C CA . ASN A 1 651 ? 38.333 -7.040 -9.797 1.00 88.50 651 ASN A CA 1
ATOM 5073 C C . ASN A 1 651 ? 39.231 -6.932 -8.567 1.00 88.50 651 ASN A C 1
ATOM 5075 O O . ASN A 1 651 ? 40.189 -6.158 -8.552 1.00 88.50 651 ASN A O 1
ATOM 5079 N N . LEU A 1 652 ? 38.935 -7.747 -7.556 1.00 90.50 652 LEU A N 1
ATOM 5080 C CA . LEU A 1 652 ? 39.618 -7.745 -6.267 1.00 90.50 652 LEU A CA 1
ATOM 5081 C C . LEU A 1 652 ? 40.127 -9.143 -5.945 1.00 90.50 652 LEU A C 1
ATOM 5083 O O . LEU A 1 652 ? 39.390 -10.116 -6.089 1.00 90.50 652 LEU A O 1
ATOM 5087 N N . ASN A 1 653 ? 41.350 -9.230 -5.440 1.00 92.31 653 ASN A N 1
ATOM 5088 C CA . ASN A 1 653 ? 41.953 -10.466 -4.960 1.00 92.31 653 ASN A CA 1
ATOM 5089 C C . ASN A 1 653 ? 42.216 -10.353 -3.457 1.00 92.31 653 ASN A C 1
ATOM 5091 O O . ASN A 1 653 ? 42.734 -9.338 -2.990 1.00 92.31 653 ASN A O 1
ATOM 5095 N N . LEU A 1 654 ? 41.863 -11.399 -2.716 1.00 93.31 654 LEU A N 1
ATOM 5096 C CA . LEU A 1 654 ? 42.163 -11.544 -1.300 1.00 93.31 654 LEU A CA 1
ATOM 5097 C C . LEU A 1 654 ? 43.400 -12.421 -1.130 1.00 93.31 654 LEU A C 1
ATOM 5099 O O . LEU A 1 654 ? 43.374 -13.605 -1.474 1.00 93.31 654 LEU A O 1
ATOM 5103 N N . PHE A 1 655 ? 44.447 -11.834 -0.566 1.00 90.94 655 PHE A N 1
ATOM 5104 C CA . PHE A 1 655 ? 45.708 -12.495 -0.258 1.00 90.94 655 PHE A CA 1
ATOM 5105 C C . PHE A 1 655 ? 45.765 -12.888 1.216 1.00 90.94 655 PHE A C 1
ATOM 5107 O O . PHE A 1 655 ? 45.304 -12.138 2.082 1.00 90.94 655 PHE A O 1
ATOM 5114 N N . ASP A 1 656 ? 46.336 -14.056 1.493 1.00 88.50 656 ASP A N 1
ATOM 5115 C CA . ASP A 1 656 ? 46.776 -14.439 2.832 1.00 88.50 656 ASP A CA 1
ATOM 5116 C C . ASP A 1 656 ? 48.185 -13.896 3.144 1.00 88.50 656 ASP A C 1
ATOM 5118 O O . ASP A 1 656 ? 48.817 -13.219 2.330 1.00 88.50 656 ASP A O 1
ATOM 5122 N N . ARG A 1 657 ? 48.701 -14.212 4.337 1.00 83.31 657 ARG A N 1
ATOM 5123 C CA . ARG A 1 657 ? 50.057 -13.827 4.765 1.00 83.31 657 ARG A CA 1
ATOM 5124 C C . ARG A 1 657 ? 51.173 -14.396 3.872 1.00 83.31 657 ARG A C 1
ATOM 5126 O O . ARG A 1 657 ? 52.269 -13.844 3.865 1.00 83.31 657 ARG A O 1
ATOM 5133 N N . ASN A 1 658 ? 50.910 -15.482 3.149 1.00 84.88 658 ASN A N 1
ATOM 5134 C CA . ASN A 1 658 ? 51.867 -16.143 2.265 1.00 84.88 658 ASN A CA 1
ATOM 5135 C C . ASN A 1 658 ? 51.734 -15.663 0.811 1.00 84.88 658 ASN A C 1
ATOM 5137 O O . ASN A 1 658 ? 52.235 -16.330 -0.092 1.00 84.88 658 ASN A O 1
ATOM 5141 N N . GLU A 1 659 ? 51.046 -14.542 0.571 1.00 85.50 659 GLU A N 1
ATOM 5142 C CA . GLU A 1 659 ? 50.826 -13.978 -0.765 1.00 85.50 659 GLU A CA 1
ATOM 5143 C C . GLU A 1 659 ? 50.041 -14.912 -1.705 1.00 85.50 659 GLU A C 1
ATOM 5145 O O . GLU A 1 659 ? 50.092 -14.795 -2.932 1.00 85.50 659 GLU A O 1
ATOM 5150 N N . THR A 1 660 ? 49.252 -15.825 -1.136 1.00 86.69 660 THR A N 1
ATOM 5151 C CA . THR A 1 660 ? 48.396 -16.746 -1.881 1.00 86.69 660 THR A CA 1
ATOM 5152 C C . THR A 1 660 ? 46.981 -16.187 -1.998 1.00 86.69 660 THR A C 1
ATOM 5154 O O . THR A 1 660 ? 46.395 -15.714 -1.025 1.00 86.69 660 THR A O 1
ATOM 5157 N N . ILE A 1 661 ? 46.401 -16.251 -3.202 1.00 89.00 661 ILE A N 1
ATOM 5158 C CA . ILE A 1 661 ? 45.024 -15.796 -3.449 1.00 89.00 661 ILE A CA 1
ATOM 5159 C C . ILE A 1 661 ? 44.040 -16.842 -2.923 1.00 89.00 661 ILE A C 1
ATOM 5161 O O . ILE A 1 661 ? 43.901 -17.917 -3.513 1.00 89.00 661 ILE A O 1
ATOM 5165 N N . ILE A 1 662 ? 43.309 -16.492 -1.869 1.00 89.56 662 ILE A N 1
ATOM 5166 C CA . ILE A 1 662 ? 42.351 -17.385 -1.204 1.00 89.56 662 ILE A CA 1
ATOM 5167 C C . ILE A 1 662 ? 40.893 -17.109 -1.593 1.00 89.56 662 ILE A C 1
ATOM 5169 O O . ILE A 1 662 ? 40.058 -18.011 -1.558 1.00 89.56 662 ILE A O 1
ATOM 5173 N N . ALA A 1 663 ? 40.580 -15.885 -2.013 1.00 92.81 663 ALA A N 1
ATOM 5174 C CA . ALA A 1 663 ? 39.281 -15.515 -2.560 1.00 92.81 663 ALA A CA 1
ATOM 5175 C C . ALA A 1 663 ? 39.442 -14.370 -3.562 1.00 92.81 663 ALA A C 1
ATOM 5177 O O . ALA A 1 663 ? 40.452 -13.668 -3.560 1.00 92.81 663 ALA A O 1
ATOM 5178 N N . LEU A 1 664 ? 38.455 -14.171 -4.426 1.00 93.25 664 LEU A N 1
ATOM 5179 C CA . LEU A 1 664 ? 38.438 -13.042 -5.348 1.00 93.25 664 LEU A CA 1
ATOM 5180 C C . LEU A 1 664 ? 37.012 -12.598 -5.656 1.00 93.25 664 LEU A C 1
ATOM 5182 O O . LEU A 1 664 ? 36.089 -13.411 -5.665 1.00 93.25 664 LEU A O 1
ATOM 5186 N N . TYR A 1 665 ? 36.844 -11.313 -5.939 1.00 93.81 665 TYR A N 1
ATOM 5187 C CA . TYR A 1 665 ? 35.608 -10.734 -6.447 1.00 93.81 665 TYR A CA 1
ATOM 5188 C C . TYR A 1 665 ? 35.823 -10.281 -7.891 1.00 93.81 665 TYR A C 1
ATOM 5190 O O . TYR A 1 665 ? 36.740 -9.507 -8.172 1.00 93.81 665 TYR A O 1
ATOM 5198 N N . ARG A 1 666 ? 34.975 -10.749 -8.809 1.00 91.81 666 ARG A N 1
ATOM 5199 C CA . ARG A 1 666 ? 34.959 -10.296 -10.204 1.00 91.81 666 ARG A CA 1
ATOM 5200 C C . ARG A 1 666 ? 33.742 -9.440 -10.451 1.00 91.81 666 ARG A C 1
ATOM 5202 O O . ARG A 1 666 ? 32.623 -9.928 -10.308 1.00 91.81 666 ARG A O 1
ATOM 5209 N N . SER A 1 667 ? 33.959 -8.203 -10.872 1.00 87.62 667 SER A N 1
ATOM 5210 C CA . SER A 1 667 ? 32.875 -7.379 -11.390 1.00 87.62 667 SER A CA 1
ATOM 5211 C C . SER A 1 667 ? 32.429 -7.926 -12.745 1.00 87.62 667 SER A C 1
ATOM 5213 O O . SER A 1 667 ? 33.245 -8.357 -13.564 1.00 87.62 667 SER A O 1
ATOM 5215 N N . MET A 1 668 ? 31.125 -7.944 -12.977 1.00 83.19 668 MET A N 1
ATOM 5216 C CA . MET A 1 668 ? 30.527 -8.411 -14.219 1.00 83.19 668 MET A CA 1
ATOM 5217 C C . MET A 1 668 ? 29.602 -7.346 -14.783 1.00 83.19 668 MET A C 1
ATOM 5219 O O . MET A 1 668 ? 29.016 -6.552 -14.052 1.00 83.19 668 MET A O 1
ATOM 5223 N N . VAL A 1 669 ? 29.414 -7.377 -16.102 1.00 82.31 669 VAL A N 1
ATOM 5224 C CA . VAL A 1 669 ? 28.312 -6.637 -16.718 1.00 82.31 669 VAL A CA 1
ATOM 5225 C C . VAL A 1 669 ? 27.005 -7.153 -16.101 1.00 82.31 669 VAL A C 1
ATOM 5227 O O . VAL A 1 669 ? 26.792 -8.373 -16.125 1.00 82.31 669 VAL A O 1
ATOM 5230 N N . PRO A 1 670 ? 26.149 -6.273 -15.546 1.00 87.31 670 PRO A N 1
ATOM 5231 C CA . PRO A 1 670 ? 24.942 -6.681 -14.842 1.00 87.31 670 PRO A CA 1
ATOM 5232 C C . PRO A 1 670 ? 24.100 -7.664 -15.660 1.00 87.31 670 PRO A C 1
ATOM 5234 O O . PRO A 1 670 ? 23.626 -7.354 -16.754 1.00 87.31 670 PRO A O 1
ATOM 5237 N N . LYS A 1 671 ? 23.912 -8.876 -15.130 1.00 82.75 671 LYS A N 1
ATOM 5238 C CA . LYS A 1 671 ? 23.194 -9.966 -15.802 1.00 82.75 671 LYS A CA 1
ATOM 5239 C C . LYS A 1 671 ? 22.104 -10.509 -14.890 1.00 82.75 671 LYS A C 1
ATOM 5241 O O . LYS A 1 671 ? 22.320 -10.729 -13.704 1.00 82.75 671 LYS A O 1
ATOM 5246 N N . ARG A 1 672 ? 20.899 -10.718 -15.420 1.00 80.19 672 ARG A N 1
ATOM 5247 C CA . ARG A 1 672 ? 19.741 -11.126 -14.610 1.00 80.19 672 ARG A CA 1
ATOM 5248 C C . ARG A 1 672 ? 19.719 -12.639 -14.383 1.00 80.19 672 ARG A C 1
ATOM 5250 O O . ARG A 1 672 ? 19.750 -13.407 -15.340 1.00 80.19 672 ARG A O 1
ATOM 5257 N N . PHE A 1 673 ? 19.604 -13.049 -13.123 1.00 77.44 673 PHE A N 1
ATOM 5258 C CA . PHE A 1 673 ? 19.452 -14.440 -12.685 1.00 77.44 673 PHE A CA 1
ATOM 5259 C C . PHE A 1 673 ? 18.193 -14.602 -11.817 1.00 77.44 673 PHE A C 1
ATOM 5261 O O . PHE A 1 673 ? 17.521 -13.628 -11.474 1.00 77.44 673 PHE A O 1
ATOM 5268 N N . ARG A 1 674 ? 17.874 -15.847 -11.429 1.00 70.56 674 ARG A N 1
ATOM 5269 C CA . ARG A 1 674 ? 16.692 -16.203 -10.618 1.00 70.56 674 ARG A CA 1
ATOM 5270 C C . ARG A 1 674 ? 16.577 -15.418 -9.302 1.00 70.56 674 ARG A C 1
ATOM 5272 O O . ARG A 1 674 ? 15.463 -15.185 -8.846 1.00 70.56 674 ARG A O 1
ATOM 5279 N N . HIS A 1 675 ? 17.705 -15.036 -8.704 1.00 71.62 675 HIS A N 1
ATOM 5280 C CA . HIS A 1 675 ? 17.766 -14.409 -7.380 1.00 71.62 675 HIS A CA 1
ATOM 5281 C C . HIS A 1 675 ? 18.068 -12.899 -7.406 1.00 71.62 675 HIS A C 1
ATOM 5283 O O . HIS A 1 675 ? 18.161 -12.298 -6.343 1.00 71.62 675 HIS A O 1
ATOM 5289 N N . GLY A 1 676 ? 18.188 -12.278 -8.587 1.00 79.31 676 GLY A N 1
ATOM 5290 C CA . GLY A 1 676 ? 18.434 -10.838 -8.737 1.00 79.31 676 GLY A CA 1
ATOM 5291 C C . GLY A 1 676 ? 19.306 -10.501 -9.948 1.00 79.31 676 GLY A C 1
ATOM 5292 O O . GLY A 1 676 ? 19.687 -11.380 -10.726 1.00 79.31 676 GLY A O 1
ATOM 5293 N N . VAL A 1 677 ? 19.610 -9.214 -10.126 1.00 87.94 677 VAL A N 1
ATOM 5294 C CA . VAL A 1 677 ? 20.616 -8.765 -11.099 1.00 87.94 677 VAL A CA 1
ATOM 5295 C C . VAL A 1 677 ? 21.987 -8.989 -10.486 1.00 87.94 677 VAL A C 1
ATOM 5297 O O . VAL A 1 677 ? 22.307 -8.386 -9.468 1.00 87.94 677 VAL A O 1
ATOM 5300 N N . VAL A 1 678 ? 22.769 -9.879 -11.086 1.00 90.50 678 VAL A N 1
ATOM 5301 C CA . VAL A 1 678 ? 24.123 -10.212 -10.654 1.00 90.50 678 VAL A CA 1
ATOM 5302 C C . VAL A 1 678 ? 25.085 -9.203 -11.260 1.00 90.50 678 VAL A C 1
ATOM 5304 O O . VAL A 1 678 ? 25.167 -9.088 -12.482 1.00 90.50 678 VAL A O 1
ATOM 5307 N N . VAL A 1 679 ? 25.795 -8.486 -10.394 1.00 91.31 679 VAL A N 1
ATOM 5308 C CA . VAL A 1 679 ? 26.785 -7.457 -10.756 1.00 91.31 679 VAL A CA 1
ATOM 5309 C C . VAL A 1 679 ? 28.221 -7.952 -10.578 1.00 91.31 679 VAL A C 1
ATOM 5311 O O . VAL A 1 679 ? 29.170 -7.284 -10.977 1.00 91.31 679 VAL A O 1
ATOM 5314 N N . GLY A 1 680 ? 28.398 -9.131 -9.982 1.00 92.50 680 GLY A N 1
ATOM 5315 C CA . GLY A 1 680 ? 29.706 -9.739 -9.804 1.00 92.50 680 GLY A CA 1
ATOM 5316 C C . GLY A 1 680 ? 29.645 -11.155 -9.252 1.00 92.50 680 GLY A C 1
ATOM 5317 O O . GLY A 1 680 ? 28.578 -11.677 -8.932 1.00 92.50 680 GLY A O 1
ATOM 5318 N N . GLU A 1 681 ? 30.805 -11.785 -9.141 1.00 94.69 681 GLU A N 1
ATOM 5319 C CA . GLU A 1 681 ? 30.977 -13.116 -8.562 1.00 94.69 681 GLU A CA 1
ATOM 5320 C C . GLU A 1 681 ? 32.031 -13.075 -7.463 1.00 94.69 681 GLU A C 1
ATOM 5322 O O . GLU A 1 681 ? 33.155 -12.632 -7.701 1.00 94.69 681 GLU A O 1
ATOM 5327 N N . LEU A 1 682 ? 31.693 -13.594 -6.284 1.00 95.44 682 LEU A N 1
ATOM 5328 C CA . LEU A 1 682 ? 32.656 -13.894 -5.230 1.00 95.44 682 LEU A CA 1
ATOM 5329 C C . LEU A 1 682 ? 33.066 -15.360 -5.348 1.00 95.44 682 LEU A C 1
ATOM 5331 O O . LEU A 1 682 ? 32.214 -16.249 -5.327 1.00 95.44 682 LEU A O 1
ATOM 5335 N N . ARG A 1 683 ? 34.365 -15.618 -5.482 1.00 93.88 683 ARG A N 1
ATOM 5336 C CA . ARG A 1 683 ? 34.920 -16.964 -5.637 1.00 93.88 683 ARG A CA 1
ATOM 5337 C C . ARG A 1 683 ? 35.853 -17.285 -4.480 1.00 93.88 683 ARG A C 1
ATOM 5339 O O . ARG A 1 683 ? 36.777 -16.522 -4.212 1.00 93.88 683 ARG A O 1
ATOM 5346 N N . PHE A 1 684 ? 35.634 -18.429 -3.849 1.00 91.00 684 PHE A N 1
ATOM 5347 C CA . PHE A 1 684 ? 36.475 -18.985 -2.796 1.00 91.00 684 PHE A CA 1
ATOM 5348 C C . PHE A 1 684 ? 37.362 -20.077 -3.381 1.00 91.00 684 PHE A C 1
ATOM 5350 O O . PHE A 1 684 ? 36.866 -20.959 -4.085 1.00 91.00 684 PHE A O 1
ATOM 5357 N N . ARG A 1 685 ? 38.666 -20.021 -3.096 1.00 86.25 685 ARG A N 1
ATOM 5358 C CA . ARG A 1 685 ? 39.643 -20.994 -3.594 1.00 86.25 685 ARG A CA 1
ATOM 5359 C C . ARG A 1 685 ? 39.903 -22.078 -2.559 1.00 86.25 685 ARG A C 1
ATOM 5361 O O . ARG A 1 685 ? 40.798 -21.952 -1.721 1.00 86.25 685 ARG A O 1
ATOM 5368 N N . GLY A 1 686 ? 39.122 -23.152 -2.626 1.00 70.81 686 GLY A N 1
ATOM 5369 C CA . GLY A 1 686 ? 39.169 -24.251 -1.662 1.00 70.81 686 GLY A CA 1
ATOM 5370 C C . GLY A 1 686 ? 40.495 -25.017 -1.684 1.00 70.81 686 GLY A C 1
ATOM 5371 O O . GLY A 1 686 ? 40.951 -25.484 -0.639 1.00 70.81 686 GLY A O 1
ATOM 5372 N N . SER A 1 687 ? 41.171 -25.062 -2.838 1.00 63.66 687 SER A N 1
ATOM 5373 C CA . SER A 1 687 ? 42.473 -25.723 -3.003 1.00 63.66 687 SER A CA 1
ATOM 5374 C C . SER A 1 687 ? 43.678 -24.876 -2.576 1.00 63.66 687 SER A C 1
ATOM 5376 O O . SER A 1 687 ? 44.778 -25.409 -2.465 1.00 63.66 687 SER A O 1
ATOM 5378 N N . ALA A 1 688 ? 43.504 -23.566 -2.363 1.00 59.91 688 ALA A N 1
ATOM 5379 C CA . ALA A 1 688 ? 44.613 -22.626 -2.174 1.00 59.91 688 ALA A CA 1
ATOM 5380 C C . ALA A 1 688 ? 45.039 -22.433 -0.707 1.00 59.91 688 ALA A C 1
ATOM 5382 O O . ALA A 1 688 ? 46.082 -21.846 -0.455 1.00 59.91 688 ALA A O 1
ATOM 5383 N N . SER A 1 689 ? 44.249 -22.901 0.265 1.00 54.34 689 SER A N 1
ATOM 5384 C CA . SER A 1 689 ? 44.459 -22.580 1.687 1.00 54.34 689 SER A CA 1
ATOM 5385 C C . SER A 1 689 ? 44.121 -23.737 2.626 1.00 54.34 689 SER A C 1
ATOM 5387 O O . SER A 1 689 ? 43.299 -23.561 3.508 1.00 54.34 689 SER A O 1
ATOM 5389 N N . THR A 1 690 ? 44.660 -24.947 2.411 1.00 59.62 690 THR A N 1
ATOM 5390 C CA . THR A 1 690 ? 44.461 -26.124 3.307 1.00 59.62 690 THR A CA 1
ATOM 5391 C C . THR A 1 690 ? 43.006 -26.370 3.786 1.00 59.62 690 THR A C 1
ATOM 5393 O O . THR A 1 690 ? 42.785 -27.003 4.814 1.00 59.62 690 THR A O 1
ATOM 5396 N N . GLY A 1 691 ? 41.994 -25.886 3.048 1.00 60.66 691 GLY A N 1
ATOM 5397 C CA . GLY A 1 691 ? 40.577 -25.890 3.437 1.00 60.66 691 GLY A CA 1
ATOM 5398 C C . GLY A 1 691 ? 40.108 -24.765 4.384 1.00 60.66 691 GLY A C 1
ATOM 5399 O O . GLY A 1 691 ? 38.904 -24.641 4.601 1.00 60.66 691 GLY A O 1
ATOM 5400 N N . VAL A 1 692 ? 40.994 -23.911 4.909 1.00 69.44 692 VAL A N 1
ATOM 5401 C CA . VAL A 1 692 ? 40.695 -22.836 5.882 1.00 69.44 692 VAL A CA 1
ATOM 5402 C C . VAL A 1 692 ? 39.713 -21.807 5.327 1.00 69.44 692 VAL A C 1
ATOM 5404 O O . VAL A 1 692 ? 38.775 -21.425 6.028 1.00 69.44 692 VAL A O 1
ATOM 5407 N N . VAL A 1 693 ? 39.857 -21.393 4.062 1.00 79.50 693 VAL A N 1
ATOM 5408 C CA . VAL A 1 693 ? 38.947 -20.392 3.472 1.00 79.50 693 VAL A CA 1
ATOM 5409 C C . VAL A 1 693 ? 37.501 -20.884 3.384 1.00 79.50 693 VAL A C 1
ATOM 5411 O O . VAL A 1 693 ? 36.574 -20.085 3.470 1.00 79.50 693 VAL A O 1
ATOM 5414 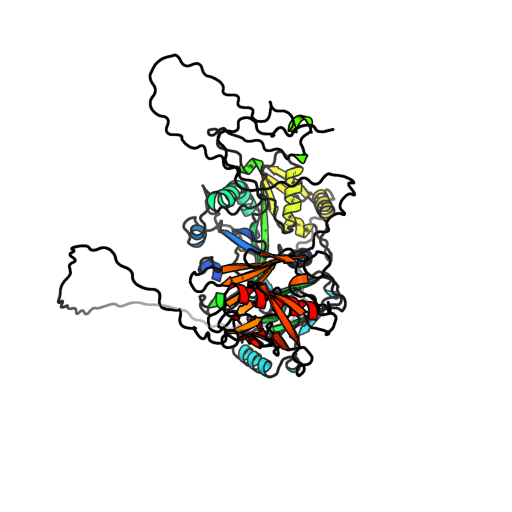N N . MET A 1 694 ? 37.303 -22.201 3.292 1.00 83.50 694 MET A N 1
ATOM 5415 C CA . MET A 1 694 ? 35.984 -22.832 3.204 1.00 83.50 694 MET A CA 1
ATOM 5416 C C . MET A 1 694 ? 35.326 -23.018 4.578 1.00 83.50 694 MET A C 1
ATOM 5418 O O . MET A 1 694 ? 34.157 -23.410 4.665 1.00 83.50 694 MET A O 1
ATOM 5422 N N . HIS A 1 695 ? 36.042 -22.722 5.670 1.00 84.75 695 HIS A N 1
ATOM 5423 C CA . HIS A 1 695 ? 35.483 -22.787 7.011 1.00 84.75 695 HIS A CA 1
ATOM 5424 C C . HIS A 1 695 ? 34.382 -21.727 7.188 1.00 84.75 695 HIS A C 1
ATOM 5426 O O . HIS A 1 695 ? 34.581 -20.567 6.818 1.00 84.75 695 HIS A O 1
ATOM 5432 N N . PRO A 1 696 ? 33.227 -22.065 7.801 1.00 86.56 696 PRO A N 1
ATOM 5433 C CA . PRO A 1 696 ? 32.104 -21.152 7.935 1.00 86.56 696 PRO A CA 1
ATOM 5434 C C . PRO A 1 696 ? 32.450 -19.754 8.455 1.00 86.56 696 PRO A C 1
ATOM 5436 O O . PRO A 1 696 ? 32.010 -18.784 7.850 1.00 86.56 696 PRO A O 1
ATOM 5439 N N . ALA A 1 697 ? 33.247 -19.651 9.518 1.00 87.19 697 ALA A N 1
ATOM 5440 C CA . ALA A 1 697 ? 33.642 -18.356 10.071 1.00 87.19 697 ALA A CA 1
ATOM 5441 C C . ALA A 1 697 ? 34.476 -17.530 9.077 1.00 87.19 697 ALA A C 1
ATOM 5443 O O . ALA A 1 697 ? 34.243 -16.336 8.929 1.00 87.19 697 ALA A O 1
ATOM 5444 N N . MET A 1 698 ? 35.396 -18.164 8.344 1.00 90.38 698 MET A N 1
ATOM 5445 C CA . MET A 1 698 ? 36.241 -17.464 7.376 1.00 90.38 698 MET A CA 1
ATOM 5446 C C . MET A 1 698 ? 35.427 -16.976 6.173 1.00 90.38 698 MET A C 1
ATOM 5448 O O . MET A 1 698 ? 35.546 -15.821 5.774 1.00 90.38 698 MET A O 1
ATOM 5452 N N . MET A 1 699 ? 34.518 -17.807 5.657 1.00 92.44 699 MET A N 1
ATOM 5453 C CA . MET A 1 699 ? 33.580 -17.419 4.595 1.00 92.44 699 MET A CA 1
ATOM 5454 C C . MET A 1 699 ? 32.748 -16.183 4.979 1.00 92.44 699 MET A C 1
ATOM 5456 O O . MET A 1 699 ? 32.538 -15.293 4.152 1.00 92.44 699 MET A O 1
ATOM 5460 N N . ASP A 1 700 ? 32.295 -16.115 6.238 1.00 93.31 700 ASP A N 1
ATOM 5461 C CA . ASP A 1 700 ? 31.514 -14.990 6.765 1.00 93.31 700 ASP A CA 1
ATOM 5462 C C . ASP A 1 700 ? 32.371 -13.698 6.759 1.00 93.31 700 ASP A C 1
ATOM 5464 O O . ASP A 1 700 ? 31.926 -12.671 6.243 1.00 93.31 700 ASP A O 1
ATOM 5468 N N . PHE A 1 701 ? 33.635 -13.767 7.201 1.00 93.19 701 PHE A N 1
ATOM 5469 C CA . PHE A 1 701 ? 34.595 -12.649 7.149 1.00 93.19 701 PHE A CA 1
ATOM 5470 C C . PHE A 1 701 ? 34.894 -12.170 5.728 1.00 93.19 701 PHE A C 1
ATOM 5472 O O . PHE A 1 701 ? 34.848 -10.972 5.450 1.00 93.19 701 PHE A O 1
ATOM 5479 N N . VAL A 1 702 ? 35.194 -13.087 4.809 1.00 94.00 702 VAL A N 1
ATOM 5480 C CA . VAL A 1 702 ? 35.490 -12.752 3.407 1.00 94.00 702 VAL A CA 1
ATOM 5481 C C . VAL A 1 702 ? 34.287 -12.071 2.753 1.00 94.00 702 VAL A C 1
ATOM 5483 O O . VAL A 1 702 ? 34.444 -11.079 2.045 1.00 94.00 702 VAL A O 1
ATOM 5486 N N . THR A 1 703 ? 33.076 -12.555 3.034 1.00 95.12 703 THR A N 1
ATOM 5487 C CA . THR A 1 703 ? 31.837 -11.980 2.495 1.00 95.12 703 THR A CA 1
ATOM 5488 C C . THR A 1 703 ? 31.593 -10.567 3.036 1.00 95.12 703 THR A C 1
ATOM 5490 O O . THR A 1 703 ? 31.311 -9.655 2.259 1.00 95.12 703 THR A O 1
ATOM 5493 N N . VAL A 1 704 ? 31.756 -10.346 4.346 1.00 94.06 704 VAL A N 1
ATOM 5494 C CA . VAL A 1 704 ? 31.608 -9.015 4.967 1.00 94.06 704 VAL A CA 1
ATOM 5495 C C . VAL A 1 704 ? 32.674 -8.038 4.471 1.00 94.06 704 VAL A C 1
ATOM 5497 O O . VAL A 1 704 ? 32.349 -6.929 4.057 1.00 94.06 704 VAL A O 1
ATOM 5500 N N . THR A 1 705 ? 33.943 -8.439 4.469 1.00 93.69 705 THR A N 1
ATOM 5501 C CA . THR A 1 705 ? 35.056 -7.562 4.068 1.00 93.69 705 THR A CA 1
ATOM 5502 C C . THR A 1 705 ? 35.021 -7.234 2.576 1.00 93.69 705 THR A C 1
ATOM 5504 O O . THR A 1 705 ? 35.336 -6.109 2.201 1.00 93.69 705 THR A O 1
ATOM 5507 N N . SER A 1 706 ? 34.551 -8.155 1.726 1.00 93.06 706 SER A N 1
ATOM 5508 C CA . SER A 1 706 ? 34.299 -7.885 0.304 1.00 93.06 706 SER A CA 1
ATOM 5509 C C . SER A 1 706 ? 33.190 -6.842 0.103 1.00 93.06 706 SER A C 1
ATOM 5511 O O . SER A 1 706 ? 33.348 -5.930 -0.709 1.00 93.06 706 SER A O 1
ATOM 5513 N N . MET A 1 707 ? 32.099 -6.924 0.877 1.00 92.88 707 MET A N 1
ATOM 5514 C CA . MET A 1 707 ? 31.017 -5.928 0.869 1.00 92.88 707 MET A CA 1
ATOM 5515 C C . MET A 1 707 ? 31.537 -4.549 1.285 1.00 92.88 707 MET A C 1
ATOM 5517 O O . MET A 1 707 ? 31.345 -3.575 0.558 1.00 92.88 707 MET A O 1
ATOM 5521 N N . LEU A 1 708 ? 32.241 -4.480 2.418 1.00 90.50 708 LEU A N 1
ATOM 5522 C CA . LEU A 1 708 ? 32.771 -3.229 2.958 1.00 90.50 708 LEU A CA 1
ATOM 5523 C C . LEU A 1 708 ? 33.783 -2.589 2.010 1.00 90.50 708 LEU A C 1
ATOM 5525 O O . LEU A 1 708 ? 33.701 -1.394 1.756 1.00 90.50 708 LEU A O 1
ATOM 5529 N N . TYR A 1 709 ? 34.695 -3.378 1.437 1.00 90.06 709 TYR A N 1
ATOM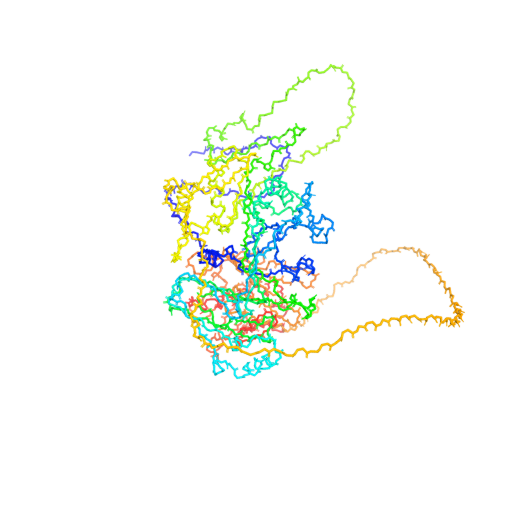 5530 C CA . TYR A 1 709 ? 35.668 -2.879 0.470 1.00 90.06 709 TYR A CA 1
ATOM 5531 C C . TYR A 1 709 ? 34.977 -2.232 -0.735 1.00 90.06 709 TYR A C 1
ATOM 5533 O O . TYR A 1 709 ? 35.332 -1.122 -1.134 1.00 90.06 709 TYR A O 1
ATOM 5541 N N . ARG A 1 710 ? 33.977 -2.914 -1.308 1.00 88.75 710 ARG A N 1
ATOM 5542 C CA . ARG A 1 710 ? 33.203 -2.390 -2.440 1.00 88.75 710 ARG A CA 1
ATOM 5543 C C . ARG A 1 710 ? 32.472 -1.106 -2.079 1.00 88.75 710 ARG A C 1
ATOM 5545 O O . ARG A 1 710 ? 32.435 -0.190 -2.890 1.00 88.75 710 ARG A O 1
ATOM 5552 N N . LEU A 1 711 ? 31.923 -1.025 -0.871 1.00 86.62 711 LEU A N 1
ATOM 5553 C CA . LEU A 1 711 ? 31.276 0.194 -0.413 1.00 86.62 711 LEU A CA 1
ATOM 5554 C C . LEU A 1 711 ? 32.280 1.343 -0.255 1.00 86.62 711 LEU A C 1
ATOM 5556 O O . LEU A 1 711 ? 31.979 2.453 -0.677 1.00 86.62 711 LEU A O 1
ATOM 5560 N N . CYS A 1 712 ? 33.483 1.084 0.268 1.00 82.62 712 CYS A N 1
ATOM 5561 C CA . CYS A 1 712 ? 34.531 2.104 0.315 1.00 82.62 712 CYS A CA 1
ATOM 5562 C C . CYS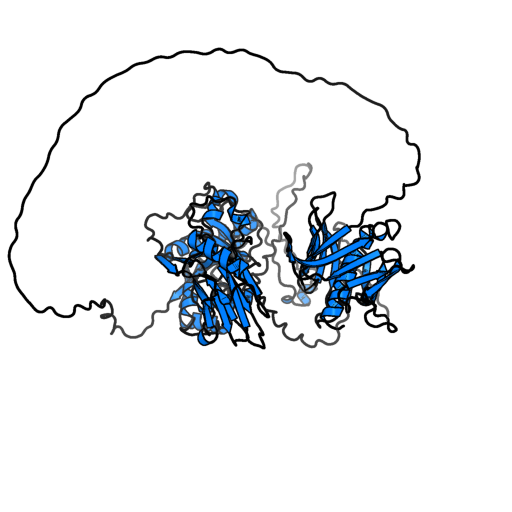 A 1 712 ? 34.887 2.623 -1.083 1.00 82.62 712 CYS A C 1
ATOM 5564 O O . CYS A 1 712 ? 35.110 3.814 -1.236 1.00 82.62 712 CYS A O 1
ATOM 5566 N N . GLN A 1 713 ? 34.923 1.749 -2.097 1.00 80.44 713 GLN A N 1
ATOM 5567 C CA . GLN A 1 713 ? 35.148 2.171 -3.485 1.00 80.44 713 GLN A CA 1
ATOM 5568 C C . GLN A 1 713 ? 33.985 2.988 -4.053 1.00 80.44 713 GLN A C 1
ATOM 5570 O O . GLN A 1 713 ? 34.218 3.896 -4.833 1.00 80.44 713 GLN A O 1
ATOM 5575 N N . MET A 1 714 ? 32.739 2.665 -3.697 1.00 78.81 714 MET A N 1
ATOM 5576 C CA . MET A 1 714 ? 31.568 3.423 -4.155 1.00 78.81 714 MET A CA 1
ATOM 5577 C C . MET A 1 714 ? 31.466 4.810 -3.516 1.00 78.81 714 MET A C 1
ATOM 5579 O O . MET A 1 714 ? 30.873 5.705 -4.107 1.00 78.81 714 MET A O 1
ATOM 5583 N N . LEU A 1 715 ? 31.983 4.960 -2.297 1.00 76.62 715 LEU A N 1
ATOM 5584 C CA . LEU A 1 715 ? 31.915 6.191 -1.510 1.00 76.62 715 LEU A CA 1
ATOM 5585 C C . LEU A 1 715 ? 33.225 6.999 -1.537 1.00 76.62 715 LEU A C 1
ATOM 5587 O O . LEU A 1 715 ? 33.318 7.993 -0.823 1.00 76.62 715 LEU A O 1
ATOM 5591 N N . ASP A 1 716 ? 34.222 6.560 -2.313 1.00 72.75 716 ASP A N 1
ATOM 5592 C CA . ASP A 1 716 ? 35.569 7.148 -2.382 1.00 72.75 716 ASP A CA 1
ATOM 5593 C C . ASP A 1 716 ? 36.224 7.376 -0.994 1.00 72.75 716 ASP A C 1
ATOM 5595 O O . ASP A 1 716 ? 36.848 8.409 -0.739 1.00 72.75 716 ASP A O 1
ATOM 5599 N N . LEU A 1 717 ? 36.067 6.403 -0.081 1.00 65.44 717 LEU A N 1
ATOM 5600 C CA . LEU A 1 717 ? 36.522 6.455 1.327 1.00 65.44 717 LEU A CA 1
ATOM 5601 C C . LEU A 1 717 ? 37.924 5.899 1.577 1.00 65.44 717 LEU A C 1
ATOM 5603 O O . LEU A 1 717 ? 38.408 5.084 0.763 1.00 65.44 717 LEU A O 1
#

Solvent-accessible surface area (backbone atoms only — not comparable to full-atom values): 43849 Å² total; per-residue (Å²): 133,95,78,82,91,76,72,99,68,83,86,69,89,85,72,88,84,88,84,80,89,84,84,86,76,86,90,76,82,88,68,80,76,74,81,79,74,78,81,74,48,63,62,53,48,28,36,54,32,45,45,61,67,60,66,36,52,61,38,75,29,32,64,66,62,87,90,53,58,70,74,50,54,59,51,30,81,49,72,38,29,32,26,33,71,44,96,77,29,25,82,42,82,46,34,42,45,64,48,50,65,80,36,73,69,18,48,74,68,38,69,36,84,88,70,71,54,51,78,68,79,90,59,74,76,58,50,72,50,74,46,56,56,53,37,68,52,56,28,61,60,49,93,44,53,45,78,44,77,46,52,71,90,78,41,61,71,78,55,43,53,55,44,53,54,32,44,79,66,69,75,45,61,80,79,33,65,53,20,41,36,38,39,28,73,51,36,58,46,23,38,39,35,20,52,69,7,31,43,35,39,36,50,76,75,51,65,65,56,51,56,52,42,69,79,40,53,66,44,48,52,45,32,44,38,73,72,65,62,65,55,64,20,53,57,44,40,35,40,27,41,22,39,32,24,17,52,29,44,35,42,33,17,34,57,81,31,84,85,42,39,61,37,35,38,28,71,30,89,87,55,53,25,64,43,40,77,80,42,69,70,67,43,52,72,52,60,30,51,55,46,82,78,43,81,84,55,70,92,86,58,89,53,46,17,29,36,45,20,43,26,32,34,39,46,27,45,42,70,70,59,78,63,69,67,68,95,85,68,92,79,86,82,88,84,76,62,73,90,80,50,52,73,71,62,74,69,43,91,84,71,90,73,88,81,78,77,82,79,76,89,75,83,92,83,86,82,93,74,87,84,78,81,78,79,81,83,81,80,80,77,72,77,40,75,67,72,95,68,91,52,73,61,48,58,51,35,49,52,51,43,69,75,33,81,76,34,42,32,22,49,48,47,52,65,68,58,43,75,67,54,61,89,81,43,62,69,65,72,53,74,69,55,46,49,54,48,44,66,73,49,36,43,79,48,75,56,98,38,33,29,34,76,41,80,54,81,76,92,70,72,100,78,79,89,84,85,86,89,74,82,90,79,85,82,79,83,86,81,89,84,87,87,85,88,88,79,89,81,92,80,90,78,90,83,86,82,92,85,88,90,82,93,84,92,83,90,86,87,92,83,92,88,78,91,87,83,88,89,89,86,90,89,82,88,88,90,81,90,88,87,87,77,95,70,83,79,74,85,67,78,39,73,66,47,62,28,42,30,17,46,87,62,54,56,65,15,40,27,26,43,99,93,40,69,46,37,35,34,42,65,54,96,57,30,34,34,32,35,31,54,47,98,88,48,104,49,72,43,78,40,30,40,35,36,48,42,96,83,77,58,78,36,62,41,28,36,50,72,92,47,80,41,53,37,60,53,50,51,28,70,44,95,89,42,88,80,28,29,28,27,66,48,94,85,72,47,54,34,34,41,33,53,37,86,91,51,86,59,56,26,38,38,28,26,42,82,83,74,40,65,35,33,35,39,41,62,45,80,75,41,83,52,99,87,40,45,26,32,26,36,43,35,41,34,14,76,62,40,95,31,52,55,68,34,71,70,40,42,47,51,54,54,52,36,52,37,52,48,52,49,33,64,76,66,76,103

Radius of gyration: 35.15 Å; Cα contacts (8 Å, |Δi|>4): 1159; chains: 1; bounding box: 102×94×110 Å

Mean predicted aligned error: 20.99 Å

pLDDT: mean 71.47, std 25.47, range [23.02, 98.25]

Sequence (717 aa):
MNLPYTSLFVDASGFAISGGEFNFYEASSLRSPPSVGSVETEYTVYVRMLLTKKKGYPLWNPSVSNALPLDYRKIGVSIGDVGSISEDGSFQYLFNIFLPADAALNRARGVPNGFSPLSRDGLPPAESYDDPPGTHIANTISSTISKTELKRSQIEPSRAQDVENALRANKIPHEVRYGFKFSTNSSEGAILVLPEGGTREDQLNKDIFEAYAETHAISWYQHANRVLGQGLGCDSLLLVTGTDKTAAWGVVSFRDATEGMSLTMVPDARTQCKYQFQFVLGATARTGPQRNNIRSVPPEDDGRNQCVFVRGIQVSVRPPALFKRDKDTDLSVQTRDIRSMSERDIHSEKKHVPFKRKRQKKPSGVQQTNEGSQGLEVATMRVPPGKLLYHPLTVINSYILDKFPNADVALCHDQCWFELIADGESTFPCKSELISRVEAKYDIVVSNGVARLVPREVNGDRSHILQSSRHPTSSRQMKEASPLRPAATTVHADEILSRTNEDRRDSVLFNSEGSSLRPISRLGAPFLFEAPPFRPAATTVHADEILSWTNEDPRDSVLFNSGGIVYRFQTTKGITTLWRTMKAQTGQRVAAKIEWSSSGGLPGRSLIGKDEFATTDLVKSDSRIANHRGFKGPDGLQYQWRPESQTNGKNLNLFDRNETIIALYRSMVPKRFRHGVVVGELRFRGSASTGVVMHPAMMDFVTVTSMLYRLCQMLDL

Secondary structure (DSSP, 8-state):
-------S-SS-TT----------------PPPP-------HHHHHHHHHHTTSS-EEPS--PPPTTS-HHHHHH-S-TTEEEEE-TTS-EEEEEETTS-TTSHHHHTT---TT--PPP-TTPPPPEEEEEPTTEEEE-S-TTTEEEEEPPGGGS-HHHHHHHHHHHHTTSS-TTTTT-EEEEE--SSEEEEEETT-EEEEE-S--HHHHHHHHHHHHHHHHIIIIIS-----TT-EEEEEEEEEESSEEEEEE-S-SS-EEEEEEE-TTSSBSEEES--SSEEEEEE-BGGGTTTS-TTS----EEEEEEEEEEEE-HHHHT---TT------PPPGGGS-HHHHT-TTSS-----------------------------PPPPPPSS--HHHHHHHHHHHH-TT-SEEEEETHHHHTTSPTT--SPPPHHHHHHHHHHHEEEEEETTEEEEEEPP----SSS-S---------PPP-------------------------------------------------------PPPPP---PPPEEEEEE-SSGGG-EEEETTEEEEEEEEETTEEEEEEE-SSSS-EEEEEEEE--TTSSS-SEEEETTEEEEHHHHSEEPTTSTT-EEEE-TTS-EEEEEE-GGGTTSSEEEE-TTS-EEEEEEEEEEEEETTEEEEEEEEE-TTTTTTGGGSHHHHHHHHHHHHHHHHHHHTT-